Protein 8VXG (pdb70)

Foldseek 3Di:
DPQDDLLALVVCQVHDPQVVLVCCLVPPQFDWRVVVIATEHQAQVLLQVLQQCCVFWPCQPQHKRQDDPVVSVVPSLALSRDDPPVNVVLCLLQLVCQPLVNLVVCLVVLLVVLLVLVVVQQVVFKDWCLVRHLQVSLLQVLCVQAVHPPVCSVLLQLLLLLQALQPFVVNDPHNCSNVVSLVVQLVVLVVVLVVCVVPNDNHSSVSQQPGDDPRDHADSSNSSSVSNVSSNVSRQALSQLQVQLVVLCVVVVVQLVVCLVPVVLLLLLSLLSLLQQLFFFKIKTFGCAWDAGPNDTHHHGHIYMYGLNSNSQRCVVAPPSPDRDSNDPPRLGQSQGRPNRPPRHSNPSVSSSSNSSNSSSVSHVPDDKDFPDDWRFRSHSTGGGTDTTIIGD

Solvent-accessible surface area: 16781 Å² total; per-residue (Å²): 96,125,68,39,51,2,19,50,17,63,28,4,75,219,17,29,23,42,129,19,1,5,76,2,13,166,71,71,41,5,47,77,12,74,113,145,1,2,15,2,0,0,48,21,52,14,0,31,41,0,5,134,47,27,115,24,9,2,2,61,72,17,0,4,44,4,74,142,149,103,116,45,113,93,48,87,53,24,15,48,7,5,29,59,117,76,5,58,71,2,57,102,1,2,27,102,5,8,57,91,200,84,5,64,158,38,49,118,71,3,52,107,38,0,81,109,9,0,62,108,3,53,143,120,21,120,12,28,0,4,58,42,0,0,4,30,0,0,4,22,6,3,0,68,16,1,12,4,60,42,150,35,69,97,114,0,28,66,14,0,8,53,36,18,0,78,34,3,105,92,32,51,110,74,172,57,30,18,102,90,0,20,56,66,0,40,69,14,0,53,109,12,0,58,62,30,123,148,58,74,142,149,19,8,0,7,35,6,14,107,8,98,22,111,70,76,108,21,56,88,77,28,1,13,10,6,2,13,33,18,0,18,43,13,0,2,35,8,9,3,0,0,0,21,0,0,27,3,0,34,109,51,74,71,12,18,113,132,0,39,86,58,64,88,37,0,73,53,2,4,32,0,1,5,0,56,3,3,7,21,1,0,27,30,20,5,0,52,107,105,26,127,12,55,58,71,115,0,108,58,44,22,14,0,0,0,0,9,1,0,0,0,11,4,81,134,55,4,123,96,12,108,56,2,44,0,64,26,85,118,23,67,18,6,9,23,12,3,38,50,11,42,28,74,45,35,21,6,59,13,12,78,14,4,1,55,0,0,2,28,4,0,0,94,60,97,15,108,14,85,64,63,25,112,40,88,61,12,74,7,3,23,4,8,1,4,26,59,1,44,1,121,42

Nearest PDB structures (foldseek):
  5l92-assembly2_B  TM=9.280E-01  e=6.850E-28  Priestia megaterium DSM 319
  3ejb-assembly4_H  TM=9.012E-01  e=4.057E-28  Bacillus subtilis
  3ejb-assembly2_D  TM=9.034E-01  e=6.850E-28  Bacillus subtilis
  5vws-assembly1_A  TM=9.141E-01  e=1.194E-26  Thermobispora bispora DSM 43833
  3buj-assembly1_A  TM=8.879E-01  e=1.292E-25  Micromonospora echinospora

Secondary structure (DSSP, 8-state):
-----TT-GGGGTTS--HHHHHHHHHH-SEEEE----EEEE-SHHHHHHHHT-TTTEESTTT-S-S---HHHHTTTTSGGG--TTHHHHHHHHH-GGGSHHHHHTTHHHHHHHHHHHHHHHHHH-EEEHIIIIITHHHHHHHHHHHT--GGGHHHHHHHHHHHH-TTSTTT-SSTTHHHHHHHHHHHHHHHHHHHHHHS--SSHHHHHHH--BTTB---HHHHHHHHHHHHHHHHHTHHHHHHHHHHHHHHSHHHHHHHHH-GGGHHHHHHHHHHHH-SB-EEEEEESS-EEETTEEEPTT-EEEEEHHHHTT-TTTSSSTTS--TT--S----TT--TT-TT--TTHHHHHHHHHHHHHHHHHH----EESS--EE---SSB--EEE-EEE-

Structure (mmCIF, N/CA/C/O backbone):
data_8VXG
#
_entry.id   8VXG
#
_cell.length_a   72.591
_cell.length_b   118.486
_cell.length_c   94.818
_cell.angle_alpha   90.00
_cell.angle_beta   90.00
_cell.angle_gamma   90.00
#
_symmetry.space_group_name_H-M   'C 2 2 21'
#
loop_
_entity.id
_entity.type
_entity.pdbx_description
1 polymer CYP125MRCA
2 non-polymer 'PROTOPORPHYRIN IX CONTAINING FE'
3 non-polymer '(1S,3Z)-3-[(2E)-2-[(1R,3AR,7AS)-7A-METHYL-1-[(2R)-6-METHYLHEPTAN-2-YL]-2,3,3A,5,6,7-HEXAHYDRO-1H-INDEN-4-YLIDENE]ETHYLI DENE]-4-METHYLIDENE-CYCLOHEXAN-1-OL'
4 non-polymer 1,2-ETHANEDIOL
5 non-polymer 'ISOPROPYL ALCOHOL'
6 non-polymer 'SODIUM ION'
7 water water
#
loop_
_atom_site.group_PDB
_atom_site.id
_atom_site.type_symbol
_atom_site.label_atom_id
_atom_site.label_alt_id
_atom_site.label_comp_id
_atom_site.label_asym_id
_atom_site.label_entity_id
_atom_site.label_seq_id
_atom_site.pdbx_PDB_ins_code
_atom_site.Cartn_x
_atom_site.Cartn_y
_atom_site.Cartn_z
_atom_site.occupancy
_atom_site.B_iso_or_equiv
_atom_site.auth_seq_id
_atom_site.auth_comp_id
_atom_site.auth_asym_id
_atom_site.auth_atom_id
_atom_site.pdbx_PDB_model_num
ATOM 1 N N . PRO A 1 8 ? -24.693 -50.223 23.601 1.00 69.85 8 PRO A N 1
ATOM 2 C CA . PRO A 1 8 ? -25.616 -49.119 23.318 1.00 78.84 8 PRO A CA 1
ATOM 3 C C . PRO A 1 8 ? -26.724 -49.524 22.351 1.00 70.75 8 PRO A C 1
ATOM 4 O O . PRO A 1 8 ? -26.480 -50.294 21.420 1.00 59.87 8 PRO A O 1
ATOM 8 N N . THR A 1 9 ? -27.931 -49.012 22.580 1.00 68.43 9 THR A N 1
ATOM 9 C CA . THR A 1 9 ? -29.029 -49.267 21.660 1.00 71.92 9 THR A CA 1
ATOM 10 C C . THR A 1 9 ? -28.678 -48.757 20.267 1.00 67.17 9 THR A C 1
ATOM 11 O O . THR A 1 9 ? -27.886 -47.820 20.100 1.00 51.52 9 THR A O 1
ATOM 15 N N . GLU A 1 10 ? -29.259 -49.399 19.252 1.00 60.30 10 GLU A N 1
ATOM 16 C CA . GLU A 1 10 ? -28.877 -49.113 17.873 1.00 62.37 10 GLU A CA 1
ATOM 17 C C . GLU A 1 10 ? -29.673 -47.911 17.362 1.00 47.95 10 GLU A C 1
ATOM 18 O O . GLU A 1 10 ? -30.721 -48.019 16.718 1.00 55.42 10 GLU A O 1
ATOM 24 N N . ILE A 1 11 ? -29.133 -46.732 17.676 1.00 40.76 11 ILE A N 1
ATOM 25 C CA . ILE A 1 11 ? -29.709 -45.459 17.268 1.00 41.98 11 ILE A CA 1
ATOM 26 C C . ILE A 1 11 ? -29.739 -45.342 15.747 1.00 35.16 11 ILE A C 1
ATOM 27 O O . ILE A 1 11 ? -28.851 -45.846 15.051 1.00 38.71 11 ILE A O 1
ATOM 32 N N . ASP A 1 12 ? -30.782 -44.683 15.220 1.00 28.03 12 ASP A N 1
ATOM 33 C CA . ASP A 1 12 ? -30.863 -44.380 13.787 1.00 32.76 12 ASP A CA 1
ATOM 34 C C . ASP A 1 12 ? -30.187 -43.032 13.567 1.00 29.43 12 ASP A C 1
ATOM 35 O O . ASP A 1 12 ? -30.781 -41.975 13.815 1.00 24.66 12 ASP A O 1
ATOM 40 N N . LEU A 1 13 ? -28.939 -43.070 13.099 1.00 26.99 13 LEU A N 1
ATOM 41 C CA . LEU A 1 13 ? -28.168 -41.850 12.872 1.00 23.96 13 LEU A CA 1
ATOM 42 C C . LEU A 1 13 ? -28.681 -41.024 11.692 1.00 29.54 13 LEU A C 1
ATOM 43 O O . LEU A 1 13 ? -28.152 -39.928 11.457 1.00 29.01 13 LEU A O 1
ATOM 48 N N . THR A 1 14 ? -29.682 -41.497 10.945 1.00 28.92 14 THR A N 1
ATOM 49 C CA . THR A 1 14 ? -30.296 -40.680 9.907 1.00 32.25 14 THR A CA 1
ATOM 50 C C . THR A 1 14 ? -31.510 -39.910 10.410 1.00 27.66 14 THR A C 1
ATOM 51 O O . THR A 1 14 ? -32.112 -39.148 9.645 1.00 32.14 14 THR A O 1
ATOM 55 N N . ASP A 1 15 ? -31.863 -40.068 11.681 1.00 27.34 15 ASP A N 1
ATOM 56 C CA . ASP A 1 15 ? -33.027 -39.412 12.269 1.00 28.93 15 ASP A CA 1
ATOM 57 C C . ASP A 1 15 ? -32.607 -38.089 12.899 1.00 29.35 15 ASP A C 1
ATOM 58 O O . ASP A 1 15 ? -31.843 -38.103 13.876 1.00 33.62 15 ASP A O 1
ATOM 63 N N . PRO A 1 16 ? -33.073 -36.937 12.392 1.00 26.42 16 PRO A N 1
ATOM 64 C CA . PRO A 1 16 ? -32.696 -35.646 13.007 1.00 20.16 16 PRO A CA 1
ATOM 65 C C . PRO A 1 16 ? -32.877 -35.587 14.508 1.00 28.63 16 PRO A C 1
ATOM 66 O O . PRO A 1 16 ? -32.105 -34.895 15.190 1.00 25.44 16 PRO A O 1
ATOM 70 N N . ASP A 1 17 ? -33.868 -36.296 15.053 1.00 26.47 17 ASP A N 1
ATOM 71 C CA . ASP A 1 17 ? -34.149 -36.162 16.475 1.00 29.77 17 ASP A CA 1
ATOM 72 C C . ASP A 1 17 ? -33.009 -36.693 17.334 1.00 22.91 17 ASP A C 1
ATOM 73 O O . ASP A 1 17 ? -32.823 -36.229 18.464 1.00 23.60 17 ASP A O 1
ATOM 78 N N . VAL A 1 18 ? -32.213 -37.634 16.825 1.00 28.71 18 VAL A N 1
ATOM 79 C CA . VAL A 1 18 ? -31.113 -38.137 17.644 1.00 24.24 18 VAL A CA 1
ATOM 80 C C . VAL A 1 18 ? -30.026 -37.097 17.855 1.00 23.67 18 VAL A C 1
ATOM 81 O O . VAL A 1 18 ? -29.219 -37.253 18.772 1.00 27.44 18 VAL A O 1
ATOM 85 N N . TYR A 1 19 ? -30.019 -36.012 17.073 1.00 20.04 19 TYR A N 1
ATOM 86 C CA . TYR A 1 19 ? -29.091 -34.899 17.254 1.00 20.95 19 TYR A CA 1
ATOM 87 C C . TYR A 1 19 ? -29.670 -33.753 18.085 1.00 24.46 19 TYR A C 1
ATOM 88 O O . TYR A 1 19 ? -28.991 -32.733 18.247 1.00 24.51 19 TYR A O 1
ATOM 97 N N . ASN A 1 20 ? -30.894 -33.892 18.613 1.00 27.03 20 ASN A N 1
ATOM 98 C CA . ASN A 1 20 ? -31.555 -32.770 19.284 1.00 23.44 20 ASN A CA 1
ATOM 99 C C . ASN A 1 20 ? -30.764 -32.285 20.493 1.00 24.57 20 ASN A C 1
ATOM 100 O O . ASN A 1 20 ? -30.698 -31.078 20.759 1.00 28.53 20 ASN A O 1
ATOM 105 N N . ARG A 1 21 ? -30.182 -33.209 21.255 1.00 23.79 21 ARG A N 1
ATOM 106 C CA . ARG A 1 21 ? -29.383 -32.881 22.426 1.00 29.13 21 ARG A CA 1
ATOM 107 C C . ARG A 1 21 ? -27.886 -32.818 22.117 1.00 30.67 21 ARG A C 1
ATOM 108 O O . ARG A 1 21 ? -27.059 -33.058 23.004 1.00 31.63 21 ARG A O 1
ATOM 116 N N . GLY A 1 22 ? -27.523 -32.530 20.873 1.00 26.57 22 GLY A N 1
ATOM 117 C CA . GLY A 1 22 ? -26.139 -32.404 20.461 1.00 17.29 22 GLY A CA 1
ATOM 118 C C . GLY A 1 22 ? -25.650 -33.628 19.698 1.00 23.24 22 GLY A C 1
ATOM 119 O O . GLY A 1 22 ? -26.316 -34.661 19.607 1.00 21.23 22 GLY A O 1
ATOM 120 N N . VAL A 1 23 ? -24.436 -33.514 19.178 1.00 20.14 23 VAL A N 1
ATOM 121 C CA . VAL A 1 23 ? -23.864 -34.601 18.372 1.00 21.04 23 VAL A CA 1
ATOM 122 C C . VAL A 1 23 ? -23.648 -35.826 19.261 1.00 21.96 23 VAL A C 1
ATOM 123 O O . VAL A 1 23 ? -23.086 -35.700 20.367 1.00 19.56 23 VAL A O 1
ATOM 127 N N . PRO A 1 24 ? -24.087 -37.025 18.837 1.00 22.09 24 PRO A N 1
ATOM 128 C CA . PRO A 1 24 ? -24.064 -38.219 19.716 1.00 18.82 24 PRO A CA 1
ATOM 129 C C . PRO A 1 24 ? -22.680 -38.855 19.771 1.00 22.90 24 PRO A C 1
ATOM 130 O O . PRO A 1 24 ? -22.416 -39.939 19.260 1.00 18.30 24 PRO A O 1
ATOM 134 N N . HIS A 1 25 ? -21.743 -38.151 20.401 1.00 21.36 25 HIS A N 1
ATOM 135 C CA . HIS A 1 25 ? -20.348 -38.562 20.283 1.00 18.75 25 HIS A CA 1
ATOM 136 C C . HIS A 1 25 ? -20.042 -39.855 21.032 1.00 16.53 25 HIS A C 1
ATOM 137 O O . HIS A 1 25 ? -19.043 -40.517 20.715 1.00 17.27 25 HIS A O 1
ATOM 144 N N . GLU A 1 26 ? -20.863 -40.238 22.027 1.00 16.73 26 GLU A N 1
ATOM 145 C CA . GLU A 1 26 ? -20.618 -41.518 22.681 1.00 21.86 26 GLU A CA 1
ATOM 146 C C . GLU A 1 26 ? -21.010 -42.667 21.766 1.00 17.74 26 GLU A C 1
ATOM 147 O O . GLU A 1 26 ? -20.337 -43.704 21.738 1.00 20.00 26 GLU A O 1
ATOM 153 N N . GLN A 1 27 ? -22.096 -42.506 21.019 1.00 16.37 27 GLN A N 1
ATOM 154 C CA . GLN A 1 27 ? -22.440 -43.523 20.037 1.00 20.50 27 GLN A CA 1
ATOM 155 C C . GLN A 1 27 ? -21.332 -43.681 19.003 1.00 16.14 27 GLN A C 1
ATOM 156 O O . GLN A 1 27 ? -20.941 -44.807 18.677 1.00 18.60 27 GLN A O 1
ATOM 162 N N . PHE A 1 28 ? -20.799 -42.562 18.493 1.00 14.71 28 PHE A N 1
ATOM 163 C CA . PHE A 1 28 ? -19.694 -42.647 17.533 1.00 20.65 28 PHE A CA 1
ATOM 164 C C . PHE A 1 28 ? -18.469 -43.293 18.166 1.00 20.08 28 PHE A C 1
ATOM 165 O O . PHE A 1 28 ? -17.719 -44.026 17.496 1.00 17.53 28 PHE A O 1
ATOM 173 N N . ALA A 1 29 ? -18.227 -42.992 19.452 1.00 17.05 29 ALA A N 1
ATOM 174 C CA . ALA A 1 29 ? -17.041 -43.519 20.124 1.00 16.85 29 ALA A CA 1
ATOM 175 C C . ALA A 1 29 ? -17.130 -45.035 20.269 1.00 16.06 29 ALA A C 1
ATOM 176 O O . ALA A 1 29 ? -16.144 -45.747 20.035 1.00 18.85 29 ALA A O 1
ATOM 178 N N . TRP A 1 30 ? -18.305 -45.543 20.654 1.00 18.33 30 TRP A N 1
ATOM 179 C CA . TRP A 1 30 ? -18.513 -46.985 20.720 1.00 20.49 30 TRP A CA 1
ATOM 180 C C . TRP A 1 30 ? -18.340 -47.640 19.350 1.00 17.30 30 TRP A C 1
ATOM 181 O O . TRP A 1 30 ? -17.742 -48.719 19.246 1.00 19.96 30 TRP A O 1
ATOM 192 N N . LEU A 1 31 ? -18.869 -47.016 18.290 1.00 18.90 31 LEU A N 1
ATOM 193 C CA . LEU A 1 31 ? -18.763 -47.608 16.956 1.00 18.56 31 LEU A CA 1
ATOM 194 C C . LEU A 1 31 ? -17.307 -47.671 16.502 1.00 17.48 31 LEU A C 1
ATOM 195 O O . LEU A 1 31 ? -16.834 -48.728 16.074 1.00 21.01 31 LEU A O 1
ATOM 200 N N . ARG A 1 32 ? -16.567 -46.558 16.639 1.00 20.01 32 ARG A N 1
ATOM 201 C CA . ARG A 1 32 ? -15.149 -46.534 16.259 1.00 22.63 32 ARG A CA 1
ATOM 202 C C . ARG A 1 32 ? -14.367 -47.672 16.911 1.00 21.70 32 ARG A C 1
ATOM 203 O O . ARG A 1 32 ? -13.525 -48.311 16.267 1.00 19.28 32 ARG A O 1
ATOM 211 N N . ARG A 1 33 ? -14.633 -47.938 18.194 1.00 21.21 33 ARG A N 1
ATOM 212 C CA . ARG A 1 33 ? -13.883 -48.953 18.927 1.00 22.68 33 ARG A CA 1
ATOM 213 C C . ARG A 1 33 ? -14.351 -50.370 18.597 1.00 23.46 33 ARG A C 1
ATOM 214 O O . ARG A 1 33 ? -13.521 -51.283 18.479 1.00 24.68 33 ARG A O 1
ATOM 222 N N . ASN A 1 34 ? -15.659 -50.576 18.432 1.00 19.02 34 ASN A N 1
ATOM 223 C CA . ASN A 1 34 ? -16.214 -51.926 18.368 1.00 21.50 34 ASN A CA 1
ATOM 224 C C . ASN A 1 34 ? -16.767 -52.339 17.013 1.00 21.61 34 ASN A C 1
ATOM 225 O O . ASN A 1 34 ? -16.770 -53.539 16.721 1.00 26.96 34 ASN A O 1
ATOM 230 N N . GLU A 1 35 ? -17.280 -51.405 16.204 1.00 22.79 35 GLU A N 1
ATOM 231 C CA . GLU A 1 35 ? -17.883 -51.737 14.902 1.00 19.22 35 GLU A CA 1
ATOM 232 C C . GLU A 1 35 ? -17.708 -50.559 13.960 1.00 21.25 35 GLU A C 1
ATOM 233 O O . GLU A 1 35 ? -18.677 -49.871 13.607 1.00 23.08 35 GLU A O 1
ATOM 239 N N . PRO A 1 36 ? -16.478 -50.292 13.524 1.00 19.90 36 PRO A N 1
ATOM 240 C CA . PRO A 1 36 ? -16.230 -49.032 12.812 1.00 19.60 36 PRO A CA 1
ATOM 241 C C . PRO A 1 36 ? -16.861 -48.976 11.429 1.00 18.98 36 PRO A C 1
ATOM 242 O O . PRO A 1 36 ? -17.007 -47.876 10.889 1.00 21.69 36 PRO A O 1
ATOM 246 N N . VAL A 1 37 ? -17.209 -50.118 10.842 1.00 22.89 37 VAL A N 1
ATOM 247 C CA . VAL A 1 37 ? -17.962 -50.192 9.589 1.00 21.45 37 VAL A CA 1
ATOM 248 C C . VAL A 1 37 ? -19.158 -51.078 9.906 1.00 25.15 37 VAL A C 1
ATOM 249 O O . VAL A 1 37 ? -19.038 -52.308 9.944 1.00 30.80 37 VAL A O 1
ATOM 253 N N . TYR A 1 38 ? -20.306 -50.465 10.146 1.00 21.47 38 TYR A N 1
ATOM 254 C CA . TYR A 1 38 ? -21.381 -51.144 10.843 1.00 29.58 38 TYR A CA 1
ATOM 255 C C . TYR A 1 38 ? -22.677 -51.044 10.059 1.00 28.85 38 TYR A C 1
ATOM 256 O O . TYR A 1 38 ? -23.101 -49.949 9.676 1.00 22.31 38 TYR A O 1
ATOM 265 N N . TRP A 1 39 ? -23.329 -52.180 9.867 1.00 26.54 39 TRP A N 1
ATOM 266 C CA . TRP A 1 39 ? -24.571 -52.224 9.117 1.00 30.50 39 TRP A CA 1
ATOM 267 C C . TRP A 1 39 ? -25.715 -51.986 10.083 1.00 30.87 39 TRP A C 1
ATOM 268 O O . TRP A 1 39 ? -25.982 -52.819 10.954 1.00 33.41 39 TRP A O 1
ATOM 279 N N . HIS A 1 40 ? -26.386 -50.851 9.938 1.00 27.79 40 HIS A N 1
ATOM 280 C CA . HIS A 1 40 ? -27.576 -50.582 10.723 1.00 32.94 40 HIS A CA 1
ATOM 281 C C . HIS A 1 40 ? -28.780 -51.062 9.929 1.00 41.63 40 HIS A C 1
ATOM 282 O O . HIS A 1 40 ? -29.047 -50.518 8.844 1.00 37.21 40 HIS A O 1
ATOM 289 N N . PRO A 1 41 ? -29.507 -52.077 10.394 1.00 44.36 41 PRO A N 1
ATOM 290 C CA . PRO A 1 41 ? -30.680 -52.549 9.659 1.00 49.01 41 PRO A CA 1
ATOM 291 C C . PRO A 1 41 ? -31.883 -51.676 9.954 1.00 45.83 41 PRO A C 1
ATOM 292 O O . PRO A 1 41 ? -31.968 -51.032 11.003 1.00 51.79 41 PRO A O 1
ATOM 296 N N . GLU A 1 42 ? -32.816 -51.660 9.001 1.00 59.17 42 GLU A N 1
ATOM 297 C CA . GLU A 1 42 ? -34.105 -50.971 9.144 1.00 71.07 42 GLU A CA 1
ATOM 298 C C . GLU A 1 42 ? -35.226 -51.984 9.320 1.00 55.87 42 GLU A C 1
ATOM 299 O O . GLU A 1 42 ? -34.980 -53.136 9.672 1.00 51.24 42 GLU A O 1
ATOM 305 N N . GLU A 1 50 ? -32.652 -49.390 2.383 1.00 70.37 50 GLU A N 1
ATOM 306 C CA . GLU A 1 50 ? -33.339 -49.398 3.672 1.00 87.49 50 GLU A CA 1
ATOM 307 C C . GLU A 1 50 ? -32.337 -49.142 4.804 1.00 76.70 50 GLU A C 1
ATOM 308 O O . GLU A 1 50 ? -32.325 -48.064 5.400 1.00 67.37 50 GLU A O 1
ATOM 314 N N . GLY A 1 51 ? -31.492 -50.140 5.079 1.00 50.42 51 GLY A N 1
ATOM 315 C CA . GLY A 1 51 ? -30.404 -49.988 6.022 1.00 41.30 51 GLY A CA 1
ATOM 316 C C . GLY A 1 51 ? -29.281 -49.126 5.465 1.00 30.78 51 GLY A C 1
ATOM 317 O O . GLY A 1 51 ? -29.335 -48.612 4.347 1.00 29.71 51 GLY A O 1
ATOM 318 N N . TYR A 1 52 ? -28.227 -48.976 6.271 1.00 37.84 52 TYR A N 1
ATOM 319 C CA . TYR A 1 52 ? -27.066 -48.205 5.839 1.00 24.67 52 TYR A CA 1
ATOM 320 C C . TYR A 1 52 ? -25.840 -48.668 6.613 1.00 22.08 52 TYR A C 1
ATOM 321 O O . TYR A 1 52 ? -25.949 -49.160 7.740 1.00 29.10 52 TYR A O 1
ATOM 330 N N . TRP A 1 53 ? -24.679 -48.485 5.996 1.00 23.65 53 TRP A N 1
ATOM 331 C CA . TRP A 1 53 ? -23.393 -48.667 6.656 1.00 21.69 53 TRP A CA 1
ATOM 332 C C . TRP A 1 53 ? -22.954 -47.359 7.307 1.00 21.12 53 TRP A C 1
ATOM 333 O O . TRP A 1 53 ? -22.900 -46.315 6.647 1.00 24.49 53 TRP A O 1
ATOM 344 N N . ALA A 1 54 ? -22.638 -47.413 8.600 1.00 17.53 54 ALA A N 1
ATOM 345 C CA . ALA A 1 54 ? -22.047 -46.274 9.288 1.00 20.09 54 ALA A CA 1
ATOM 346 C C . ALA A 1 54 ? -20.528 -46.416 9.255 1.00 16.40 54 ALA A C 1
ATOM 347 O O . ALA A 1 54 ? -19.981 -47.415 9.726 1.00 20.62 54 ALA A O 1
ATOM 349 N N . VAL A 1 55 ? -19.850 -45.405 8.726 1.00 17.86 55 VAL A N 1
ATOM 350 C CA . VAL A 1 55 ? -18.404 -45.396 8.607 1.00 15.85 55 VAL A CA 1
ATOM 351 C C . VAL A 1 55 ? -17.905 -44.310 9.554 1.00 17.34 55 VAL A C 1
ATOM 352 O O . VAL A 1 55 ? -18.165 -43.122 9.339 1.00 16.37 55 VAL A O 1
ATOM 356 N N . THR A 1 56 ? -17.230 -44.709 10.641 1.00 15.45 56 THR A N 1
ATOM 357 C CA . THR A 1 56 ? -16.954 -43.767 11.716 1.00 14.67 56 THR A CA 1
ATOM 358 C C . THR A 1 56 ? -15.480 -43.488 11.958 1.00 19.55 56 THR A C 1
ATOM 359 O O . THR A 1 56 ? -15.165 -42.552 12.699 1.00 18.88 56 THR A O 1
ATOM 363 N N . ARG A 1 57 ? -14.574 -44.261 11.375 1.00 15.99 57 ARG A N 1
ATOM 364 C CA . ARG A 1 57 ? -13.160 -43.994 11.571 1.00 19.94 57 ARG A CA 1
ATOM 365 C C . ARG A 1 57 ? -12.627 -43.081 10.472 1.00 19.67 57 ARG A C 1
ATOM 366 O O . ARG A 1 57 ? -13.060 -43.135 9.321 1.00 15.75 57 ARG A O 1
ATOM 374 N N . HIS A 1 58 ? -11.645 -42.268 10.852 1.00 15.18 58 HIS A N 1
ATOM 375 C CA . HIS A 1 58 ? -10.999 -41.327 9.947 1.00 15.89 58 HIS A CA 1
ATOM 376 C C . HIS A 1 58 ? -10.459 -42.016 8.691 1.00 15.83 58 HIS A C 1
ATOM 377 O O . HIS A 1 58 ? -10.732 -41.588 7.557 1.00 16.22 58 HIS A O 1
ATOM 384 N N . ALA A 1 59 ? -9.698 -43.098 8.864 1.00 16.68 59 ALA A N 1
ATOM 385 C CA . ALA A 1 59 ? -9.086 -43.752 7.702 1.00 18.35 59 ALA A CA 1
ATOM 386 C C . ALA A 1 59 ? -10.141 -44.292 6.745 1.00 15.61 59 ALA A C 1
ATOM 387 O O . ALA A 1 59 ? -9.973 -44.227 5.516 1.00 17.42 59 ALA A O 1
ATOM 389 N N . ASP A 1 60 ? -11.251 -44.797 7.281 1.00 15.53 60 ASP A N 1
ATOM 390 C CA . ASP A 1 60 ? -12.273 -45.371 6.406 1.00 19.32 60 ASP A CA 1
ATOM 391 C C . ASP A 1 60 ? -13.082 -44.287 5.704 1.00 14.96 60 ASP A C 1
ATOM 392 O O . ASP A 1 60 ? -13.479 -44.462 4.540 1.00 15.94 60 ASP A O 1
ATOM 397 N N . VAL A 1 61 ? -13.345 -43.167 6.382 1.00 14.08 61 VAL A N 1
ATOM 398 C CA . VAL A 1 61 ? -13.957 -42.028 5.695 1.00 13.97 61 VAL A CA 1
ATOM 399 C C . VAL A 1 61 ? -13.070 -41.575 4.539 1.00 20.57 61 VAL A C 1
ATOM 400 O O . VAL A 1 61 ? -13.550 -41.280 3.435 1.00 16.86 61 VAL A O 1
ATOM 404 N N . VAL A 1 62 ? -11.760 -41.493 4.778 1.00 17.49 62 VAL A N 1
ATOM 405 C CA . VAL A 1 62 ? -10.842 -41.104 3.702 1.00 16.58 62 VAL A CA 1
ATOM 406 C C . VAL A 1 62 ? -10.881 -42.113 2.555 1.00 16.87 62 VAL A C 1
ATOM 407 O O . VAL A 1 62 ? -10.908 -41.732 1.373 1.00 16.41 62 VAL A O 1
ATOM 411 N N . ALA A 1 63 ? -10.892 -43.413 2.871 1.00 16.36 63 ALA A N 1
ATOM 412 C CA . ALA A 1 63 ? -10.894 -44.421 1.806 1.00 19.12 63 ALA A CA 1
ATOM 413 C C . ALA A 1 63 ? -12.165 -44.346 0.965 1.00 21.38 63 ALA A C 1
ATOM 414 O O . ALA A 1 63 ? -12.112 -44.392 -0.272 1.00 16.62 63 ALA A O 1
ATOM 416 N N . VAL A 1 64 ? -13.322 -44.222 1.617 1.00 18.47 64 VAL A N 1
ATOM 417 C CA . VAL A 1 64 ? -14.572 -44.078 0.873 1.00 18.78 64 VAL A CA 1
ATOM 418 C C . VAL A 1 64 ? -14.520 -42.839 -0.014 1.00 19.93 64 VAL A C 1
ATOM 419 O O . VAL A 1 64 ? -14.873 -42.891 -1.203 1.00 18.63 64 VAL A O 1
ATOM 423 N N . SER A 1 65 ? -14.077 -41.705 0.563 1.00 16.51 65 SER A N 1
ATOM 424 C CA . SER A 1 65 ? -14.074 -40.425 -0.135 1.00 17.98 65 SER A CA 1
ATOM 425 C C . SER A 1 65 ? -13.248 -40.474 -1.420 1.00 21.16 65 SER A C 1
ATOM 426 O O . SER A 1 65 ? -13.622 -39.882 -2.440 1.00 18.51 65 SER A O 1
ATOM 429 N N . ARG A 1 66 ? -12.106 -41.137 -1.384 1.00 15.48 66 ARG A N 1
ATOM 430 C CA . ARG A 1 66 ? -11.180 -41.029 -2.501 1.00 16.71 66 ARG A CA 1
ATOM 431 C C . ARG A 1 66 ? -11.463 -42.021 -3.627 1.00 24.83 66 ARG A C 1
ATOM 432 O O . ARG A 1 66 ? -10.728 -42.031 -4.625 1.00 22.98 66 ARG A O 1
ATOM 440 N N . ASP A 1 67 ? -12.517 -42.837 -3.520 1.00 20.66 67 ASP A N 1
ATOM 441 C CA . ASP A 1 67 ? -12.867 -43.814 -4.557 1.00 21.56 67 ASP A CA 1
ATOM 442 C C . ASP A 1 67 ?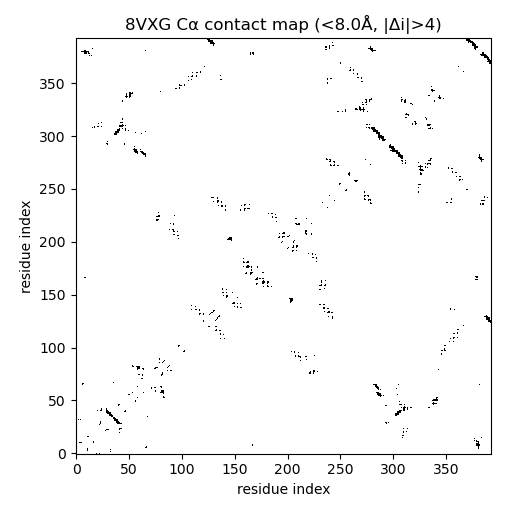 -14.298 -43.599 -5.038 1.00 20.86 67 ASP A C 1
ATOM 443 O O . ASP A 1 67 ? -15.210 -44.342 -4.644 1.00 22.88 67 ASP A O 1
ATOM 448 N N . PRO A 1 68 ? -14.531 -42.612 -5.906 1.00 19.68 68 PRO A N 1
ATOM 449 C CA . PRO A 1 68 ? -15.898 -42.391 -6.413 1.00 21.59 68 PRO A CA 1
ATOM 450 C C . PRO A 1 68 ? -16.364 -43.460 -7.389 1.00 19.86 68 PRO A C 1
ATOM 451 O O . PRO A 1 68 ? -17.573 -43.594 -7.605 1.00 22.33 68 PRO A O 1
ATOM 455 N N . GLU A 1 69 ? -15.446 -44.229 -7.973 1.00 20.94 69 GLU A N 1
ATOM 456 C CA . GLU A 1 69 ? -15.856 -45.327 -8.844 1.00 26.04 69 GLU A CA 1
ATOM 457 C C . GLU A 1 69 ? -16.624 -46.390 -8.060 1.00 25.96 69 GLU A C 1
ATOM 458 O O . GLU A 1 69 ? -17.642 -46.911 -8.530 1.00 26.19 69 GLU A O 1
ATOM 464 N N . ILE A 1 70 ? -16.182 -46.693 -6.841 1.00 21.53 70 ILE A N 1
ATOM 465 C CA . ILE A 1 70 ? -16.883 -47.670 -6.027 1.00 21.16 70 ILE A CA 1
ATOM 466 C C . ILE A 1 70 ? -17.962 -47.010 -5.171 1.00 23.53 70 ILE A C 1
ATOM 467 O O . ILE A 1 70 ? -19.073 -47.528 -5.049 1.00 22.63 70 ILE A O 1
ATOM 472 N N . PHE A 1 71 ? -17.664 -45.862 -4.571 1.00 17.92 71 PHE A N 1
ATOM 473 C CA . PHE A 1 71 ? -18.590 -45.172 -3.680 1.00 19.04 71 PHE A CA 1
ATOM 474 C C . PHE A 1 71 ? -19.102 -43.929 -4.400 1.00 21.85 71 PHE A C 1
ATOM 475 O O . PHE A 1 71 ? -18.512 -42.848 -4.326 1.00 18.99 71 PHE A O 1
ATOM 483 N N . SER A 1 72 ? -20.225 -44.098 -5.093 1.00 18.43 72 SER A N 1
ATOM 484 C CA . SER A 1 72 ? -20.740 -43.090 -6.007 1.00 17.90 72 SER A CA 1
ATOM 485 C C . SER A 1 72 ? -21.537 -42.023 -5.266 1.00 16.15 72 SER A C 1
ATOM 486 O O . SER A 1 72 ? -22.220 -42.305 -4.278 1.00 19.92 72 SER A O 1
ATOM 489 N N . SER A 1 73 ? -21.443 -40.781 -5.756 1.00 14.02 73 SER A N 1
ATOM 490 C CA . SER A 1 73 ? -22.334 -39.715 -5.297 1.00 14.70 73 SER A CA 1
ATOM 491 C C . SER A 1 73 ? -23.576 -39.577 -6.168 1.00 19.35 73 SER A C 1
ATOM 492 O O . SER A 1 73 ? -24.621 -39.118 -5.686 1.00 19.75 73 SER A O 1
ATOM 495 N N . GLN A 1 74 ? -23.485 -39.977 -7.433 1.00 18.88 74 GLN A N 1
ATOM 496 C CA . GLN A 1 74 ? -24.601 -39.830 -8.363 1.00 19.42 74 GLN A CA 1
ATOM 497 C C . GLN A 1 74 ? -25.656 -40.921 -8.207 1.00 25.76 74 GLN A C 1
ATOM 498 O O . GLN A 1 74 ? -26.847 -40.648 -8.387 1.00 22.59 74 GLN A O 1
ATOM 504 N N . GLN A 1 75 ? -25.257 -42.151 -7.875 1.00 23.93 75 GLN A N 1
ATOM 505 C CA . GLN A 1 75 ? -26.189 -43.277 -7.965 1.00 28.75 75 GLN A CA 1
ATOM 506 C C . GLN A 1 75 ? -27.359 -43.120 -7.005 1.00 31.35 75 GLN A C 1
ATOM 507 O O . GLN A 1 75 ? -28.504 -43.444 -7.349 1.00 31.42 75 GLN A O 1
ATOM 513 N N . GLY A 1 76 ? -27.096 -42.635 -5.793 1.00 22.81 76 GLY A N 1
ATOM 514 C CA . GLY A 1 76 ? -28.156 -42.425 -4.827 1.00 20.90 76 GLY A CA 1
ATOM 515 C C . GLY A 1 76 ? -28.156 -41.049 -4.197 1.00 24.33 76 GLY A C 1
ATOM 516 O O . GLY A 1 76 ? -28.845 -40.843 -3.202 1.00 25.89 76 GLY A O 1
ATOM 517 N N . GLY A 1 77 ? -27.402 -40.096 -4.762 1.00 20.76 77 GLY A N 1
ATOM 518 C CA . GLY A 1 77 ? -27.281 -38.797 -4.133 1.00 21.68 77 GLY A CA 1
ATOM 519 C C . GLY A 1 77 ? -26.403 -38.860 -2.888 1.00 21.80 77 GLY A C 1
ATOM 520 O O . GLY A 1 77 ? -25.790 -39.877 -2.576 1.00 23.88 77 GLY A O 1
ATOM 521 N N . THR A 1 78 ? -26.357 -37.740 -2.168 1.00 17.60 78 THR A N 1
ATOM 522 C CA . THR A 1 78 ? -25.462 -37.623 -1.022 1.00 17.68 78 THR A CA 1
ATOM 523 C C . THR A 1 78 ? -26.180 -37.355 0.293 1.00 22.57 78 THR A C 1
ATOM 524 O O . THR A 1 78 ? -25.518 -37.237 1.320 1.00 22.16 78 THR A O 1
ATOM 528 N N A MET A 1 79 ? -27.504 -37.251 0.299 0.52 22.46 79 MET A N 1
ATOM 529 N N B MET A 1 79 ? -27.508 -37.243 0.287 0.48 22.46 79 MET A N 1
ATOM 530 C CA A MET A 1 79 ? -28.213 -37.082 1.560 0.52 24.20 79 MET A CA 1
ATOM 531 C CA B MET A 1 79 ? -28.263 -37.105 1.529 0.48 24.25 79 MET A CA 1
ATOM 532 C C A MET A 1 79 ? -28.460 -38.445 2.196 0.52 27.91 79 MET A C 1
ATOM 533 C C B MET A 1 79 ? -28.408 -38.467 2.196 0.48 27.90 79 MET A C 1
ATOM 534 O O A MET A 1 79 ? -28.613 -39.456 1.505 0.52 28.47 79 MET A O 1
ATOM 535 O O B MET A 1 79 ? -28.452 -39.505 1.529 0.48 28.34 79 MET A O 1
ATOM 544 N N . ILE A 1 80 ? -28.489 -38.465 3.530 1.00 26.69 80 ILE A N 1
ATOM 545 C CA . ILE A 1 80 ? -28.382 -39.732 4.252 1.00 26.23 80 ILE A CA 1
ATOM 546 C C . ILE A 1 80 ? -29.708 -40.444 4.481 1.00 32.08 80 ILE A C 1
ATOM 547 O O . ILE A 1 80 ? -29.701 -41.648 4.773 1.00 35.79 80 ILE A O 1
ATOM 552 N N . GLN A 1 81 ? -30.838 -39.753 4.344 1.00 38.55 81 GLN A N 1
ATOM 553 C CA . GLN A 1 81 ? -32.131 -40.383 4.572 1.00 46.65 81 GLN A CA 1
ATOM 554 C C . GLN A 1 81 ? -32.609 -41.100 3.315 1.00 47.68 81 GLN A C 1
ATOM 555 O O . GLN A 1 81 ? -32.244 -40.743 2.191 1.00 42.53 81 GLN A O 1
ATOM 561 N N . ASP A 1 82 ? -33.427 -42.128 3.518 1.00 62.37 82 ASP A N 1
ATOM 562 C CA . ASP A 1 82 ? -33.913 -42.956 2.417 1.00 68.30 82 ASP A CA 1
ATOM 563 C C . ASP A 1 82 ? -34.915 -42.196 1.547 1.00 54.12 82 ASP A C 1
ATOM 564 O O . ASP A 1 82 ? -35.983 -41.804 2.015 1.00 68.80 82 ASP A O 1
ATOM 569 N N . PRO A 1 87 ? -38.088 -41.109 -6.080 1.00 44.48 87 PRO A N 1
ATOM 570 C CA . PRO A 1 87 ? -37.262 -41.022 -7.289 1.00 35.70 87 PRO A CA 1
ATOM 571 C C . PRO A 1 87 ? -37.227 -39.602 -7.835 1.00 33.39 87 PRO A C 1
ATOM 572 O O . PRO A 1 87 ? -36.288 -39.225 -8.537 1.00 34.16 87 PRO A O 1
ATOM 576 N N . GLU A 1 88 ? -38.260 -38.817 -7.518 1.00 38.19 88 GLU A N 1
ATOM 577 C CA . GLU A 1 88 ? -38.290 -37.443 -8.009 1.00 50.35 88 GLU A CA 1
ATOM 578 C C . GLU A 1 88 ? -37.273 -36.576 -7.279 1.00 45.69 88 GLU A C 1
ATOM 579 O O . GLU A 1 88 ? -36.778 -35.597 -7.848 1.00 54.68 88 GLU A O 1
ATOM 585 N N . GLU A 1 89 ? -36.937 -36.927 -6.033 1.00 33.95 89 GLU A N 1
ATOM 586 C CA . GLU A 1 89 ? -35.934 -36.164 -5.295 1.00 41.96 89 GLU A CA 1
ATOM 587 C C . GLU A 1 89 ? -34.559 -36.339 -5.920 1.00 44.67 89 GLU A C 1
ATOM 588 O O . GLU A 1 89 ? -33.861 -35.358 -6.198 1.00 49.08 89 GLU A O 1
ATOM 594 N N . LEU A 1 90 ? -34.172 -37.589 -6.180 1.00 38.75 90 LEU A N 1
ATOM 595 C CA . LEU A 1 90 ? -32.884 -37.857 -6.809 1.00 39.80 90 LEU A CA 1
ATOM 596 C C . LEU A 1 90 ? -32.762 -37.147 -8.154 1.00 43.95 90 LEU A C 1
ATOM 597 O O . LEU A 1 90 ? -31.727 -36.540 -8.449 1.00 34.84 90 LEU A O 1
ATOM 602 N N . GLU A 1 91 ? -33.820 -37.187 -8.972 1.00 38.35 91 GLU A N 1
ATOM 603 C CA . GLU A 1 91 ? -33.761 -36.574 -10.296 1.00 39.48 91 GLU A CA 1
ATOM 604 C C . GLU A 1 91 ? -33.713 -35.052 -10.205 1.00 48.37 91 GLU A C 1
ATOM 605 O O . GLU A 1 91 ? -33.022 -34.396 -10.996 1.00 44.62 91 GLU A O 1
ATOM 611 N N . LYS A 1 92 ? -34.442 -34.473 -9.250 1.00 42.76 92 LYS A N 1
ATOM 612 C CA . LYS A 1 92 ? -34.431 -33.030 -9.055 1.00 53.88 92 LYS A CA 1
ATOM 613 C C . LYS A 1 92 ? -33.163 -32.530 -8.377 1.00 43.96 92 LYS A C 1
ATOM 614 O O . LYS A 1 92 ? -33.065 -31.328 -8.104 1.00 71.13 92 LYS A O 1
ATOM 620 N N . GLN A 1 93 ? -32.205 -33.407 -8.076 1.00 41.62 93 GLN A N 1
ATOM 621 C CA . GLN A 1 93 ? -30.977 -32.951 -7.449 1.00 42.56 93 GLN A CA 1
ATOM 622 C C 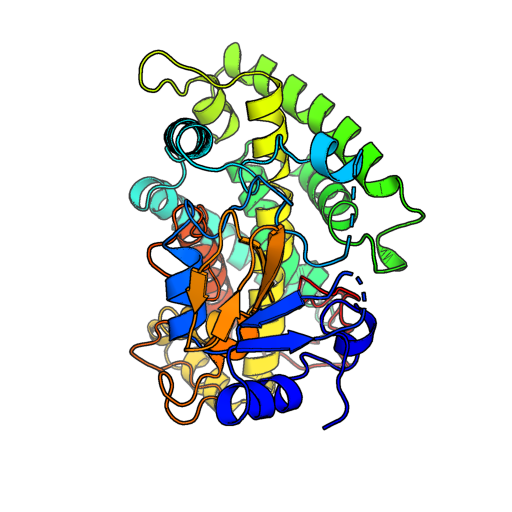. GLN A 1 93 ? -29.721 -33.524 -8.088 1.00 53.86 93 GLN A C 1
ATOM 623 O O . GLN A 1 93 ? -28.612 -33.148 -7.686 1.00 41.12 93 GLN A O 1
ATOM 629 N N . ARG A 1 94 ? -29.859 -34.422 -9.063 1.00 56.29 94 ARG A N 1
ATOM 630 C CA . ARG A 1 94 ? -28.710 -34.911 -9.810 1.00 48.86 94 ARG A CA 1
ATOM 631 C C . ARG A 1 94 ? -28.050 -33.811 -10.628 1.00 34.01 94 ARG A C 1
ATOM 632 O O . ARG A 1 94 ? -26.993 -34.036 -11.226 1.00 33.67 94 ARG A O 1
ATOM 640 N N . MET A 1 95 ? -28.652 -32.631 -10.659 1.00 38.88 95 MET A N 1
ATOM 641 C CA . MET A 1 95 ? -28.085 -31.462 -11.307 1.00 44.23 95 MET A CA 1
ATOM 642 C C . MET A 1 95 ? -27.160 -30.683 -10.373 1.00 22.82 95 MET A C 1
ATOM 643 O O . MET A 1 95 ? -26.443 -29.787 -10.832 1.00 27.34 95 MET A O 1
ATOM 648 N N . MET A 1 96 ? -27.136 -31.037 -9.092 1.00 21.75 96 MET A N 1
ATOM 649 C CA . MET A 1 96 ? -26.173 -30.479 -8.146 1.00 25.09 96 MET A CA 1
ATOM 650 C C . MET A 1 96 ? -24.799 -31.105 -8.367 1.00 15.79 96 MET A C 1
ATOM 651 O O . MET A 1 96 ? -24.680 -32.324 -8.500 1.00 19.11 96 MET A O 1
ATOM 656 N N A MET A 1 97 ? -23.756 -30.266 -8.374 0.50 19.09 97 MET A N 1
ATOM 657 N N B MET A 1 97 ? -23.750 -30.280 -8.364 0.50 19.13 97 MET A N 1
ATOM 658 C CA A MET A 1 97 ? -22.404 -30.780 -8.591 0.50 20.41 97 MET A CA 1
ATOM 659 C CA B MET A 1 97 ? -22.426 -30.837 -8.622 0.50 20.37 97 MET A CA 1
ATOM 660 C C A MET A 1 97 ? -22.013 -31.808 -7.530 0.50 20.06 97 MET A C 1
ATOM 661 C C B MET A 1 97 ? -21.992 -31.808 -7.523 0.50 20.06 97 MET A C 1
ATOM 662 O O A MET A 1 97 ? -21.285 -32.765 -7.830 0.50 18.43 97 MET A O 1
ATOM 663 O O B MET A 1 97 ? -21.203 -32.727 -7.790 0.50 18.49 97 MET A O 1
ATOM 672 N N . LEU A 1 98 ? -22.515 -31.648 -6.298 1.00 17.19 98 LEU A N 1
ATOM 673 C CA . LEU A 1 98 ? -22.275 -32.636 -5.245 1.00 17.15 98 LEU A CA 1
ATOM 674 C C . LEU A 1 98 ? -22.695 -34.037 -5.662 1.00 19.98 98 LEU A C 1
ATOM 675 O O . LEU A 1 98 ? -22.105 -35.020 -5.208 1.00 21.68 98 LEU A O 1
ATOM 680 N N . ASN A 1 99 ? -23.727 -34.155 -6.498 1.00 15.88 99 ASN A N 1
ATOM 681 C CA . ASN A 1 99 ? -24.293 -35.448 -6.845 1.00 14.58 99 ASN A CA 1
ATOM 682 C C . ASN A 1 99 ? -23.821 -35.950 -8.201 1.00 18.05 99 ASN A C 1
ATOM 683 O O . ASN A 1 99 ? -24.513 -36.747 -8.841 1.00 23.81 99 ASN A O 1
ATOM 688 N N . MET A 1 100 ? -22.670 -35.490 -8.660 1.00 18.25 100 MET A N 1
ATOM 689 C CA . MET A 1 100 ? -22.098 -35.937 -9.918 1.00 18.44 100 MET A CA 1
ATOM 690 C C . MET A 1 100 ? -20.870 -36.786 -9.643 1.00 20.31 100 MET A C 1
ATOM 691 O O . MET A 1 100 ? -20.152 -36.552 -8.669 1.00 19.52 100 MET A O 1
ATOM 696 N N . ASP A 1 101 ? -20.644 -37.780 -10.497 1.00 19.16 101 ASP A N 1
ATOM 697 C CA . ASP A 1 101 ? -19.388 -38.527 -10.514 1.00 19.00 101 ASP A CA 1
ATOM 698 C C . ASP A 1 101 ? -18.544 -38.113 -11.715 1.00 21.43 101 ASP A C 1
ATOM 699 O O . ASP A 1 101 ? -19.063 -37.581 -12.709 1.00 18.73 101 ASP A O 1
ATOM 704 N N . PRO A 1 102 ? -17.233 -38.331 -11.652 1.00 17.63 102 PRO A N 1
ATOM 705 C CA . PRO A 1 102 ? -16.422 -38.220 -12.864 1.00 17.89 102 P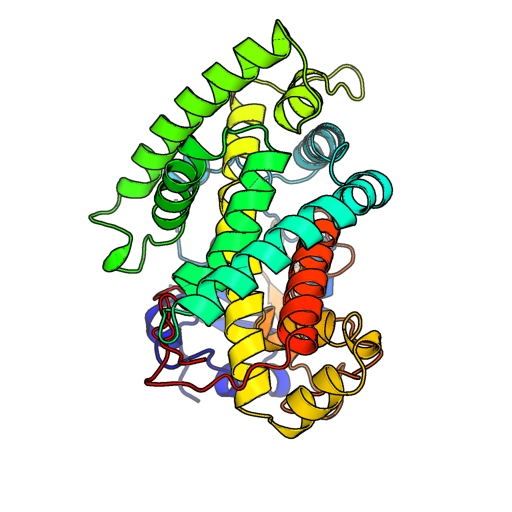RO A CA 1
ATOM 706 C C . PRO A 1 102 ? -16.916 -39.191 -13.914 1.00 21.54 102 PRO A C 1
ATOM 707 O O . PRO A 1 102 ? -17.408 -40.288 -13.589 1.00 25.23 102 PRO A O 1
ATOM 711 N N . PRO A 1 103 ? -16.800 -38.836 -15.195 1.00 20.33 103 PRO A N 1
ATOM 712 C CA . PRO A 1 103 ? -16.157 -37.612 -15.683 1.00 17.84 103 PRO A CA 1
ATOM 713 C C . PRO A 1 103 ? -17.035 -36.361 -15.685 1.00 15.50 103 PRO A C 1
ATOM 714 O O . PRO A 1 103 ? -16.503 -35.255 -15.860 1.00 22.36 103 PRO A O 1
ATOM 718 N N . GLN A 1 104 ? -18.353 -36.526 -15.551 1.00 18.16 104 GLN A N 1
ATOM 719 C CA . GLN A 1 104 ? -19.224 -35.358 -15.543 1.00 15.44 104 GLN A CA 1
ATOM 720 C C . GLN A 1 104 ? -18.755 -34.356 -14.495 1.00 20.56 104 GLN A C 1
ATOM 721 O O . GLN A 1 104 ? -18.614 -33.154 -14.766 1.00 17.82 104 GLN A O 1
ATOM 727 N N . HIS A 1 105 ? -18.477 -34.852 -13.288 1.00 19.01 105 HIS A N 1
ATOM 728 C CA . HIS A 1 105 ? -18.069 -33.973 -12.203 1.00 19.10 105 HIS A CA 1
ATOM 729 C C . HIS A 1 105 ? -16.778 -33.236 -12.526 1.00 18.17 105 HIS A C 1
ATOM 730 O O . HIS A 1 105 ? -16.617 -32.060 -12.175 1.00 17.69 105 HIS A O 1
ATOM 737 N N . THR A 1 106 ? -15.826 -33.934 -13.142 1.00 20.44 106 THR A N 1
ATOM 738 C CA . THR A 1 106 ? -14.511 -33.342 -13.378 1.00 19.92 106 THR A CA 1
ATOM 739 C C . THR A 1 106 ? -14.633 -32.108 -14.249 1.00 21.78 106 THR A C 1
ATOM 740 O O . THR A 1 106 ? -14.048 -31.060 -13.956 1.00 21.56 106 THR A O 1
ATOM 744 N N . ARG A 1 107 ? -15.428 -32.217 -15.315 1.00 22.88 107 ARG A N 1
ATOM 745 C CA . ARG A 1 107 ? -15.646 -31.099 -16.212 1.00 20.22 107 ARG A CA 1
ATOM 746 C C . ARG A 1 107 ? -16.278 -29.922 -15.487 1.00 23.57 107 ARG A C 1
ATOM 747 O O . ARG A 1 107 ? -15.806 -28.785 -15.597 1.00 24.58 107 ARG A O 1
ATOM 755 N N . LEU A 1 108 ? -17.348 -30.170 -14.728 1.00 22.62 108 LEU A N 1
ATOM 756 C CA . LEU A 1 108 ? -18.020 -29.064 -14.056 1.00 21.95 108 LEU A CA 1
ATOM 757 C C . LEU A 1 108 ? -17.107 -28.398 -13.031 1.00 20.37 108 LEU A C 1
ATOM 758 O O . LEU A 1 108 ? -17.028 -27.165 -12.964 1.00 20.51 108 LEU A O 1
ATOM 763 N N . ARG A 1 109 ? -16.383 -29.192 -12.242 1.00 20.63 109 ARG A N 1
ATOM 764 C CA . ARG A 1 109 ? -15.488 -28.593 -11.256 1.00 22.19 109 ARG A CA 1
ATOM 765 C C . ARG A 1 109 ? -14.382 -27.766 -11.912 1.00 17.42 109 ARG A C 1
ATOM 766 O O . ARG A 1 109 ? -13.958 -26.753 -11.344 1.00 20.65 109 ARG A O 1
ATOM 774 N N . LYS A 1 110 ? -13.909 -28.156 -13.105 1.00 22.53 110 LYS A N 1
ATOM 775 C CA . LYS A 1 110 ? -12.915 -27.323 -13.783 1.00 21.00 110 LYS A CA 1
ATOM 776 C C . LYS A 1 110 ? -13.500 -25.968 -14.162 1.00 22.45 110 LYS A C 1
ATOM 777 O O . LYS A 1 110 ? -12.809 -24.945 -14.103 1.00 23.16 110 LYS A O 1
ATOM 783 N N . LEU A 1 111 ? -14.781 -25.937 -14.539 1.00 23.14 111 LEU A N 1
ATOM 784 C CA . LEU A 1 111 ? -15.416 -24.685 -14.946 1.00 25.55 111 LEU A CA 1
ATOM 785 C C . LEU A 1 111 ? -15.631 -23.731 -13.776 1.00 30.49 111 LEU A C 1
ATOM 786 O O . LEU A 1 111 ? -15.446 -22.515 -13.914 1.00 27.22 111 LEU A O 1
ATOM 791 N N . VAL A 1 112 ? -16.060 -24.245 -12.621 1.00 21.30 112 VAL A N 1
ATOM 792 C CA . VAL A 1 112 ? -16.516 -23.343 -11.572 1.00 25.21 112 VAL A CA 1
ATOM 793 C C . VAL A 1 112 ? -15.429 -23.000 -10.557 1.00 25.51 112 VAL A C 1
ATOM 794 O O . VAL A 1 112 ? -15.663 -22.152 -9.686 1.00 28.79 112 VAL A O 1
ATOM 798 N N A SER A 1 113 ? -14.251 -23.624 -10.638 0.38 30.49 113 SER A N 1
ATOM 799 N N B SER A 1 113 ? -14.252 -23.623 -10.636 0.62 30.51 113 SER A N 1
ATOM 800 C CA A SER A 1 113 ? -13.222 -23.478 -9.612 0.38 31.20 113 SER A CA 1
ATOM 801 C CA B SER A 1 113 ? -13.239 -23.461 -9.599 0.62 31.22 113 SER A CA 1
ATOM 802 C C A SER A 1 113 ? -12.300 -22.285 -9.833 0.38 36.60 113 SER A C 1
ATOM 803 C C B SER A 1 113 ? -12.342 -22.248 -9.804 0.62 36.69 113 SER A C 1
ATOM 804 O O A SER A 1 113 ? -11.458 -22.016 -8.973 0.38 34.57 113 SER A O 1
ATOM 805 O O B SER A 1 113 ? -11.564 -21.926 -8.903 0.62 34.30 113 SER A O 1
ATOM 810 N N . LYS A 1 114 ? -12.438 -21.569 -10.952 1.00 33.98 114 LYS A N 1
ATOM 811 C CA . LYS A 1 114 ? -11.492 -20.501 -11.280 1.00 45.03 114 LYS A CA 1
ATOM 812 C C . LYS A 1 114 ? -11.462 -19.405 -10.219 1.00 46.28 114 LYS A C 1
ATOM 813 O O . LYS A 1 114 ? -10.388 -18.911 -9.855 1.00 41.26 114 LYS A O 1
ATOM 819 N N . GLY A 1 115 ? -12.621 -19.008 -9.714 1.00 37.93 115 GLY A N 1
ATOM 820 C CA . GLY A 1 115 ? -12.627 -17.941 -8.734 1.00 38.55 115 GLY A CA 1
ATOM 821 C C . GLY A 1 115 ? -12.318 -18.327 -7.305 1.00 35.25 115 GLY A C 1
ATOM 822 O O . GLY A 1 115 ? -12.421 -17.476 -6.415 1.00 37.76 115 GLY A O 1
ATOM 823 N N . PHE A 1 116 ? -11.925 -19.571 -7.038 1.00 28.79 116 PHE A N 1
ATOM 824 C CA . PHE A 1 116 ? -11.769 -20.034 -5.662 1.00 33.20 116 PHE A CA 1
ATOM 825 C C . PHE A 1 116 ? -10.361 -20.522 -5.334 1.00 32.07 116 PHE A C 1
ATOM 826 O O . PHE A 1 116 ? -10.138 -21.033 -4.222 1.00 33.79 116 PHE A O 1
ATOM 834 N N . THR A 1 117 ? -9.409 -20.345 -6.256 1.00 31.05 117 THR A N 1
ATOM 835 C CA . THR A 1 117 ? -8.013 -20.681 -6.017 1.00 37.80 117 THR A CA 1
ATOM 836 C C . THR A 1 117 ? -7.451 -19.838 -4.874 1.00 34.99 117 THR A C 1
ATOM 837 O O . THR A 1 117 ? -7.974 -18.768 -4.563 1.00 34.85 117 THR A O 1
ATOM 841 N N . PRO A 1 118 ? -6.376 -20.303 -4.236 1.00 41.18 118 PRO A N 1
ATOM 842 C CA . PRO A 1 118 ? -5.833 -19.548 -3.093 1.00 38.47 118 PRO A CA 1
ATOM 843 C C . PRO A 1 118 ? -5.440 -18.117 -3.421 1.00 38.23 118 PRO A C 1
ATOM 844 O O . PRO A 1 118 ? -5.605 -17.235 -2.571 1.00 38.30 118 PRO A O 1
ATOM 848 N N . ARG A 1 119 ? -4.939 -17.849 -4.633 1.00 39.30 119 ARG A N 1
ATOM 849 C CA . ARG A 1 119 ? -4.565 -16.479 -4.975 1.00 39.82 119 ARG A CA 1
ATOM 850 C C . ARG A 1 119 ? -5.793 -15.595 -5.129 1.00 40.70 119 ARG A C 1
ATOM 851 O O . ARG A 1 119 ? -5.785 -14.433 -4.708 1.00 44.62 119 ARG A O 1
ATOM 859 N N . MET A 1 120 ? -6.863 -16.128 -5.714 1.00 34.35 120 MET A N 1
ATOM 860 C CA . MET A 1 120 ? -8.087 -15.347 -5.856 1.00 38.83 120 MET A CA 1
ATOM 861 C C . MET A 1 120 ? -8.717 -15.045 -4.500 1.00 35.70 120 MET A C 1
ATOM 862 O O . MET A 1 120 ? -9.245 -13.948 -4.282 1.00 33.70 120 MET A O 1
ATOM 867 N N . ILE A 1 121 ? -8.676 -16.006 -3.579 1.00 31.41 121 ILE A N 1
ATOM 868 C CA . ILE A 1 121 ? -9.308 -15.797 -2.279 1.00 24.99 121 ILE A CA 1
ATOM 869 C C . ILE A 1 121 ? -8.486 -14.833 -1.435 1.00 30.16 121 ILE A C 1
ATOM 870 O O . ILE A 1 121 ? -9.038 -14.000 -0.707 1.00 30.31 121 ILE A O 1
ATOM 875 N N . ALA A 1 122 ? -7.156 -14.926 -1.510 1.00 31.10 122 ALA A N 1
ATOM 876 C CA . ALA A 1 122 ? -6.332 -14.051 -0.680 1.00 34.15 122 ALA A CA 1
ATOM 877 C C . ALA A 1 122 ? -6.543 -12.580 -1.017 1.00 31.80 122 ALA A C 1
ATOM 878 O O . ALA A 1 122 ? -6.304 -11.719 -0.164 1.00 40.43 122 ALA A O 1
ATOM 880 N N . LYS A 1 123 ? -7.009 -12.276 -2.232 1.00 33.74 123 LYS A N 1
ATOM 881 C CA . LYS A 1 123 ? -7.316 -10.903 -2.619 1.00 45.65 123 LYS A CA 1
ATOM 882 C C . LYS A 1 123 ? -8.466 -10.294 -1.824 1.00 46.74 123 LYS A C 1
ATOM 883 O O . LYS A 1 123 ? -8.704 -9.088 -1.945 1.00 49.88 123 LYS A O 1
ATOM 889 N N . LEU A 1 124 ? -9.187 -11.082 -1.029 1.00 34.69 124 LEU A N 1
ATOM 890 C CA . LEU A 1 124 ? -10.372 -10.591 -0.339 1.00 34.66 124 LEU A CA 1
ATOM 891 C C . LEU A 1 124 ? -10.128 -10.259 1.125 1.00 25.67 124 LEU A C 1
ATOM 892 O O . LEU A 1 124 ? -11.009 -9.673 1.759 1.00 30.33 124 LEU A O 1
ATOM 897 N N . GLU A 1 125 ? -8.957 -10.602 1.663 1.00 32.84 125 GLU A N 1
ATOM 898 C CA . GLU A 1 125 ? -8.736 -10.514 3.105 1.00 31.00 125 GLU A CA 1
ATOM 899 C C . GLU A 1 125 ? -8.998 -9.108 3.644 1.00 34.47 125 GLU A C 1
ATOM 900 O O . GLU A 1 125 ? -9.645 -8.945 4.687 1.00 28.35 125 GLU A O 1
ATOM 906 N N . ASP A 1 126 ? -8.482 -8.076 2.966 1.00 34.94 126 ASP A N 1
ATOM 907 C CA . ASP A 1 126 ? -8.643 -6.720 3.494 1.00 35.18 126 ASP A CA 1
ATOM 908 C C . ASP A 1 126 ? -10.111 -6.304 3.512 1.00 32.73 126 ASP A C 1
ATOM 909 O O . ASP A 1 126 ? -10.581 -5.687 4.479 1.00 32.51 126 ASP A O 1
ATOM 914 N N . LYS A 1 127 ? -10.855 -6.653 2.468 1.00 27.24 127 LYS A N 1
ATOM 915 C CA . LYS A 1 127 ? -12.273 -6.324 2.427 1.00 29.66 127 LYS A CA 1
ATOM 916 C C . LYS A 1 127 ? -13.050 -7.117 3.467 1.00 26.04 127 LYS A C 1
ATOM 917 O O . LYS A 1 127 ? -13.956 -6.581 4.121 1.00 25.98 127 LYS A O 1
ATOM 923 N N . ILE A 1 128 ? -12.716 -8.397 3.628 1.00 25.82 128 ILE A N 1
ATOM 924 C CA . ILE A 1 128 ? -13.360 -9.208 4.657 1.00 26.23 128 ILE A CA 1
ATOM 925 C C . ILE A 1 128 ? -13.046 -8.653 6.048 1.00 23.30 128 ILE A C 1
ATOM 926 O O . ILE A 1 128 ? -13.917 -8.600 6.918 1.00 23.93 128 ILE A O 1
ATOM 931 N N . ARG A 1 129 ? -11.801 -8.212 6.272 1.00 25.80 129 ARG A N 1
ATOM 932 C CA . ARG A 1 129 ? -11.457 -7.630 7.572 1.00 27.29 129 ARG A CA 1
ATOM 933 C C . ARG A 1 129 ? -12.194 -6.319 7.814 1.00 30.79 129 ARG A C 1
ATOM 934 O O . ARG A 1 129 ? -12.623 -6.044 8.943 1.00 25.78 129 ARG A O 1
ATOM 942 N N . GLU A 1 130 ? -12.341 -5.493 6.775 1.00 29.93 130 GLU A N 1
ATOM 943 C CA . GLU A 1 130 ? -13.108 -4.260 6.918 1.00 26.01 130 GLU A CA 1
ATOM 944 C C . GLU A 1 130 ? -14.534 -4.549 7.364 1.00 23.29 130 GLU A C 1
ATOM 945 O O . GLU A 1 130 ? -15.069 -3.863 8.246 1.00 29.56 130 GLU A O 1
ATOM 951 N N . ARG A 1 131 ? -15.160 -5.584 6.793 1.00 28.53 131 ARG A N 1
ATOM 952 C CA . ARG A 1 131 ? -16.530 -5.917 7.177 1.00 24.00 131 ARG A CA 1
ATOM 953 C C . ARG A 1 131 ? -16.600 -6.473 8.593 1.00 22.41 131 ARG A C 1
ATOM 954 O O . ARG A 1 131 ? -17.525 -6.149 9.345 1.00 22.93 131 ARG A O 1
ATOM 962 N N . ALA A 1 132 ? -15.650 -7.342 8.954 1.00 23.71 132 ALA A N 1
ATOM 963 C CA . ALA A 1 132 ? -15.657 -7.948 10.281 1.00 29.49 132 ALA A CA 1
ATOM 964 C C . ALA A 1 132 ? -15.507 -6.890 11.367 1.00 28.30 132 ALA A C 1
ATOM 965 O O . ALA A 1 132 ? -16.198 -6.942 12.394 1.00 24.41 132 ALA A O 1
ATOM 967 N N . LYS A 1 133 ? -14.600 -5.925 11.159 1.00 31.67 133 LYS A N 1
ATOM 968 C CA . LYS A 1 133 ? -14.421 -4.850 12.132 1.00 23.98 133 LYS A CA 1
ATOM 969 C C . LYS A 1 133 ? -15.709 -4.071 12.325 1.00 26.37 133 LYS A C 1
ATOM 970 O O . LYS A 1 133 ? -16.107 -3.786 13.462 1.00 31.13 133 LYS A O 1
ATOM 976 N N . GLN A 1 134 ? -16.396 -3.752 11.226 1.00 28.93 134 GLN A N 1
ATOM 977 C CA . GLN A 1 134 ? -17.654 -3.017 11.319 1.00 30.26 134 GLN A CA 1
ATOM 978 C C . GLN A 1 134 ? -18.743 -3.851 11.984 1.00 32.20 134 GLN A C 1
ATOM 979 O O . GLN A 1 134 ? -19.540 -3.327 12.771 1.00 30.06 134 GLN A O 1
ATOM 985 N N . ILE A 1 135 ? -18.803 -5.149 11.674 1.00 27.16 135 ILE A N 1
ATOM 986 C CA . ILE A 1 135 ? -19.819 -6.015 12.274 1.00 25.40 135 ILE A CA 1
ATOM 987 C C . ILE A 1 135 ? -19.591 -6.147 13.775 1.00 30.32 135 ILE A C 1
ATOM 988 O O . ILE A 1 135 ? -20.528 -6.028 14.580 1.00 26.72 135 ILE A O 1
ATOM 993 N N . VAL A 1 136 ? -18.342 -6.395 14.178 1.00 25.63 136 VAL A N 1
ATOM 994 C CA . VAL A 1 136 ? -18.057 -6.513 15.608 1.00 29.96 136 VAL A CA 1
ATOM 995 C C . VAL A 1 136 ? -18.331 -5.192 16.319 1.00 32.63 136 VAL A C 1
ATOM 996 O O . VAL A 1 136 ? -18.927 -5.172 17.399 1.00 24.81 136 VAL A O 1
ATOM 1000 N N . ASP A 1 137 ? -17.934 -4.069 15.714 1.00 33.95 137 ASP A N 1
ATOM 1001 C CA . ASP A 1 137 ? -18.165 -2.766 16.340 1.00 33.02 137 ASP A CA 1
ATOM 1002 C C . ASP A 1 137 ? -19.648 -2.530 16.595 1.00 30.39 137 ASP A C 1
ATOM 1003 O O . ASP A 1 137 ? -20.043 -2.103 17.688 1.00 36.69 137 ASP A O 1
ATOM 1008 N N . GLU A 1 138 ? -20.489 -2.815 15.599 1.00 31.99 138 GLU A N 1
ATOM 1009 C CA . GLU A 1 138 ? -21.923 -2.580 15.756 1.00 29.09 138 GLU A CA 1
ATOM 1010 C C . GLU A 1 138 ? -22.535 -3.506 16.792 1.00 31.43 138 GLU A C 1
ATOM 1011 O O . GLU A 1 138 ? -23.483 -3.118 17.486 1.00 38.42 138 GLU A O 1
ATOM 1017 N N . ALA A 1 139 ? -22.025 -4.736 16.898 1.00 27.19 139 ALA A N 1
ATOM 1018 C CA . ALA A 1 139 ? -22.527 -5.658 17.911 1.00 30.49 139 ALA A CA 1
ATOM 1019 C C . ALA A 1 139 ? -22.160 -5.183 19.310 1.00 35.20 139 ALA A C 1
ATOM 1020 O O . ALA A 1 139 ? -22.974 -5.272 20.239 1.00 34.94 139 ALA A O 1
ATOM 1022 N N . ILE A 1 140 ? -20.931 -4.687 19.480 1.00 31.41 140 ILE A N 1
ATOM 1023 C CA . ILE A 1 140 ? -20.507 -4.199 20.785 1.00 32.91 140 ILE A CA 1
ATOM 1024 C C . ILE A 1 140 ? -21.328 -2.983 21.184 1.00 34.11 140 ILE A C 1
ATOM 1025 O O . ILE A 1 140 ? -21.742 -2.849 22.341 1.00 40.03 140 ILE A O 1
ATOM 1030 N N . GLU A 1 141 ? -21.598 -2.094 20.227 1.00 36.72 141 GLU A N 1
ATOM 1031 C CA . GLU A 1 141 ? -22.430 -0.931 20.512 1.00 35.35 141 GLU A CA 1
ATOM 1032 C C . GLU A 1 141 ? -23.818 -1.345 20.976 1.00 37.78 141 GLU A C 1
ATOM 1033 O O . GLU A 1 141 ? -24.382 -0.731 21.889 1.00 37.75 141 GLU A O 1
ATOM 1039 N N . LYS A 1 142 ? -24.379 -2.392 20.371 1.00 38.16 142 LYS A N 1
ATOM 1040 C CA . LYS A 1 142 ? -25.705 -2.854 20.774 1.00 30.15 142 LYS A CA 1
ATOM 1041 C C . LYS A 1 142 ? -25.705 -3.396 22.199 1.00 35.84 142 LYS A C 1
ATOM 1042 O O . LYS A 1 142 ? -26.708 -3.270 22.911 1.00 34.09 142 LYS A O 1
ATOM 1048 N N . GLY A 1 143 ? -24.597 -3.986 22.637 1.00 37.97 143 GLY A N 1
ATOM 1049 C CA . GLY A 1 143 ? -24.533 -4.527 23.980 1.00 43.00 143 GLY A CA 1
ATOM 1050 C C . GLY A 1 143 ? -25.018 -5.956 24.025 1.00 37.41 143 GLY A C 1
ATOM 1051 O O . GLY A 1 143 ? -24.223 -6.896 23.957 1.00 42.23 143 GLY A O 1
ATOM 1052 N N A GLU A 1 144 ? -26.324 -6.140 24.159 0.42 35.53 144 GLU A N 1
ATOM 1053 N N B GLU A 1 144 ? -26.329 -6.139 24.098 0.58 35.41 144 GLU A N 1
ATOM 1054 C CA A GLU A 1 144 ? -26.923 -7.464 24.136 0.42 39.16 144 GLU A CA 1
ATOM 1055 C CA B GLU A 1 144 ? -26.924 -7.467 24.139 0.58 39.16 144 GLU A CA 1
ATOM 1056 C C A GLU A 1 144 ? -27.415 -7.758 22.726 0.42 39.28 144 GLU A C 1
ATOM 1057 C C B GLU A 1 144 ? -27.510 -7.804 22.776 0.58 39.35 144 GLU A C 1
ATOM 1058 O O A GLU A 1 144 ? -28.037 -6.899 22.088 0.42 35.76 144 GLU A O 1
ATOM 1059 O O B GLU A 1 144 ? -28.292 -7.026 22.217 0.58 36.09 144 GLU A O 1
ATOM 1070 N N . CYS A 1 145 ? -27.121 -8.956 22.235 1.00 31.02 145 CYS A N 1
ATOM 1071 C CA . CYS A 1 145 ? -27.557 -9.326 20.895 1.00 37.26 145 CYS A CA 1
ATOM 1072 C C . CYS A 1 145 ? -27.564 -10.841 20.741 1.00 31.22 145 CYS A C 1
ATOM 1073 O O . CYS A 1 145 ? -27.269 -11.588 21.677 1.00 31.19 145 CYS A O 1
ATOM 1076 N N . ASP A 1 146 ? -27.972 -11.280 19.552 1.00 29.28 146 ASP A N 1
ATOM 1077 C CA . ASP A 1 146 ? -27.913 -12.677 19.154 1.00 25.23 146 ASP A CA 1
ATOM 1078 C C . ASP A 1 146 ? -26.590 -12.880 18.430 1.00 22.57 146 ASP A C 1
ATOM 1079 O O . ASP A 1 146 ? -26.347 -12.246 17.400 1.00 28.50 146 ASP A O 1
ATOM 1084 N N . PHE A 1 147 ? -25.711 -13.718 18.989 1.00 24.10 147 PHE A N 1
ATOM 1085 C CA . PHE A 1 147 ? -24.406 -13.888 18.355 1.00 20.34 147 PHE A CA 1
ATOM 1086 C C . PHE A 1 147 ? -24.545 -14.409 16.926 1.00 21.45 147 PHE A C 1
ATOM 1087 O O . PHE A 1 147 ? -23.726 -14.078 16.065 1.00 19.42 147 PHE A O 1
ATOM 1095 N N . VAL A 1 148 ? -25.588 -15.194 16.648 1.00 22.83 148 VAL A N 1
ATOM 1096 C CA . VAL A 1 148 ? -25.791 -15.706 15.299 1.00 26.24 148 VAL A CA 1
ATOM 1097 C C . VAL A 1 148 ? -26.188 -14.577 14.357 1.00 26.55 148 VAL A C 1
ATOM 1098 O O . VAL A 1 148 ? -25.483 -14.281 13.387 1.00 23.41 148 VAL A O 1
ATOM 1102 N N . ALA A 1 149 ? -27.314 -13.912 14.642 1.00 25.61 149 ALA A N 1
ATOM 1103 C CA . ALA A 1 149 ? -27.837 -12.929 13.693 1.00 26.23 149 ALA A CA 1
ATOM 1104 C C . ALA A 1 149 ? -26.890 -11.748 13.520 1.00 25.51 149 ALA A C 1
ATOM 1105 O O . ALA A 1 149 ? -26.751 -11.205 12.416 1.00 26.26 149 ALA A O 1
ATOM 1107 N N . ASP A 1 150 ? -26.221 -11.336 14.589 1.00 22.50 150 ASP A N 1
ATOM 1108 C CA . ASP A 1 150 ? -25.477 -10.091 14.509 1.00 26.36 150 ASP A CA 1
ATOM 1109 C C . ASP A 1 150 ? -24.013 -10.286 14.149 1.00 28.34 150 ASP A C 1
ATOM 1110 O O . ASP A 1 150 ? -23.353 -9.311 13.776 1.00 24.49 150 ASP A O 1
ATOM 1115 N N . ILE A 1 151 ? -23.482 -11.505 14.247 1.00 26.64 151 ILE A N 1
ATOM 1116 C CA . ILE A 1 151 ? -22.051 -11.711 14.027 1.00 19.59 151 ILE A CA 1
ATOM 1117 C C . ILE A 1 151 ? -21.812 -12.932 13.149 1.00 14.73 151 ILE A C 1
ATOM 1118 O O . ILE A 1 151 ? -21.354 -12.794 12.013 1.00 25.51 151 ILE A O 1
ATOM 1123 N N . ALA A 1 152 ? -22.163 -14.119 13.651 1.00 19.86 152 ALA A N 1
ATOM 1124 C CA . ALA A 1 152 ? -21.751 -15.355 12.994 1.00 17.08 152 ALA A CA 1
ATOM 1125 C C . ALA A 1 152 ? -22.371 -15.492 11.615 1.00 23.87 152 ALA A C 1
ATOM 1126 O O . ALA A 1 152 ? -21.706 -15.946 10.680 1.00 19.27 152 ALA A O 1
ATOM 1128 N N . ALA A 1 153 ? -23.651 -15.149 11.473 1.00 20.43 153 ALA A N 1
ATOM 1129 C CA . ALA A 1 153 ? -24.275 -15.237 10.152 1.00 23.76 153 ALA A CA 1
ATOM 1130 C C . ALA A 1 153 ? -23.962 -14.025 9.282 1.00 28.39 153 ALA A C 1
ATOM 1131 O O . ALA A 1 153 ? -23.896 -14.151 8.050 1.00 26.62 153 ALA A O 1
ATOM 1133 N N . GLU A 1 154 ? -23.752 -12.859 9.896 1.00 23.03 154 GLU A N 1
ATOM 1134 C CA . GLU A 1 154 ? -23.703 -11.612 9.136 1.00 26.32 154 GLU A CA 1
ATOM 1135 C C . GLU A 1 154 ? -22.415 -11.480 8.322 1.00 27.45 154 GLU A C 1
ATOM 1136 O O . GLU A 1 154 ? -22.447 -11.012 7.174 1.00 22.38 154 GLU A O 1
ATOM 1142 N N . LEU A 1 155 ? -21.270 -11.876 8.881 1.00 25.20 155 LEU A N 1
ATOM 1143 C CA . LEU A 1 155 ? -20.037 -11.763 8.105 1.00 23.02 155 LEU A CA 1
ATOM 1144 C C . LEU A 1 155 ? -20.061 -12.654 6.874 1.00 22.05 155 LEU A C 1
ATOM 1145 O O . LEU A 1 155 ? -19.856 -12.133 5.764 1.00 22.62 155 LEU A O 1
ATOM 1150 N N . PRO A 1 156 ? -20.320 -13.965 6.969 1.00 23.81 156 PRO A N 1
ATOM 1151 C CA . PRO A 1 156 ? -20.350 -14.770 5.739 1.00 26.04 156 PRO A CA 1
ATOM 1152 C C . PRO A 1 156 ? -21.429 -14.331 4.776 1.00 26.80 156 PRO A C 1
ATOM 1153 O O . PRO A 1 156 ? -21.255 -14.514 3.574 1.00 22.96 156 PRO A O 1
ATOM 1157 N N . LEU A 1 157 ? -22.530 -13.757 5.269 1.00 22.48 157 LEU A N 1
ATOM 1158 C CA . LEU A 1 157 ? -23.598 -13.295 4.380 1.00 18.73 157 LEU A CA 1
ATOM 1159 C C . LEU A 1 157 ? -23.146 -12.102 3.542 1.00 22.92 157 LEU A C 1
ATOM 1160 O O . LEU A 1 157 ? -23.286 -12.110 2.314 1.00 23.57 157 LEU A O 1
ATOM 1165 N N . GLN A 1 158 ? -22.619 -11.054 4.192 1.00 20.99 158 GLN A N 1
ATOM 1166 C CA . GLN A 1 158 ? -22.080 -9.918 3.444 1.00 25.48 158 GLN A CA 1
ATOM 1167 C C . GLN A 1 158 ? -20.985 -10.355 2.473 1.00 25.30 158 GLN A C 1
ATOM 1168 O O . GLN A 1 158 ? -20.930 -9.885 1.328 1.00 20.07 158 GLN A O 1
ATOM 1174 N N . VAL A 1 159 ? -20.098 -11.253 2.912 1.00 20.34 159 VAL A N 1
ATOM 1175 C CA . VAL A 1 159 ? -18.962 -11.639 2.074 1.00 16.66 159 VAL A CA 1
ATOM 1176 C C . VAL A 1 159 ? -19.440 -12.399 0.831 1.00 20.27 159 VAL A C 1
ATOM 1177 O O . VAL A 1 159 ? -19.005 -12.112 -0.289 1.00 19.77 159 VAL A O 1
ATOM 1181 N N . ILE A 1 160 ? -20.356 -13.359 1.005 1.00 22.84 160 ILE A N 1
ATOM 1182 C CA . ILE A 1 160 ? -20.795 -14.155 -0.143 1.00 23.56 160 ILE A CA 1
ATOM 1183 C C . ILE A 1 160 ? -21.620 -13.304 -1.097 1.00 26.99 160 ILE A C 1
ATOM 1184 O O . ILE A 1 160 ? -21.565 -13.504 -2.312 1.00 20.83 160 ILE A O 1
ATOM 1189 N N . ALA A 1 161 ? -22.390 -12.345 -0.583 1.00 20.27 161 ALA A N 1
ATOM 1190 C CA . ALA A 1 161 ? -23.108 -11.442 -1.472 1.00 21.35 161 ALA A CA 1
ATOM 1191 C C . ALA A 1 161 ? -22.134 -10.614 -2.303 1.00 20.95 161 ALA A C 1
ATOM 1192 O O . ALA A 1 161 ? -22.291 -10.480 -3.526 1.00 23.50 161 ALA A O 1
ATOM 1194 N N . GLU A 1 162 ? -21.100 -10.065 -1.657 1.00 19.88 162 GLU A N 1
ATOM 1195 C CA . GLU A 1 162 ? -20.137 -9.253 -2.392 1.00 20.78 162 GLU A CA 1
ATOM 1196 C C . GLU A 1 162 ? -19.346 -10.097 -3.381 1.00 26.68 162 GLU A C 1
ATOM 1197 O O . GLU A 1 162 ? -19.052 -9.646 -4.494 1.00 26.32 162 GLU A O 1
ATOM 1203 N N . LEU A 1 163 ? -18.981 -11.320 -2.982 1.00 21.65 163 LEU A N 1
ATOM 1204 C CA . LEU A 1 163 ? -18.180 -12.180 -3.840 1.00 25.72 163 LEU A CA 1
ATOM 1205 C C . LEU A 1 163 ? -18.966 -12.612 -5.071 1.00 23.27 163 LEU A C 1
ATOM 1206 O O . LEU A 1 163 ? -18.458 -12.543 -6.197 1.00 22.37 163 LEU A O 1
ATOM 1211 N N . ILE A 1 164 ? -20.206 -13.070 -4.861 1.00 20.03 164 ILE A N 1
ATOM 1212 C CA . ILE A 1 164 ? -21.068 -13.484 -5.966 1.00 22.47 164 ILE A CA 1
ATOM 1213 C C . ILE A 1 164 ? -21.335 -12.311 -6.887 1.00 18.86 164 ILE A C 1
ATOM 1214 O O . ILE A 1 164 ? -21.312 -12.448 -8.116 1.00 25.79 164 ILE A O 1
ATOM 1219 N N . GLY A 1 165 ? -21.559 -11.137 -6.313 1.00 21.06 165 GLY A N 1
ATOM 1220 C CA . GLY A 1 165 ? -22.007 -9.982 -7.054 1.00 20.95 165 GLY A CA 1
ATOM 1221 C C . GLY A 1 165 ? -23.435 -9.568 -6.769 1.00 23.17 165 GLY A C 1
ATOM 1222 O O . GLY A 1 165 ? -24.042 -8.889 -7.612 1.00 28.29 165 GLY A O 1
ATOM 1223 N N A VAL A 1 166 ? -24.001 -9.959 -5.633 0.00 24.99 166 VAL A N 1
ATOM 1224 N N B VAL A 1 166 ? -23.995 -9.964 -5.629 1.00 25.00 166 VAL A N 1
ATOM 1225 C CA A VAL A 1 166 ? -25.358 -9.536 -5.304 0.00 24.53 166 VAL A CA 1
ATOM 1226 C CA B VAL A 1 166 ? -25.344 -9.588 -5.204 1.00 24.24 166 VAL A CA 1
ATOM 1227 C C A VAL A 1 166 ? -25.259 -8.263 -4.472 0.00 29.51 166 VAL A C 1
ATOM 1228 C C B VAL A 1 166 ? -25.248 -8.262 -4.456 1.00 30.04 166 VAL A C 1
ATOM 1229 O O A VAL A 1 166 ? -24.409 -8.166 -3.574 0.00 26.93 166 VAL A O 1
ATOM 1230 O O B VAL A 1 166 ? -24.399 -8.140 -3.560 1.00 26.85 166 VAL A O 1
ATOM 1237 N N . PRO A 1 167 ? -26.071 -7.253 -4.770 1.00 25.66 167 PRO A N 1
ATOM 1238 C CA . PRO A 1 167 ? -26.028 -6.003 -3.993 1.00 30.89 167 PRO A CA 1
ATOM 1239 C C . PRO A 1 167 ? -26.325 -6.230 -2.513 1.00 28.45 167 PRO A C 1
ATOM 1240 O O . PRO A 1 167 ? -27.173 -7.044 -2.145 1.00 26.82 167 PRO A O 1
ATOM 1244 N N . GLN A 1 168 ? -25.598 -5.503 -1.657 1.00 34.28 168 GLN A N 1
ATOM 1245 C CA . GLN A 1 168 ? -25.750 -5.704 -0.217 1.00 33.85 168 GLN A CA 1
ATOM 1246 C C . GLN A 1 168 ? -27.200 -5.531 0.225 1.00 34.22 168 GLN A C 1
ATOM 1247 O O . GLN A 1 168 ? -27.646 -6.203 1.158 1.00 25.57 168 GLN A O 1
ATOM 1253 N N . GLU A 1 169 ? -27.965 -4.680 -0.466 1.00 34.29 169 GLU A N 1
ATOM 1254 C CA . GLU A 1 169 ? -29.374 -4.494 -0.125 1.00 33.77 169 GLU A CA 1
ATOM 1255 C C . GLU A 1 169 ? -30.171 -5.785 -0.254 1.00 36.97 169 GLU A C 1
ATOM 1256 O O . GLU A 1 169 ? -31.205 -5.937 0.409 1.00 36.19 169 GLU A O 1
ATOM 1262 N N . ASP A 1 170 ? -29.713 -6.721 -1.092 1.00 29.42 170 ASP A N 1
ATOM 1263 C CA . ASP A 1 170 ? -30.428 -7.963 -1.363 1.00 30.77 170 ASP A CA 1
ATOM 1264 C C . ASP A 1 170 ? -29.936 -9.149 -0.543 1.00 29.58 170 ASP A C 1
ATOM 1265 O O . ASP A 1 170 ? -30.444 -10.263 -0.735 1.00 26.75 170 ASP A O 1
ATOM 1270 N N . ARG A 1 171 ? -28.959 -8.956 0.352 1.00 30.95 171 ARG A N 1
ATOM 1271 C CA . ARG A 1 171 ? -28.337 -10.113 0.993 1.00 24.31 171 ARG A CA 1
ATOM 1272 C C . ARG A 1 171 ? -29.326 -10.882 1.865 1.00 26.48 171 ARG A C 1
ATOM 1273 O O . ARG A 1 171 ? -29.244 -12.115 1.951 1.00 29.88 171 ARG A O 1
ATOM 1281 N N . GLN A 1 172 ? -30.293 -10.193 2.476 1.00 23.37 172 GLN A N 1
ATOM 1282 C CA . GLN A 1 172 ? -31.254 -10.887 3.333 1.00 26.55 172 GLN A CA 1
ATOM 1283 C C . GLN A 1 172 ? -32.122 -11.859 2.540 1.00 26.77 172 GLN A C 1
ATOM 1284 O O . GLN A 1 172 ? -32.562 -12.877 3.082 1.00 22.86 172 GLN A O 1
ATOM 1290 N N . ARG A 1 173 ? -32.382 -11.570 1.262 1.00 29.09 173 ARG A N 1
ATOM 1291 C CA . ARG A 1 173 ? -33.050 -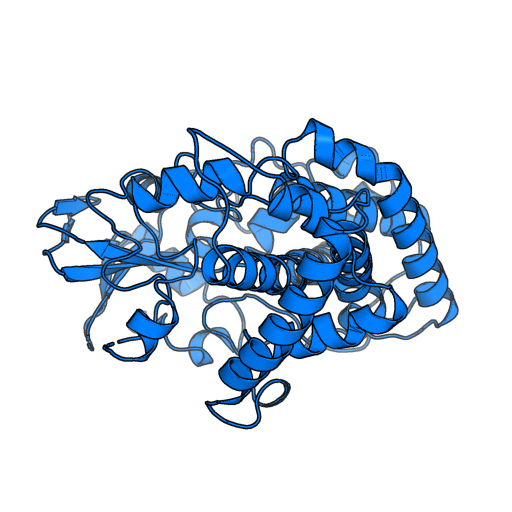12.562 0.424 1.00 24.02 173 ARG A CA 1
ATOM 1292 C C . ARG A 1 173 ? -32.207 -13.822 0.297 1.00 22.25 173 ARG A C 1
ATOM 1293 O O . ARG A 1 173 ? -32.740 -14.933 0.343 1.00 22.25 173 ARG A O 1
ATOM 1301 N N . LEU A 1 174 ? -30.884 -13.669 0.161 1.00 24.20 174 LEU A N 1
ATOM 1302 C CA . LEU A 1 174 ? -30.011 -14.837 0.073 1.00 26.61 174 LEU A CA 1
ATOM 1303 C C . LEU A 1 174 ? -30.072 -15.666 1.343 1.00 21.89 174 LEU A C 1
ATOM 1304 O O . LEU A 1 174 ? -30.097 -16.901 1.292 1.00 25.82 174 LEU A O 1
ATOM 1309 N N . PHE A 1 175 ? -30.042 -15.006 2.493 1.00 20.33 175 PHE A N 1
ATOM 1310 C CA . PHE A 1 175 ? -30.077 -15.728 3.760 1.00 25.50 175 PHE A CA 1
ATOM 1311 C C . PHE A 1 175 ? -31.388 -16.481 3.930 1.00 27.23 175 PHE A C 1
ATOM 1312 O O . PHE A 1 175 ? -31.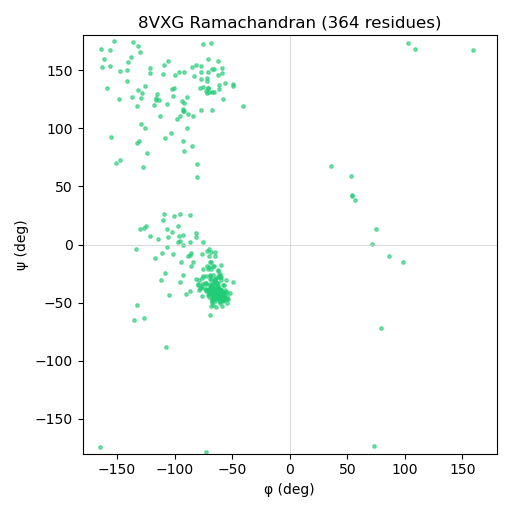402 -17.643 4.354 1.00 19.95 175 PHE A O 1
ATOM 1320 N N . ASP A 1 176 ? -32.507 -15.838 3.599 1.00 22.17 176 ASP A N 1
ATOM 1321 C CA . ASP A 1 176 ? -33.795 -16.490 3.810 1.00 25.10 176 ASP A CA 1
ATOM 1322 C C . ASP A 1 176 ? -33.960 -17.676 2.875 1.00 26.79 176 ASP A C 1
ATOM 1323 O O . ASP A 1 176 ? -34.447 -18.736 3.288 1.00 21.50 176 ASP A O 1
ATOM 1328 N N . TRP A 1 177 ? -33.515 -17.535 1.623 1.00 23.31 177 TRP A N 1
ATOM 1329 C CA . TRP A 1 177 ? -33.549 -18.665 0.707 1.00 16.51 177 TRP A CA 1
ATOM 1330 C C . TRP A 1 177 ? -32.718 -19.816 1.248 1.00 21.03 177 TRP A C 1
ATOM 1331 O O . TRP A 1 177 ? -33.154 -20.971 1.250 1.00 22.11 177 TRP A O 1
ATOM 1342 N N . SER A 1 178 ? -31.506 -19.516 1.709 1.00 21.09 178 SER A N 1
ATOM 1343 C CA . SER A 1 178 ? -30.618 -20.580 2.155 1.00 17.36 178 SER A CA 1
ATOM 1344 C C . SER A 1 178 ? -31.203 -21.325 3.342 1.00 20.39 178 SER A C 1
ATOM 1345 O O . SER A 1 178 ? -31.134 -22.554 3.404 1.00 21.17 178 SER A O 1
ATOM 1348 N N . ASN A 1 179 ? -31.778 -20.595 4.300 1.00 19.63 179 ASN A N 1
ATOM 1349 C CA . ASN A 1 179 ? -32.381 -21.253 5.453 1.00 21.09 179 ASN A CA 1
ATOM 1350 C C . ASN A 1 179 ? -33.485 -22.204 5.011 1.00 27.52 179 ASN A C 1
ATOM 1351 O O . ASN A 1 179 ? -33.633 -23.305 5.561 1.00 21.60 179 ASN A O 1
ATOM 1356 N N . ARG A 1 180 ? -34.268 -21.797 4.009 1.00 25.15 180 ARG A N 1
ATOM 1357 C CA . ARG A 1 180 ? -35.334 -22.661 3.518 1.00 22.40 180 ARG A CA 1
ATOM 1358 C C . ARG A 1 180 ? -34.770 -23.893 2.826 1.00 27.61 180 ARG A C 1
ATOM 1359 O O . ARG A 1 180 ? -35.391 -24.966 2.865 1.00 22.01 180 ARG A O 1
ATOM 1367 N N A MET A 1 181 ? -33.590 -23.773 2.210 0.57 17.87 181 MET A N 1
ATOM 1368 N N B MET A 1 181 ? -33.603 -23.763 2.188 0.43 17.94 181 MET A N 1
ATOM 1369 C CA A MET A 1 181 ? -33.036 -24.905 1.476 0.57 23.72 181 MET A CA 1
ATOM 1370 C CA B MET A 1 181 ? -33.006 -24.897 1.489 0.43 23.76 181 MET A CA 1
ATOM 1371 C C A MET A 1 181 ? -32.567 -26.021 2.405 0.57 24.68 181 MET A C 1
ATOM 1372 C C B MET A 1 181 ? -32.642 -26.017 2.449 0.43 24.69 181 MET A C 1
ATOM 1373 O O A MET A 1 181 ? -32.738 -27.203 2.086 0.57 26.37 181 MET A O 1
ATOM 1374 O O B MET A 1 181 ? -32.953 -27.188 2.202 0.43 26.83 181 MET A O 1
ATOM 1383 N N . ILE A 1 182 ? -31.955 -25.682 3.542 1.00 25.67 182 ILE A N 1
ATOM 1384 C CA . ILE A 1 182 ? -31.445 -26.701 4.461 1.00 27.43 182 ILE A CA 1
ATOM 1385 C C . ILE A 1 182 ? -32.298 -26.871 5.701 1.00 33.46 182 ILE A C 1
ATOM 1386 O O . ILE A 1 182 ? -32.102 -27.853 6.435 1.00 40.58 182 ILE A O 1
ATOM 1391 N N . GLY A 1 183 ? -33.219 -25.954 5.975 1.00 32.05 183 GLY A N 1
ATOM 1392 C CA . GLY A 1 183 ? -33.964 -26.019 7.218 1.00 29.66 183 GLY A CA 1
ATOM 1393 C C . GLY A 1 183 ? -35.192 -26.899 7.117 1.00 27.72 183 GLY A C 1
ATOM 1394 O O . GLY A 1 183 ? -36.143 -26.723 7.881 1.00 30.48 183 GLY A O 1
ATOM 1395 N N . TYR A 1 184 ? -35.175 -27.864 6.187 1.00 30.50 184 TYR A N 1
ATOM 1396 C CA . TYR A 1 184 ? -36.369 -28.654 5.892 1.00 31.71 184 TYR A CA 1
ATOM 1397 C C . TYR A 1 184 ? -36.785 -29.583 7.029 1.00 33.71 184 TYR A C 1
ATOM 1398 O O . TYR A 1 184 ? -37.850 -30.200 6.925 1.00 39.69 184 TYR A O 1
ATOM 1407 N N . ASP A 1 185 ? -35.991 -29.704 8.097 1.00 28.17 185 ASP A N 1
ATOM 1408 C CA . ASP A 1 185 ? -36.364 -30.490 9.272 1.00 23.88 185 ASP A CA 1
ATOM 1409 C C . ASP A 1 185 ? -36.546 -29.640 10.517 1.00 29.60 185 ASP A C 1
ATOM 1410 O O . ASP A 1 185 ? -36.758 -30.189 11.608 1.00 24.83 185 ASP A O 1
ATOM 1415 N N . ASP A 1 186 ? -36.460 -28.320 10.397 1.00 29.84 186 ASP A N 1
ATOM 1416 C CA . ASP A 1 186 ? -36.638 -27.442 11.538 1.00 29.51 186 ASP A CA 1
ATOM 1417 C C . ASP A 1 186 ? -37.868 -26.567 11.328 1.00 35.07 186 ASP A C 1
ATOM 1418 O O . ASP A 1 186 ? -37.968 -25.888 10.296 1.00 30.27 186 ASP A O 1
ATOM 1423 N N . PRO A 1 187 ? -38.817 -26.548 12.268 1.00 29.92 187 PRO A N 1
ATOM 1424 C CA . PRO A 1 187 ? -40.073 -25.814 12.026 1.00 40.07 187 PRO A CA 1
ATOM 1425 C C . PRO A 1 187 ? -39.889 -24.320 11.814 1.00 43.75 187 PRO A C 1
ATOM 1426 O O . PRO A 1 187 ? -40.730 -23.701 11.150 1.00 42.51 187 PRO A O 1
ATOM 1430 N N . GLU A 1 188 ? -38.822 -23.719 12.348 1.00 33.65 188 GLU A N 1
ATOM 1431 C CA . GLU A 1 188 ? -38.637 -22.281 12.184 1.00 29.99 188 GLU A CA 1
ATOM 1432 C C . GLU A 1 188 ? -38.315 -21.909 10.738 1.00 48.30 188 GLU A C 1
ATOM 1433 O O . GLU A 1 188 ? -38.656 -20.809 10.289 1.00 39.13 188 GLU A O 1
ATOM 1439 N N . TYR A 1 189 ? -37.675 -22.800 9.989 1.00 41.20 189 TYR A N 1
ATOM 1440 C CA . TYR A 1 189 ? -37.204 -22.454 8.656 1.00 45.45 189 TYR A CA 1
ATOM 1441 C C . TYR A 1 189 ? -38.017 -23.071 7.529 1.00 47.97 189 TYR A C 1
ATOM 1442 O O . TYR A 1 189 ? -37.725 -22.803 6.359 1.00 54.74 189 TYR A O 1
ATOM 1451 N N . HIS A 1 190 ? -39.024 -23.878 7.835 1.00 39.44 190 HIS A N 1
ATOM 1452 C CA . HIS A 1 190 ? -39.867 -24.433 6.790 1.00 51.16 190 HIS A CA 1
ATOM 1453 C C . HIS A 1 190 ? -41.308 -24.449 7.263 1.00 56.61 190 HIS A C 1
ATOM 1454 O O . HIS A 1 190 ? -41.591 -24.711 8.438 1.00 44.89 190 HIS A O 1
ATOM 1461 N N . SER A 1 191 ? -42.209 -24.137 6.336 1.00 49.55 191 SER A N 1
ATOM 1462 C CA . SER A 1 191 ? -43.640 -24.252 6.570 1.00 64.81 191 SER A CA 1
ATOM 1463 C C . SER A 1 191 ? -44.206 -25.578 6.075 1.00 63.19 191 SER A C 1
ATOM 1464 O O . SER A 1 191 ? -45.164 -26.089 6.669 1.00 66.90 191 SER A O 1
ATOM 1467 N N . SER A 1 192 ? -43.646 -26.141 5.007 1.00 47.22 192 SER A N 1
ATOM 1468 C CA . SER A 1 192 ? -43.994 -27.487 4.547 1.00 43.88 192 SER A CA 1
ATOM 1469 C C . SER A 1 192 ? -42.930 -27.951 3.556 1.00 51.71 192 SER A C 1
ATOM 1470 O O . SER A 1 192 ? -41.932 -27.261 3.320 1.00 35.57 192 SER A O 1
ATOM 1473 N N . GLU A 1 193 ? -43.169 -29.115 2.947 1.00 46.79 193 GLU A N 1
ATOM 1474 C CA . GLU A 1 193 ? -42.140 -29.848 2.220 1.00 49.21 193 GLU A CA 1
ATOM 1475 C C . GLU A 1 193 ? -41.676 -29.165 0.936 1.00 50.85 193 GLU A C 1
ATOM 1476 O O . GLU A 1 193 ? -40.635 -29.558 0.397 1.00 48.90 193 GLU A O 1
ATOM 1482 N N . ALA A 1 194 ? -42.403 -28.169 0.424 1.00 37.08 194 ALA A N 1
ATOM 1483 C CA . ALA A 1 194 ? -42.074 -27.555 -0.859 1.00 31.16 194 ALA A CA 1
ATOM 1484 C C . ALA A 1 194 ? -41.461 -26.169 -0.710 1.00 20.12 194 ALA A C 1
ATOM 1485 O O . ALA A 1 194 ? -41.267 -25.475 -1.711 1.00 26.60 194 ALA A O 1
ATOM 1487 N N . ASP A 1 195 ? -41.179 -25.751 0.521 1.00 26.84 195 ASP A N 1
ATOM 1488 C CA . ASP A 1 195 ? -40.553 -24.460 0.771 1.00 31.70 195 ASP A CA 1
ATOM 1489 C C . ASP A 1 195 ? -39.239 -24.336 0.008 1.00 28.65 195 ASP A C 1
ATOM 1490 O O . ASP A 1 195 ? -38.967 -23.309 -0.622 1.00 26.87 195 ASP A O 1
ATOM 1495 N N . GLY A 1 196 ? -38.414 -25.383 0.051 1.00 32.11 196 GLY A N 1
ATOM 1496 C CA . GLY A 1 196 ? -37.099 -25.310 -0.567 1.00 23.51 196 GLY A CA 1
ATOM 1497 C C . GLY A 1 196 ? -37.164 -25.250 -2.077 1.00 29.79 196 GLY A C 1
ATOM 1498 O O . GLY A 1 196 ? -36.419 -24.498 -2.709 1.00 26.47 196 GLY A O 1
ATOM 1499 N N . GLU A 1 197 ? -38.063 -26.035 -2.674 1.00 22.73 197 GLU A N 1
ATOM 1500 C CA . GLU A 1 197 ? -38.243 -26.017 -4.118 1.00 26.80 197 GLU A CA 1
ATOM 1501 C C . GLU A 1 197 ? -38.688 -24.643 -4.599 1.00 19.87 197 GLU A C 1
ATOM 1502 O O . GLU A 1 197 ? -38.253 -24.171 -5.660 1.00 20.29 197 GLU A O 1
ATOM 1508 N N . GLN A 1 198 ? -39.561 -23.981 -3.838 1.00 21.22 198 GLN A N 1
ATOM 1509 C CA . GLN A 1 198 ? -39.979 -22.635 -4.219 1.00 21.16 198 GLN A CA 1
ATOM 1510 C C . GLN A 1 198 ? -38.846 -21.634 -4.022 1.00 20.15 198 GLN A C 1
ATOM 1511 O O . GLN A 1 198 ? -38.651 -20.736 -4.846 1.00 21.51 198 GLN A O 1
ATOM 1517 N N . ALA A 1 199 ? -38.091 -21.777 -2.933 1.00 23.42 199 ALA A N 1
ATOM 1518 C CA . ALA A 1 199 ? -36.890 -20.970 -2.767 1.00 23.77 199 ALA A CA 1
ATOM 1519 C C . ALA A 1 199 ? -35.962 -21.118 -3.966 1.00 18.84 199 ALA A C 1
ATOM 1520 O O . ALA A 1 199 ? -35.444 -20.120 -4.475 1.00 21.48 199 ALA A O 1
ATOM 1522 N N . ALA A 1 200 ? -35.755 -22.356 -4.440 1.00 23.57 200 ALA A N 1
ATOM 1523 C CA . ALA A 1 200 ? -34.883 -22.592 -5.598 1.00 22.26 200 ALA A CA 1
ATOM 1524 C C . ALA A 1 200 ? -35.419 -21.921 -6.848 1.00 24.95 200 ALA A C 1
ATOM 1525 O O . ALA A 1 200 ? -34.655 -21.335 -7.622 1.00 22.01 200 ALA A O 1
ATOM 1527 N N . ALA A 1 201 ? -36.730 -22.019 -7.084 1.00 21.34 201 ALA A N 1
ATOM 1528 C CA . ALA A 1 201 ? -37.297 -21.366 -8.255 1.00 22.62 201 ALA A CA 1
ATOM 1529 C C . ALA A 1 201 ? -37.026 -19.870 -8.218 1.00 20.48 201 ALA A C 1
ATOM 1530 O O . ALA A 1 201 ? -36.630 -19.280 -9.229 1.00 19.95 201 ALA A O 1
ATOM 1532 N N . GLU A 1 202 ? -37.196 -19.247 -7.046 1.00 17.28 202 GLU A N 1
ATOM 1533 C CA . GLU A 1 202 ? -36.944 -17.812 -6.934 1.00 21.87 202 GLU A CA 1
ATOM 1534 C C . GLU A 1 202 ? -35.465 -17.492 -7.141 1.00 16.81 202 GLU A C 1
ATOM 1535 O O . GLU A 1 202 ? -35.122 -16.521 -7.832 1.00 21.07 202 GLU A O 1
ATOM 1541 N N . MET A 1 203 ? -34.588 -18.299 -6.561 1.00 22.11 203 MET A N 1
ATOM 1542 C CA . MET A 1 203 ? -33.164 -18.022 -6.693 1.00 18.60 203 MET A CA 1
ATOM 1543 C C . MET A 1 203 ? -32.689 -18.236 -8.128 1.00 19.39 203 MET A C 1
ATOM 1544 O O . MET A 1 203 ? -31.865 -17.465 -8.624 1.00 21.05 203 MET A O 1
ATOM 1549 N N . PHE A 1 204 ? -33.219 -19.257 -8.819 1.00 18.92 204 PHE A N 1
ATOM 1550 C CA . PHE A 1 204 ? -32.886 -19.462 -10.236 1.00 26.59 204 PHE A CA 1
ATOM 1551 C C . PHE A 1 204 ? -33.271 -18.265 -11.084 1.00 26.15 204 PHE A C 1
ATOM 1552 O O . PHE A 1 204 ? -32.513 -17.848 -11.968 1.00 21.41 204 PHE A O 1
ATOM 1560 N N . ALA A 1 205 ? -34.462 -17.717 -10.860 1.00 22.31 205 ALA A N 1
ATOM 1561 C CA . ALA A 1 205 ? -34.855 -16.529 -11.600 1.00 19.68 205 ALA A CA 1
ATOM 1562 C C . ALA A 1 205 ? -33.926 -15.363 -11.298 1.00 17.46 205 ALA A C 1
ATOM 1563 O O . ALA A 1 205 ? -33.521 -14.626 -12.206 1.00 21.41 205 ALA A O 1
ATOM 1565 N N . TYR A 1 206 ? -33.568 -15.186 -10.023 1.00 19.53 206 TYR A N 1
ATOM 1566 C CA . TYR A 1 206 ? -32.644 -14.120 -9.656 1.00 25.58 206 TYR A CA 1
ATOM 1567 C C . TYR A 1 206 ? -31.265 -14.342 -10.275 1.00 23.06 206 TYR A C 1
ATOM 1568 O O . TYR A 1 206 ? -30.643 -13.398 -10.779 1.00 20.16 206 TYR A O 1
ATOM 1577 N N . ALA A 1 207 ? -30.769 -15.583 -10.227 1.00 17.86 207 ALA A N 1
ATOM 1578 C CA . ALA A 1 207 ? -29.450 -15.884 -10.775 1.00 19.19 207 ALA A CA 1
ATOM 1579 C C . ALA A 1 207 ? -29.406 -15.627 -12.274 1.00 24.17 207 ALA A C 1
ATOM 1580 O O . ALA A 1 207 ? -28.414 -15.105 -12.791 1.00 21.68 207 ALA A O 1
ATOM 1582 N N . GLN A 1 208 ? -30.473 -15.991 -12.989 1.00 19.42 208 GLN A N 1
ATOM 1583 C CA . GLN A 1 208 ? -30.504 -15.771 -14.431 1.00 18.19 208 GLN A CA 1
ATOM 1584 C C . GLN A 1 208 ? -30.524 -14.285 -14.774 1.00 22.97 208 GLN A C 1
ATOM 1585 O O . GLN A 1 208 ? -29.885 -13.859 -15.741 1.00 23.05 208 GLN A O 1
ATOM 1591 N N . GLU A 1 209 ? -31.240 -13.473 -13.996 1.00 19.36 209 GLU A N 1
ATOM 1592 C CA . GLU A 1 209 ? -31.189 -12.030 -14.217 1.00 28.29 209 GLU A CA 1
ATOM 1593 C C . GLU A 1 209 ? -29.769 -11.489 -14.038 1.00 28.37 209 GLU A C 1
ATOM 1594 O O . GLU A 1 209 ? -29.300 -10.674 -14.845 1.00 26.28 209 GLU A O 1
ATOM 1600 N N . LEU A 1 210 ? -29.065 -11.939 -12.990 1.00 24.05 210 LEU A N 1
ATOM 1601 C CA . LEU A 1 210 ? -27.692 -11.484 -12.768 1.00 23.35 210 LEU A CA 1
ATOM 1602 C C . LEU A 1 210 ? -26.769 -11.957 -13.881 1.00 19.08 210 LEU A C 1
ATOM 1603 O O . LEU A 1 210 ? -25.954 -11.176 -14.384 1.00 21.47 210 LEU A O 1
ATOM 1608 N N . ALA A 1 211 ? -26.889 -13.228 -14.287 1.00 17.83 211 ALA A N 1
ATOM 1609 C CA . ALA A 1 211 ? -26.054 -13.753 -15.375 1.00 19.21 211 ALA A CA 1
ATOM 1610 C C . ALA A 1 211 ? -26.230 -12.951 -16.665 1.00 19.93 211 ALA A C 1
ATOM 1611 O O . ALA A 1 211 ? -25.244 -12.600 -17.329 1.00 23.12 211 ALA A O 1
ATOM 1613 N N . ALA A 1 212 ? -27.483 -12.657 -17.042 1.00 21.88 212 ALA A N 1
ATOM 1614 C CA . ALA A 1 212 ? -27.737 -11.863 -18.242 1.00 28.07 212 ALA A CA 1
ATOM 1615 C C . ALA A 1 212 ? -27.065 -10.502 -18.151 1.00 29.14 212 ALA A C 1
ATOM 1616 O O . ALA A 1 212 ? -26.447 -10.034 -19.116 1.00 21.20 212 ALA A O 1
ATOM 1618 N N . GLU A 1 213 ? -27.145 -9.868 -16.982 1.00 26.37 213 GLU A N 1
ATOM 1619 C CA . GLU A 1 213 ? -26.545 -8.554 -16.815 1.00 26.11 213 GLU A CA 1
ATOM 1620 C C . GLU A 1 213 ? -25.023 -8.611 -16.917 1.00 23.22 213 GLU A C 1
ATOM 1621 O O . GLU A 1 213 ? -24.414 -7.748 -17.563 1.00 27.49 213 GLU A O 1
ATOM 1627 N N . ARG A 1 214 ? -24.382 -9.614 -16.301 1.00 21.24 214 ARG A N 1
ATOM 1628 C CA . ARG A 1 214 ? -22.921 -9.669 -16.360 1.00 17.57 214 ARG A CA 1
ATOM 1629 C C . ARG A 1 214 ? -22.412 -10.132 -17.723 1.00 18.83 214 ARG A C 1
ATOM 1630 O O . ARG A 1 214 ? -21.285 -9.796 -18.095 1.00 21.69 214 ARG A O 1
ATOM 1638 N N . ARG A 1 215 ? -23.195 -10.926 -18.463 1.00 19.29 215 ARG A N 1
ATOM 1639 C CA . ARG A 1 215 ? -22.806 -11.221 -19.847 1.00 22.04 215 ARG A CA 1
ATOM 1640 C C . ARG A 1 215 ? -22.699 -9.940 -20.664 1.00 28.91 215 ARG A C 1
ATOM 1641 O O . ARG A 1 215 ? -21.765 -9.764 -21.461 1.00 24.04 215 ARG A O 1
ATOM 1649 N N . LYS A 1 216 ? -23.647 -9.028 -20.471 1.00 24.83 216 LYS A N 1
ATOM 1650 C CA . LYS A 1 216 ? -23.632 -7.759 -21.185 1.00 28.29 216 LYS A CA 1
ATOM 1651 C C . LYS A 1 216 ? -22.597 -6.810 -20.598 1.00 30.23 216 LYS A C 1
ATOM 1652 O O . LYS A 1 216 ? -21.825 -6.192 -21.342 1.00 29.77 216 LYS A O 1
ATOM 1658 N N . ASN A 1 217 ? -22.534 -6.709 -19.269 1.00 24.73 217 ASN A N 1
ATOM 1659 C CA . ASN A 1 217 ? -21.675 -5.728 -18.604 1.00 24.63 217 ASN A CA 1
ATOM 1660 C C . ASN A 1 217 ? -20.858 -6.400 -17.512 1.00 27.48 217 ASN A C 1
ATOM 1661 O O . ASN A 1 217 ? -21.274 -6.448 -16.349 1.00 24.97 217 ASN A O 1
ATOM 1666 N N . PRO A 1 218 ? -19.684 -6.915 -17.846 1.00 23.61 218 PRO A N 1
ATOM 1667 C CA . PRO A 1 218 ? -18.937 -7.731 -16.886 1.00 25.58 218 PRO A CA 1
ATOM 1668 C C . PRO A 1 218 ? -18.446 -6.913 -15.694 1.00 33.58 218 PRO A C 1
ATOM 1669 O O . PRO A 1 218 ? -18.202 -5.706 -15.788 1.00 35.11 218 PRO A O 1
ATOM 1673 N N . ARG A 1 219 ? -18.319 -7.590 -14.555 1.00 25.40 219 ARG A N 1
ATOM 1674 C CA . ARG A 1 219 ? -17.845 -6.979 -13.320 1.00 24.92 219 ARG A CA 1
ATOM 1675 C C . ARG A 1 219 ? -16.853 -7.924 -12.658 1.00 32.91 219 ARG A C 1
ATOM 1676 O O . ARG A 1 219 ? -16.651 -9.054 -13.096 1.00 33.29 219 ARG A O 1
ATOM 1684 N N . ASP A 1 220 ? -16.235 -7.463 -11.574 1.00 30.18 220 ASP A N 1
ATOM 1685 C CA . ASP A 1 220 ? -15.289 -8.302 -10.846 1.00 26.63 220 ASP A CA 1
ATOM 1686 C C . ASP A 1 220 ? -16.045 -9.046 -9.751 1.00 33.07 220 ASP A C 1
ATOM 1687 O O . ASP A 1 220 ? -16.041 -8.669 -8.579 1.00 36.31 220 ASP A O 1
ATOM 1692 N N . ASP A 1 221 ? -16.714 -10.125 -10.149 1.00 23.26 221 ASP A N 1
ATOM 1693 C CA . ASP A 1 221 ? -17.459 -10.946 -9.205 1.00 19.51 221 ASP A CA 1
ATOM 1694 C C . ASP A 1 221 ? -17.527 -12.364 -9.758 1.00 25.02 221 ASP A C 1
ATOM 1695 O O . ASP A 1 221 ? -17.096 -12.634 -10.883 1.00 23.15 221 ASP A O 1
ATOM 1700 N N . ILE A 1 222 ? -18.089 -13.271 -8.959 1.00 22.80 222 ILE A N 1
ATOM 1701 C CA . ILE A 1 222 ? -18.099 -14.673 -9.366 1.00 23.01 222 ILE A CA 1
ATOM 1702 C C . ILE A 1 222 ? -19.092 -14.913 -10.500 1.00 20.13 222 ILE A C 1
ATOM 1703 O O . ILE A 1 222 ? -18.858 -15.765 -11.354 1.00 20.00 222 ILE A O 1
ATOM 1708 N N . VAL A 1 223 ? -20.218 -14.195 -10.526 1.00 20.84 223 VAL A N 1
ATOM 1709 C CA . VAL A 1 223 ? -21.170 -14.384 -11.623 1.00 18.19 223 VAL A CA 1
ATOM 1710 C C . VAL A 1 223 ? -20.489 -14.132 -12.961 1.00 18.07 223 VAL A C 1
ATOM 1711 O O . VAL A 1 223 ? -20.619 -14.926 -13.899 1.00 20.28 223 VAL A O 1
ATOM 1715 N N . THR A 1 224 ? -19.722 -13.043 -13.055 1.00 21.12 224 THR A N 1
ATOM 1716 C CA . THR A 1 224 ? -18.979 -12.761 -14.275 1.00 17.68 224 THR A CA 1
ATOM 1717 C C . THR A 1 224 ? -17.967 -13.861 -14.578 1.00 22.83 224 THR A C 1
ATOM 1718 O O . THR A 1 224 ? -17.876 -14.339 -15.722 1.00 20.94 224 THR A O 1
ATOM 1722 N N . ALA A 1 225 ? -17.184 -14.265 -13.567 1.00 18.90 225 ALA A N 1
ATOM 1723 C CA . ALA A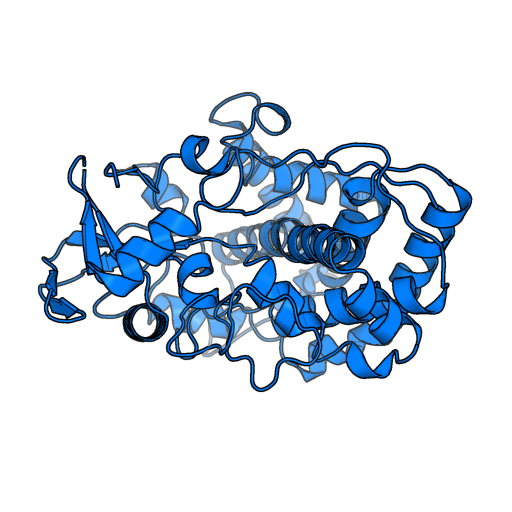 1 225 ? -16.237 -15.360 -13.766 1.00 25.15 225 ALA A CA 1
ATOM 1724 C C . ALA A 1 225 ? -16.936 -16.604 -14.302 1.00 26.39 225 ALA A C 1
ATOM 1725 O O . ALA A 1 225 ? -16.423 -17.283 -15.203 1.00 23.05 225 ALA A O 1
ATOM 1727 N N . LEU A 1 226 ? -18.127 -16.896 -13.777 1.00 17.21 226 LEU A N 1
ATOM 1728 C CA . LEU A 1 226 ? -18.838 -18.103 -14.178 1.00 14.74 226 LEU A CA 1
ATOM 1729 C C . LEU A 1 226 ? -19.367 -18.001 -15.604 1.00 17.78 226 LEU A C 1
ATOM 1730 O O . LEU A 1 226 ? -19.262 -18.965 -16.378 1.00 19.29 226 LEU A O 1
ATOM 1735 N N . VAL A 1 227 ? -19.950 -16.855 -15.968 1.00 15.31 227 VAL A N 1
ATOM 1736 C CA . VAL A 1 227 ? -20.508 -16.756 -17.322 1.00 16.17 227 VAL A CA 1
ATOM 1737 C C . VAL A 1 227 ? -19.399 -16.743 -18.373 1.00 20.83 227 VAL A C 1
ATOM 1738 O O . VAL A 1 227 ? -19.618 -17.184 -19.507 1.00 20.05 227 VAL A O 1
ATOM 1742 N N . GLN A 1 228 ? -18.197 -16.271 -18.023 1.00 18.90 228 GLN A N 1
ATOM 1743 C CA . GLN A 1 228 ? -17.067 -16.237 -18.955 1.00 19.07 228 GLN A CA 1
ATOM 1744 C C . GLN A 1 228 ? -16.270 -17.539 -19.007 1.00 20.65 228 GLN A C 1
ATOM 1745 O O . GLN A 1 228 ? -15.547 -17.771 -19.993 1.00 23.24 228 GLN A O 1
ATOM 1751 N N . ALA A 1 229 ? -16.402 -18.394 -17.995 1.00 18.16 229 ALA A N 1
ATOM 1752 C CA . ALA A 1 229 ? -15.568 -19.583 -17.866 1.00 20.85 229 ALA A CA 1
ATOM 1753 C C . ALA A 1 229 ? -15.652 -20.462 -19.109 1.00 25.80 229 ALA A C 1
ATOM 1754 O O . ALA A 1 229 ? -16.728 -20.669 -19.668 1.00 18.50 229 ALA A O 1
ATOM 1756 N N . GLU A 1 230 ? -14.505 -20.993 -19.534 1.00 18.72 230 GLU A N 1
ATOM 1757 C CA . GLU A 1 230 ? -14.459 -21.938 -20.642 1.00 16.90 230 GLU A CA 1
ATOM 1758 C C . GLU A 1 230 ? -13.310 -22.909 -20.410 1.00 22.58 230 GLU A C 1
ATOM 1759 O O . GLU A 1 230 ? -12.168 -22.480 -20.210 1.00 29.73 230 GLU A O 1
ATOM 1765 N N . VAL A 1 231 ? -13.608 -24.204 -20.432 1.00 19.68 231 VAL A N 1
ATOM 1766 C CA . VAL A 1 231 ? -12.587 -25.234 -20.265 1.00 22.85 231 VAL A CA 1
ATOM 1767 C C . VAL A 1 231 ? -12.841 -26.341 -21.278 1.00 26.79 231 VAL A C 1
ATOM 1768 O O . VAL A 1 231 ? -13.956 -26.876 -21.356 1.00 22.46 231 VAL A O 1
ATOM 1772 N N . ASP A 1 232 ? -11.809 -26.686 -22.056 1.00 21.36 232 ASP A N 1
ATOM 1773 C CA . ASP A 1 232 ? -11.891 -27.791 -23.012 1.00 24.78 232 ASP A CA 1
ATOM 1774 C C . ASP A 1 232 ? -13.042 -27.587 -23.998 1.00 24.35 232 ASP A C 1
ATOM 1775 O O . ASP A 1 232 ? -13.746 -28.534 -24.373 1.00 20.40 232 ASP A O 1
ATOM 1780 N N . GLY A 1 233 ? -13.243 -26.338 -24.414 1.00 24.65 233 GLY A N 1
ATOM 1781 C CA . GLY A 1 233 ? -14.293 -26.026 -25.358 1.00 20.34 233 GLY A CA 1
ATOM 1782 C C . GLY A 1 233 ? -15.689 -26.037 -24.789 1.00 27.04 233 GLY A C 1
ATOM 1783 O O . GLY A 1 233 ? -16.663 -26.054 -25.562 1.00 26.41 233 GLY A O 1
ATOM 1784 N N . GLN A 1 234 ? -15.831 -26.046 -23.471 1.00 21.37 234 GLN A N 1
ATOM 1785 C CA . GLN A 1 234 ? -17.140 -26.121 -22.845 1.00 21.57 234 GLN A CA 1
ATOM 1786 C C . GLN A 1 234 ? -17.379 -24.914 -21.949 1.00 20.49 234 GLN A C 1
ATOM 1787 O O . GLN A 1 234 ? -16.451 -24.354 -21.362 1.00 17.50 234 GLN A O 1
ATOM 1793 N N . LYS A 1 235 ? -18.646 -24.511 -21.866 1.00 18.32 235 LYS A N 1
ATOM 1794 C CA . LYS A 1 235 ? -19.058 -23.427 -20.998 1.00 18.33 235 LYS A CA 1
ATOM 1795 C C . LYS A 1 235 ? -20.253 -23.892 -20.170 1.00 18.89 235 LYS A C 1
ATOM 1796 O O . LYS A 1 235 ? -20.881 -24.912 -20.469 1.00 16.71 235 LYS A O 1
ATOM 1802 N N . LEU A 1 236 ? -20.560 -23.139 -19.121 1.00 17.86 236 LEU A N 1
ATOM 1803 C CA . LEU A 1 236 ? -21.662 -23.519 -18.245 1.00 15.68 236 LEU A CA 1
ATOM 1804 C C . LEU A 1 236 ? -23.010 -23.398 -18.958 1.00 18.17 236 LEU A C 1
ATOM 1805 O O . LEU A 1 236 ? -23.334 -22.359 -19.546 1.00 19.21 236 LEU A O 1
ATOM 1810 N N . SER A 1 237 ? -23.817 -24.446 -18.864 1.00 14.72 237 SER A N 1
ATOM 1811 C CA . SER A 1 237 ? -25.199 -24.344 -19.323 1.00 18.39 237 SER A CA 1
ATOM 1812 C C . SER A 1 237 ? -26.030 -23.537 -18.317 1.00 19.87 237 SER A C 1
ATOM 1813 O O . SER A 1 237 ? -25.559 -23.169 -17.247 1.00 17.28 237 SER A O 1
ATOM 1816 N N . ASP A 1 238 ? -27.280 -23.241 -18.681 1.00 17.96 238 ASP A N 1
ATOM 1817 C CA . ASP A 1 238 ? -28.157 -22.482 -17.785 1.00 23.41 238 ASP A CA 1
ATOM 1818 C C . ASP A 1 238 ? -28.374 -23.209 -16.469 1.00 16.71 238 ASP A C 1
ATOM 1819 O O . ASP A 1 238 ? -28.298 -22.602 -15.389 1.00 18.57 238 ASP A O 1
ATOM 1824 N N . LEU A 1 239 ? -28.702 -24.502 -16.538 1.00 18.13 239 LEU A N 1
ATOM 1825 C CA . LEU A 1 239 ? -29.012 -25.241 -15.322 1.00 23.00 239 LEU A CA 1
ATOM 1826 C C . LEU A 1 239 ? -27.759 -25.445 -14.493 1.00 23.01 239 LEU A C 1
ATOM 1827 O O . LEU A 1 239 ? -27.804 -25.357 -13.262 1.00 16.65 239 LEU A O 1
ATOM 1832 N N . GLU A 1 240 ? -26.635 -25.718 -15.158 1.00 17.65 240 GLU A N 1
ATOM 1833 C CA . GLU A 1 240 ? -25.353 -25.832 -14.458 1.00 21.50 240 GLU A CA 1
ATOM 1834 C C . GLU A 1 240 ? -25.039 -24.559 -13.685 1.00 16.33 240 GLU A C 1
ATOM 1835 O O . GLU A 1 240 ? -24.655 -24.608 -12.506 1.00 17.21 240 GLU A O 1
ATOM 1841 N N . PHE A 1 241 ? -25.185 -23.406 -14.339 1.00 13.80 241 PHE A N 1
ATOM 1842 C CA . PHE A 1 241 ? -24.962 -22.132 -13.664 1.00 18.07 241 PHE A CA 1
ATOM 1843 C C . PHE A 1 241 ? -25.910 -21.952 -12.483 1.00 18.46 241 PHE A C 1
ATOM 1844 O O . PHE A 1 241 ? -25.484 -21.597 -11.380 1.00 16.25 241 PHE A O 1
ATOM 1852 N N . ASN A 1 242 ? -27.212 -22.157 -12.707 1.00 14.65 242 ASN A N 1
ATOM 1853 C CA . ASN A 1 242 ? -28.195 -21.948 -11.640 1.00 15.09 242 ASN A CA 1
ATOM 1854 C C . ASN A 1 242 ? -27.935 -22.856 -10.442 1.00 16.32 242 ASN A C 1
ATOM 1855 O O . ASN A 1 242 ? -28.019 -22.422 -9.285 1.00 16.56 242 ASN A O 1
ATOM 1860 N N . MET A 1 243 ? -27.659 -24.136 -10.690 1.00 16.38 243 MET A N 1
ATOM 1861 C CA . MET A 1 243 ? -27.425 -25.057 -9.579 1.00 18.71 243 MET A CA 1
ATOM 1862 C C . MET A 1 243 ? -26.128 -24.752 -8.843 1.00 18.44 243 MET A C 1
ATOM 1863 O O . MET A 1 243 ? -26.034 -25.017 -7.640 1.00 19.10 243 MET A O 1
ATOM 1868 N N . PHE A 1 244 ? -25.117 -24.207 -9.529 1.00 16.39 244 PHE A N 1
ATOM 1869 C CA . PHE A 1 244 ? -23.906 -23.852 -8.800 1.00 17.32 244 PHE A CA 1
ATOM 1870 C C . PHE A 1 244 ? -24.100 -22.562 -8.012 1.00 17.18 244 PHE A C 1
ATOM 1871 O O . PHE A 1 244 ? -23.574 -22.428 -6.905 1.00 16.27 244 PHE A O 1
ATOM 1879 N N . PHE A 1 245 ? -24.835 -21.592 -8.575 1.00 16.74 245 PHE A N 1
ATOM 1880 C CA . PHE A 1 245 ? -25.219 -20.403 -7.813 1.00 17.95 245 PHE A CA 1
ATOM 1881 C C . PHE A 1 245 ? -25.931 -20.813 -6.527 1.00 18.72 245 PHE A C 1
ATOM 1882 O O . PHE A 1 245 ? -25.609 -20.332 -5.430 1.00 19.17 245 PHE A O 1
ATOM 1890 N N . LEU A 1 246 ? -26.890 -21.732 -6.646 1.00 16.49 246 LEU A N 1
ATOM 1891 C CA . LEU A 1 246 ? -27.623 -22.206 -5.475 1.00 20.22 246 LEU A CA 1
ATOM 1892 C C . LEU A 1 246 ? -26.691 -22.851 -4.450 1.00 18.93 246 LEU A C 1
ATOM 1893 O O . LEU A 1 246 ? -26.800 -22.591 -3.241 1.00 18.58 246 LEU A O 1
ATOM 1898 N N . LEU A 1 247 ? -25.786 -23.716 -4.903 1.00 16.46 247 LEU A N 1
ATOM 1899 C CA . LEU A 1 247 ? -24.889 -24.381 -3.955 1.00 15.81 247 LEU A CA 1
ATOM 1900 C C . LEU A 1 247 ? -23.968 -23.378 -3.264 1.00 20.06 247 LEU A C 1
ATOM 1901 O O . LEU A 1 247 ? -23.718 -23.478 -2.052 1.00 20.23 247 LEU A O 1
ATOM 1906 N N A LEU A 1 248 ? -23.421 -22.419 -4.019 0.66 20.44 248 LEU A N 1
ATOM 1907 N N B LEU A 1 248 ? -23.483 -22.389 -4.020 0.34 20.49 248 LEU A N 1
ATOM 1908 C CA A LEU A 1 248 ? -22.585 -21.384 -3.412 0.66 18.79 248 LEU A CA 1
ATOM 1909 C CA B LEU A 1 248 ? -22.592 -21.365 -3.481 0.34 18.89 248 LEU A CA 1
ATOM 1910 C C A LEU A 1 248 ? -23.340 -20.624 -2.331 0.66 23.39 248 LEU A C 1
ATOM 1911 C C B LEU A 1 248 ? -23.290 -20.501 -2.431 0.34 23.22 248 LEU A C 1
ATOM 1912 O O A LEU A 1 248 ? -22.806 -20.368 -1.245 0.66 24.14 248 LEU A O 1
ATOM 1913 O O B LEU A 1 248 ? -22.667 -20.075 -1.451 0.34 23.41 248 LEU A O 1
ATOM 1922 N N . VAL A 1 249 ? -24.583 -20.227 -2.621 1.00 19.45 249 VAL A N 1
ATOM 1923 C CA . VAL A 1 249 ? -25.335 -19.423 -1.662 1.00 20.35 249 VAL A CA 1
ATOM 1924 C C . VAL A 1 249 ? -25.628 -20.227 -0.402 1.00 25.27 249 VAL A C 1
ATOM 1925 O O . VAL A 1 249 ? -25.490 -19.725 0.724 1.00 21.53 249 VAL A O 1
ATOM 1929 N N . VAL A 1 250 ? -26.026 -21.488 -0.564 1.00 18.00 250 VAL A N 1
ATOM 1930 C CA . VAL A 1 250 ? -26.315 -22.312 0.605 1.00 16.56 250 VAL A CA 1
ATOM 1931 C C . VAL A 1 250 ? -25.029 -22.662 1.355 1.00 18.66 250 VAL A C 1
ATOM 1932 O O . VAL A 1 250 ? -24.972 -22.580 2.589 1.00 19.70 250 VAL A O 1
ATOM 1936 N N . ALA A 1 251 ? -23.981 -23.071 0.635 1.00 19.78 251 ALA A N 1
ATOM 1937 C CA . ALA A 1 251 ? -22.723 -23.361 1.321 1.00 17.42 251 ALA A CA 1
ATOM 1938 C C . ALA A 1 251 ? -22.173 -22.113 1.992 1.00 19.62 251 ALA A C 1
ATOM 1939 O O . ALA A 1 251 ? -21.719 -22.162 3.143 1.00 25.49 251 ALA A O 1
ATOM 1941 N N . GLY A 1 252 ? -22.242 -20.973 1.305 1.00 16.08 252 GLY A N 1
ATOM 1942 C CA . GLY A 1 252 ? -21.749 -19.738 1.897 1.00 22.67 252 GLY A CA 1
ATOM 1943 C C . GLY A 1 252 ? -22.460 -19.354 3.184 1.00 26.44 252 GLY A C 1
ATOM 1944 O O . GLY A 1 252 ? -21.875 -18.696 4.052 1.00 25.52 252 GLY A O 1
ATOM 1945 N N . ASN A 1 253 ? -23.721 -19.760 3.337 1.00 19.82 253 ASN A N 1
ATOM 1946 C CA . ASN A 1 253 ? -24.542 -19.254 4.430 1.00 23.04 253 ASN A CA 1
ATOM 1947 C C . ASN A 1 253 ? -24.890 -20.268 5.512 1.00 24.45 253 ASN A C 1
ATOM 1948 O O . ASN A 1 253 ? -25.488 -19.873 6.517 1.00 24.44 253 ASN A O 1
ATOM 1953 N N . GLU A 1 254 ? -24.570 -21.556 5.343 1.00 15.72 254 GLU A N 1
ATOM 1954 C CA . GLU A 1 254 ? -25.021 -22.552 6.310 1.00 17.69 254 GLU A CA 1
ATOM 1955 C C . GLU A 1 254 ? -23.887 -23.401 6.864 1.00 23.57 254 GLU A C 1
ATOM 1956 O O . GLU A 1 254 ? -24.146 -24.463 7.450 1.00 22.11 254 GLU A O 1
ATOM 1962 N N . THR A 1 255 ? -22.645 -22.993 6.665 1.00 22.58 255 THR A N 1
ATOM 1963 C CA . THR A 1 255 ? -21.540 -23.807 7.143 1.00 18.66 255 THR A CA 1
ATOM 1964 C C . THR A 1 255 ? -20.658 -22.914 7.994 1.00 17.96 255 THR A C 1
ATOM 1965 O O . THR A 1 255 ? -20.538 -23.130 9.207 1.00 18.34 255 THR A O 1
ATOM 1969 N N . THR A 1 256 ? -20.078 -21.886 7.364 1.00 16.19 256 THR A N 1
ATOM 1970 C CA . THR A 1 256 ? -19.135 -21.008 8.056 1.00 18.46 256 THR A CA 1
ATOM 1971 C C . THR A 1 256 ? -19.753 -20.377 9.304 1.00 17.99 256 THR A C 1
ATOM 1972 O O . THR A 1 256 ? -19.092 -20.262 10.339 1.00 17.15 256 THR A O 1
ATOM 1976 N N . ARG A 1 257 ? -21.015 -19.960 9.232 1.00 17.11 257 ARG A N 1
ATOM 1977 C CA . ARG A 1 257 ? -21.622 -19.333 10.401 1.00 16.64 257 ARG A CA 1
ATOM 1978 C C . ARG A 1 257 ? -21.747 -20.300 11.569 1.00 19.01 257 ARG A C 1
ATOM 1979 O O . ARG A 1 257 ? -21.679 -19.876 12.723 1.00 17.61 257 ARG A O 1
ATOM 1987 N N . ASN A 1 258 ? -21.916 -21.593 11.299 1.00 19.74 258 ASN A N 1
ATOM 1988 C CA . ASN A 1 258 ? -21.985 -22.567 12.381 1.00 16.82 258 ASN A CA 1
ATOM 1989 C C . ASN A 1 258 ? -20.609 -22.914 12.939 1.00 19.83 258 ASN A C 1
ATOM 1990 O O . ASN A 1 258 ? -20.492 -23.242 14.134 1.00 17.78 258 ASN A O 1
ATOM 1995 N N . ALA A 1 259 ? -19.565 -22.870 12.102 1.00 18.37 259 ALA A N 1
ATOM 1996 C CA . ALA A 1 259 ? -18.206 -22.913 12.636 1.00 17.48 259 ALA A CA 1
ATOM 1997 C C . ALA A 1 259 ? -17.953 -21.744 13.575 1.00 17.45 259 ALA A C 1
ATOM 1998 O O . ALA A 1 259 ? -17.346 -21.908 14.639 1.00 19.09 259 ALA A O 1
ATOM 2000 N N . ILE A 1 260 ? -18.388 -20.545 13.193 1.00 17.41 260 ILE A N 1
ATOM 2001 C CA . ILE A 1 260 ? -18.139 -19.387 14.045 1.00 17.75 260 ILE A CA 1
ATOM 2002 C C . ILE A 1 260 ? -18.951 -19.476 15.342 1.00 19.69 260 ILE A C 1
ATOM 2003 O O . ILE A 1 260 ? -18.437 -19.189 16.431 1.00 16.58 260 ILE A O 1
ATOM 2008 N N . SER A 1 261 ? -20.209 -19.919 15.264 1.00 15.76 261 SER A N 1
ATOM 2009 C CA . SER A 1 261 ? -21.025 -19.995 16.479 1.00 14.53 261 SER A CA 1
ATOM 2010 C C . SER A 1 261 ? -20.500 -21.051 17.437 1.00 15.76 261 SER A C 1
ATOM 2011 O O . SER A 1 261 ? -20.327 -20.787 18.631 1.00 18.63 261 SER A O 1
ATOM 2014 N N . HIS A 1 262 ? -20.247 -22.262 16.933 1.00 13.78 262 HIS A N 1
ATOM 2015 C CA . HIS A 1 262 ? -19.706 -23.308 17.788 1.00 15.24 262 HIS A CA 1
ATOM 2016 C C . HIS A 1 262 ? -18.300 -22.971 18.270 1.00 17.64 262 HIS A C 1
ATOM 2017 O O . HIS A 1 262 ? -17.910 -23.373 19.379 1.00 16.76 262 HIS A O 1
ATOM 2024 N N . GLY A 1 263 ? -17.539 -22.248 17.448 1.00 19.21 263 GLY A N 1
ATOM 2025 C CA . GLY A 1 263 ? -16.206 -21.824 17.849 1.00 15.82 263 GLY A CA 1
ATOM 2026 C C . GLY A 1 263 ? -16.251 -20.820 18.987 1.00 20.05 263 GLY A C 1
ATOM 2027 O O . GLY A 1 263 ? -15.479 -20.914 19.943 1.00 15.69 263 GLY A O 1
ATOM 2028 N N . MET A 1 264 ? -17.143 -19.834 18.893 1.00 14.88 264 MET A N 1
ATOM 2029 C CA . MET A 1 264 ? -17.294 -18.899 19.996 1.00 16.29 264 MET A CA 1
ATOM 2030 C C . MET A 1 264 ? -17.722 -19.635 21.259 1.00 16.70 264 MET A C 1
ATOM 2031 O O . MET A 1 264 ? -17.154 -19.411 22.333 1.00 16.46 264 MET A O 1
ATOM 2036 N N . LEU A 1 265 ? -18.705 -20.542 21.140 1.00 14.95 265 LEU A N 1
ATOM 2037 C CA . LEU A 1 265 ? -19.168 -21.299 22.303 1.00 16.85 265 LEU A CA 1
ATOM 2038 C C . LEU A 1 265 ? -18.037 -22.116 22.914 1.00 21.91 265 LEU A C 1
ATOM 2039 O O . LEU A 1 265 ? -17.886 -22.164 24.145 1.00 17.34 265 LEU A O 1
ATOM 2044 N N . ALA A 1 266 ? -17.245 -22.781 22.069 1.00 18.37 266 ALA A N 1
ATOM 2045 C CA . ALA A 1 266 ? -16.101 -23.541 22.561 1.00 14.82 266 ALA A CA 1
ATOM 2046 C C . ALA A 1 266 ? -15.106 -22.635 23.270 1.00 14.86 266 ALA A C 1
ATOM 2047 O O . ALA A 1 266 ? -14.543 -23.006 24.308 1.00 18.29 266 ALA A O 1
ATOM 2049 N N . LEU A 1 267 ? -14.871 -21.444 22.725 1.00 16.91 267 LEU A N 1
ATOM 2050 C CA . LEU A 1 267 ? -13.911 -20.547 23.358 1.00 19.51 267 LEU A CA 1
ATOM 2051 C C . LEU A 1 267 ? -14.407 -20.074 24.725 1.00 22.86 267 LEU A C 1
ATOM 2052 O O . LEU A 1 267 ? -13.627 -20.014 25.676 1.00 19.20 267 LEU A O 1
ATOM 2057 N N . LEU A 1 268 ? -15.695 -19.738 24.848 1.00 17.47 268 LEU A N 1
ATOM 2058 C CA . LEU A 1 268 ? -16.237 -19.308 26.146 1.00 17.22 268 LEU A CA 1
ATOM 2059 C C . LEU A 1 268 ? -16.255 -20.446 27.163 1.00 19.14 268 LEU A C 1
ATOM 2060 O O . LEU A 1 268 ? -16.049 -20.223 28.367 1.00 22.02 268 LEU A O 1
ATOM 2065 N N . GLU A 1 269 ? -16.512 -21.671 26.712 1.00 16.12 269 GLU A N 1
ATOM 2066 C CA . GLU A 1 269 ? -16.596 -22.831 27.590 1.00 20.83 269 GLU A CA 1
ATOM 2067 C C . GLU A 1 269 ? -15.248 -23.479 27.875 1.00 25.53 269 GLU A C 1
ATOM 2068 O O . GLU A 1 269 ? -15.173 -24.381 28.719 1.00 21.35 269 GLU A O 1
ATOM 2074 N N . HIS A 1 270 ? -14.191 -23.030 27.207 1.00 17.63 270 HIS A N 1
ATOM 2075 C CA . HIS A 1 270 ? -12.811 -23.418 27.492 1.00 18.14 270 HIS A CA 1
ATOM 2076 C C . HIS A 1 270 ? -12.018 -22.129 27.658 1.00 20.16 270 HIS A C 1
ATOM 2077 O O . HIS A 1 270 ? -11.153 -21.800 26.835 1.00 17.65 270 HIS A O 1
ATOM 2084 N N . PRO A 1 271 ? -12.305 -21.365 28.718 1.00 21.23 271 PRO A N 1
ATOM 2085 C CA . PRO A 1 271 ? -11.858 -19.962 28.775 1.00 17.36 271 PRO A CA 1
ATOM 2086 C C . PRO A 1 271 ? -10.358 -19.768 28.711 1.00 19.45 271 PRO A C 1
ATOM 2087 O O . PRO A 1 271 ? -9.917 -18.710 28.256 1.00 20.18 271 PRO A O 1
ATOM 2091 N N . ASP A 1 272 ? -9.564 -20.738 29.167 1.00 18.22 272 ASP A N 1
ATOM 2092 C CA . ASP A 1 272 ? -8.113 -20.659 28.998 1.00 19.24 272 ASP A CA 1
ATOM 2093 C C . ASP A 1 272 ? -7.728 -20.489 27.530 1.00 24.89 272 ASP A C 1
ATOM 2094 O O . ASP A 1 272 ? -6.802 -19.737 27.210 1.00 19.67 272 ASP A O 1
ATOM 2099 N N . GLN A 1 273 ? -8.432 -21.177 26.623 1.00 16.59 273 GLN A N 1
ATOM 2100 C CA . GLN A 1 273 ? -8.109 -21.069 25.199 1.00 18.39 273 GLN A CA 1
ATOM 2101 C C . GLN A 1 273 ? -8.422 -19.676 24.681 1.00 17.88 273 GLN A C 1
ATOM 2102 O O . GLN A 1 273 ? -7.626 -19.086 23.940 1.00 18.08 273 GLN A O 1
ATOM 2108 N N . TRP A 1 274 ? -9.567 -19.123 25.095 1.00 16.86 274 TRP A N 1
ATOM 2109 C CA . TRP A 1 274 ? -9.931 -17.761 24.715 1.00 21.68 274 TRP A CA 1
ATOM 2110 C C . TRP A 1 274 ? -8.906 -16.757 25.223 1.00 21.82 274 TRP A C 1
ATOM 2111 O O . TRP A 1 274 ? -8.512 -15.845 24.487 1.00 20.57 274 TRP A O 1
ATOM 2122 N N . GLU A 1 275 ? -8.442 -16.923 26.471 1.00 19.82 275 GLU A N 1
ATOM 2123 C CA . GLU A 1 275 ? -7.407 -16.033 26.996 1.00 17.51 275 GLU A CA 1
ATOM 2124 C C . GLU A 1 275 ? -6.166 -16.072 26.113 1.00 17.02 275 GLU A C 1
ATOM 2125 O O . GLU A 1 275 ? -5.599 -15.026 25.765 1.00 19.03 275 GLU A O 1
ATOM 2131 N N . ARG A 1 276 ? -5.733 -17.278 25.738 1.00 22.05 276 ARG A N 1
ATOM 2132 C CA . ARG A 1 276 ? -4.537 -17.413 24.911 1.00 18.02 276 ARG A CA 1
ATOM 2133 C C . ARG A 1 276 ? -4.701 -16.689 23.584 1.00 18.76 276 ARG A C 1
ATOM 2134 O O . ARG A 1 276 ? -3.791 -15.977 23.139 1.00 17.48 276 ARG A O 1
ATOM 2142 N N . LEU A 1 277 ? -5.864 -16.853 22.942 1.00 17.99 277 LEU A N 1
ATOM 2143 C CA . LEU A 1 277 ? -6.098 -16.220 21.649 1.00 21.46 277 LEU A CA 1
ATOM 2144 C C . LEU A 1 277 ? -6.143 -14.703 21.786 1.00 19.02 277 LEU A C 1
ATOM 2145 O O . LEU A 1 277 ? -5.611 -13.980 20.936 1.00 20.20 277 LEU A O 1
ATOM 2150 N N . ARG A 1 278 ? -6.783 -14.204 22.850 1.00 16.42 278 ARG A N 1
ATOM 2151 C CA . ARG A 1 278 ? -6.815 -12.768 23.067 1.00 21.17 278 ARG A CA 1
ATOM 2152 C C . ARG A 1 278 ? -5.412 -12.224 23.294 1.00 30.63 278 ARG A C 1
ATOM 2153 O O . ARG A 1 278 ? -5.075 -11.151 22.786 1.00 33.03 278 ARG A O 1
ATOM 2161 N N . ALA A 1 279 ? -4.570 -12.967 24.013 1.00 25.39 279 ALA A N 1
ATOM 2162 C CA . ALA A 1 279 ? -3.207 -12.491 24.256 1.00 27.66 279 ALA A CA 1
ATOM 2163 C C . ALA A 1 279 ? -2.328 -12.588 23.019 1.00 31.11 279 ALA A C 1
ATOM 2164 O O . ALA A 1 279 ? -1.438 -11.748 22.830 1.00 30.20 279 ALA A O 1
ATOM 2166 N N . ASP A 1 280 ? -2.546 -13.598 22.175 1.00 25.12 280 ASP A N 1
ATOM 2167 C CA . ASP A 1 280 ? -1.653 -13.913 21.060 1.00 20.96 280 ASP A CA 1
ATOM 2168 C C . ASP A 1 280 ? -2.484 -14.121 19.801 1.00 26.95 280 ASP A C 1
ATOM 2169 O O . ASP A 1 280 ? -2.852 -15.258 19.471 1.00 22.37 280 ASP A O 1
ATOM 2174 N N . PRO A 1 281 ? -2.780 -13.046 19.064 1.00 31.11 281 PRO A N 1
ATOM 2175 C CA . PRO A 1 281 ? -3.545 -13.188 17.814 1.00 35.88 281 PRO A CA 1
ATOM 2176 C C . PRO A 1 281 ? -2.884 -14.071 16.775 1.00 27.80 281 PRO A C 1
ATOM 2177 O O . PRO A 1 281 ? -3.569 -14.518 15.848 1.00 31.78 281 PRO A O 1
ATOM 2181 N N . SER A 1 282 ? -1.585 -14.340 16.887 1.00 24.27 282 SER A N 1
ATOM 2182 C CA . SER A 1 282 ? -0.920 -15.204 15.922 1.00 25.99 282 SER A CA 1
ATOM 2183 C C . SER A 1 282 ? -1.346 -16.658 16.054 1.00 25.05 282 SER A C 1
ATOM 2184 O O . SER A 1 282 ? -1.008 -17.463 15.183 1.00 24.51 282 SER A O 1
ATOM 2187 N N . LEU A 1 283 ? -2.076 -17.013 17.114 1.00 23.83 283 LEU A N 1
ATOM 2188 C CA . LEU A 1 283 ? -2.605 -18.359 17.263 1.00 18.78 283 LEU A CA 1
ATOM 2189 C C . LEU A 1 283 ? -3.818 -18.619 16.367 1.00 23.66 283 LEU A C 1
ATOM 2190 O O . LEU A 1 283 ? -4.252 -19.770 16.250 1.00 18.29 283 LEU A O 1
ATOM 2195 N N . ALA A 1 284 ? -4.350 -17.592 15.708 1.00 20.70 284 ALA A N 1
ATOM 2196 C CA . ALA A 1 284 ? -5.621 -17.746 14.996 1.00 24.19 284 ALA A CA 1
ATOM 2197 C C . ALA A 1 284 ? -5.602 -18.789 13.876 1.00 18.74 284 ALA A C 1
ATOM 2198 O O . ALA A 1 284 ? -6.576 -19.558 13.782 1.00 22.84 284 ALA A O 1
ATOM 2200 N N . PRO A 1 285 ? -4.580 -18.882 13.008 1.00 22.85 285 PRO A N 1
ATOM 2201 C CA . PRO A 1 285 ? -4.642 -19.913 11.950 1.00 27.08 285 PRO A CA 1
ATOM 2202 C C . PRO A 1 285 ? -4.821 -21.324 12.481 1.00 26.96 285 PRO A C 1
ATOM 2203 O O . PRO A 1 285 ? -5.658 -22.073 11.958 1.00 23.41 285 PRO A O 1
ATOM 2207 N N A THR A 1 286 ? -4.055 -21.731 13.508 0.62 19.39 286 THR A N 1
ATOM 2208 N N B THR A 1 286 ? -4.079 -21.698 13.521 0.38 19.53 286 THR A N 1
ATOM 2209 C CA A THR A 1 286 ? -4.288 -23.058 14.081 0.62 18.40 286 THR A CA 1
ATOM 2210 C CA B THR A 1 286 ? -4.245 -23.025 14.096 0.38 18.51 286 THR A CA 1
ATOM 2211 C C A THR A 1 286 ? -5.619 -23.126 14.807 0.62 23.15 286 THR A C 1
ATOM 2212 C C B THR A 1 286 ? -5.549 -23.138 14.880 0.38 23.00 286 THR A C 1
ATOM 2213 O O A THR A 1 286 ? -6.263 -24.184 14.817 0.62 23.81 286 THR A O 1
ATOM 2214 O O B THR A 1 286 ? -6.126 -24.230 14.968 0.38 23.81 286 THR A O 1
ATOM 2221 N N . ALA A 1 287 ? -6.046 -22.022 15.426 1.00 15.93 287 ALA A N 1
ATOM 2222 C CA . ALA A 1 287 ? -7.334 -22.031 16.103 1.00 16.31 287 ALA A CA 1
ATOM 2223 C C . ALA A 1 287 ? -8.476 -22.297 15.119 1.00 16.71 287 ALA A C 1
ATOM 2224 O O . ALA A 1 287 ? -9.471 -22.934 15.480 1.00 17.31 287 ALA A O 1
ATOM 2226 N N . VAL A 1 288 ? -8.342 -21.834 13.876 1.00 17.41 288 VAL A N 1
ATOM 2227 C CA . VAL A 1 288 ? -9.400 -22.059 12.884 1.00 15.51 288 VAL A CA 1
ATOM 2228 C C . VAL A 1 288 ? -9.584 -23.549 12.629 1.00 18.92 288 VAL A C 1
ATOM 2229 O O . VAL A 1 288 ? -10.715 -24.054 12.542 1.00 16.25 288 VAL A O 1
ATOM 2233 N N . ASP A 1 289 ? -8.483 -24.275 12.486 1.00 18.97 289 ASP A N 1
ATOM 2234 C CA . ASP A 1 289 ? -8.601 -25.701 12.219 1.00 17.07 289 ASP A CA 1
ATOM 2235 C C . ASP A 1 289 ? -9.145 -26.458 13.423 1.00 16.37 289 ASP A C 1
ATOM 2236 O O . ASP A 1 289 ? -9.873 -27.446 13.256 1.00 13.16 289 ASP A O 1
ATOM 2241 N N . GLU A 1 290 ? -8.777 -26.045 14.650 1.00 14.56 290 GLU A N 1
ATOM 2242 C CA . GLU A 1 290 ? -9.358 -26.715 15.810 1.00 14.57 290 GLU A CA 1
ATOM 2243 C C . GLU A 1 290 ? -10.847 -26.406 15.938 1.00 15.56 290 GLU A C 1
ATOM 2244 O O . GLU A 1 290 ? -11.637 -27.274 16.325 1.00 19.23 290 GLU A O 1
ATOM 2250 N N . ILE A 1 291 ? -11.254 -25.182 15.610 1.00 17.13 291 ILE A N 1
ATOM 2251 C CA . ILE A 1 291 ? -12.685 -24.876 15.582 1.00 15.44 291 ILE A CA 1
ATOM 2252 C C . ILE A 1 291 ? -13.408 -25.757 14.553 1.00 15.64 291 ILE A C 1
ATOM 2253 O O . ILE A 1 291 ? -14.507 -26.271 14.811 1.00 15.47 291 ILE A O 1
ATOM 2258 N N . LEU A 1 292 ? -12.799 -25.963 13.383 1.00 16.90 292 LEU A N 1
ATOM 2259 C CA . LEU A 1 292 ? -13.432 -26.796 12.357 1.00 13.46 292 LEU A CA 1
ATOM 2260 C C . LEU A 1 292 ? -13.517 -28.262 12.783 1.00 17.07 292 LEU A C 1
ATOM 2261 O O . LEU A 1 292 ? -14.562 -28.910 12.613 1.00 14.13 292 LEU A O 1
ATOM 2266 N N . ARG A 1 293 ? -12.424 -28.816 13.316 1.00 17.91 293 ARG A N 1
ATOM 2267 C CA . ARG A 1 293 ? -12.472 -30.180 13.849 1.00 12.92 293 ARG A CA 1
ATOM 2268 C C . ARG A 1 293 ? -13.515 -30.297 14.950 1.00 15.21 293 ARG A C 1
ATOM 2269 O O . ARG A 1 293 ? -14.260 -31.289 15.016 1.00 15.02 293 ARG A O 1
ATOM 2277 N N . TRP A 1 294 ? -13.578 -29.289 15.821 1.00 13.98 294 TRP A N 1
ATOM 2278 C CA . TRP A 1 294 ? -14.478 -29.316 16.975 1.00 18.86 294 TRP A CA 1
ATOM 2279 C C . TRP A 1 294 ? -15.940 -29.268 16.546 1.00 17.72 294 TRP A C 1
ATOM 2280 O O . TRP A 1 294 ? -16.750 -30.098 16.976 1.00 18.74 294 TRP A O 1
ATOM 2291 N N . ALA A 1 295 ? -16.287 -28.286 15.709 1.00 17.57 295 ALA A N 1
ATOM 2292 C CA . ALA A 1 295 ? -17.673 -28.059 15.304 1.00 13.56 295 ALA A CA 1
ATOM 2293 C C . ALA A 1 295 ? -18.161 -29.072 14.279 1.00 19.04 295 ALA A C 1
ATOM 2294 O O . ALA A 1 295 ? -19.348 -29.418 14.287 1.00 19.60 295 ALA A O 1
ATOM 2296 N N . SER A 1 296 ? -17.274 -29.536 13.384 1.00 14.10 296 SER A N 1
ATOM 2297 C CA . SER A 1 296 ? -17.638 -30.388 12.255 1.00 13.26 296 SER A CA 1
ATOM 2298 C C . SER A 1 296 ? -19.008 -29.979 11.702 1.00 19.43 296 SER A C 1
ATOM 2299 O O . SER A 1 296 ? -19.982 -30.740 11.845 1.00 15.64 296 SER A O 1
ATOM 2302 N N . PRO A 1 297 ? -19.133 -28.785 11.103 1.00 17.31 297 PRO A N 1
ATOM 2303 C CA . PRO A 1 297 ? -20.478 -28.264 10.793 1.00 18.50 297 PRO A CA 1
ATOM 2304 C C . PRO A 1 297 ? -21.240 -29.129 9.824 1.00 15.08 297 PRO A C 1
ATOM 2305 O O . PRO A 1 297 ? -22.472 -29.194 9.917 1.00 17.64 297 PRO A O 1
ATOM 2309 N N . VAL A 1 298 ? -20.562 -29.772 8.877 1.00 13.49 298 VAL A N 1
ATOM 2310 C CA . VAL A 1 298 ? -21.218 -30.762 8.023 1.00 17.56 298 VAL A CA 1
ATOM 2311 C C . VAL A 1 298 ? -20.945 -32.109 8.676 1.00 16.03 298 VAL A C 1
ATOM 2312 O O . VAL A 1 298 ? -19.796 -32.545 8.743 1.00 17.09 298 VAL A O 1
ATOM 2316 N N . MET A 1 299 ? -21.992 -32.730 9.227 1.00 14.04 299 MET A N 1
ATOM 2317 C CA . MET A 1 299 ? -21.785 -33.902 10.073 1.00 17.26 299 MET A CA 1
ATOM 2318 C C . MET A 1 299 ? -21.545 -35.173 9.273 1.00 18.75 299 MET A C 1
ATOM 2319 O O . MET A 1 299 ? -20.768 -36.033 9.718 1.00 18.39 299 MET A O 1
ATOM 2324 N N . SER A 1 300 ? -22.175 -35.308 8.105 1.00 20.61 300 SER A N 1
ATOM 2325 C CA . SER A 1 300 ? -22.074 -36.533 7.327 1.00 18.31 300 SER A CA 1
ATOM 2326 C C . SER A 1 300 ? -22.480 -36.278 5.883 1.00 18.33 300 SER A C 1
ATOM 2327 O O . SER A 1 300 ? -23.194 -35.320 5.573 1.00 19.54 300 SER A O 1
ATOM 2330 N N . PHE A 1 301 ? -22.032 -37.179 5.008 1.00 16.33 301 PHE A N 1
ATOM 2331 C CA . PHE A 1 301 ? -22.523 -37.277 3.644 1.00 15.82 301 PHE A CA 1
ATOM 2332 C C . PHE A 1 301 ? -22.628 -38.750 3.280 1.00 15.71 301 PHE A C 1
ATOM 2333 O O . PHE A 1 301 ? -21.943 -39.608 3.840 1.00 19.36 301 PHE A O 1
ATOM 2341 N N . ARG A 1 302 ? -23.467 -39.038 2.305 1.00 19.24 302 ARG A N 1
ATOM 2342 C CA . ARG A 1 302 ? -23.720 -40.412 1.926 1.00 16.00 302 ARG A CA 1
ATOM 2343 C C . ARG A 1 302 ? -23.094 -40.723 0.570 1.00 14.32 302 ARG A C 1
ATOM 2344 O O . ARG A 1 302 ? -22.854 -39.825 -0.245 1.00 16.44 302 ARG A O 1
ATOM 2352 N N . ARG A 1 303 ? -22.790 -42.006 0.364 1.00 17.18 303 ARG A N 1
ATOM 2353 C CA . ARG A 1 303 ? -22.405 -42.587 -0.918 1.00 19.31 303 ARG A CA 1
ATOM 2354 C C . ARG A 1 303 ? -23.229 -43.853 -1.137 1.00 21.48 303 ARG A C 1
ATOM 2355 O O . ARG A 1 303 ? -23.892 -44.346 -0.229 1.00 20.91 303 ARG A O 1
ATOM 2363 N N . THR A 1 304 ? -23.138 -44.413 -2.337 1.00 19.40 304 THR A N 1
ATOM 2364 C CA . THR A 1 304 ? -23.778 -45.679 -2.673 1.00 19.45 304 THR A CA 1
ATOM 2365 C C . THR A 1 304 ? -22.749 -46.556 -3.370 1.00 18.83 304 THR A C 1
ATOM 2366 O O . THR A 1 304 ? -22.062 -46.098 -4.287 1.00 22.58 304 THR A O 1
ATOM 2370 N N . ALA A 1 305 ? -22.655 -47.813 -2.954 1.00 19.78 305 ALA A N 1
ATOM 2371 C CA . ALA A 1 305 ? -21.710 -48.729 -3.587 1.00 18.60 305 ALA A CA 1
ATOM 2372 C C . ALA A 1 305 ? -22.195 -49.101 -4.997 1.00 18.90 305 ALA A C 1
ATOM 2373 O O . ALA A 1 305 ? -23.356 -49.475 -5.183 1.00 24.15 305 ALA A O 1
ATOM 2375 N N . THR A 1 306 ? -21.311 -48.991 -5.982 1.00 22.83 306 THR A N 1
ATOM 2376 C CA . THR A 1 306 ? -21.640 -49.338 -7.370 1.00 22.15 306 THR A CA 1
ATOM 2377 C C . THR A 1 306 ? -21.388 -50.800 -7.699 1.00 33.13 306 THR A C 1
ATOM 2378 O O . THR A 1 306 ? -21.749 -51.248 -8.794 1.00 29.83 306 THR A O 1
ATOM 2382 N N . ARG A 1 307 ? -20.740 -51.531 -6.801 1.00 29.66 307 ARG A N 1
ATOM 2383 C CA . ARG A 1 307 ? -20.414 -52.935 -6.988 1.00 29.32 307 ARG A CA 1
ATOM 2384 C C . ARG A 1 307 ? -20.045 -53.492 -5.626 1.00 33.78 307 ARG A C 1
ATOM 2385 O O . ARG A 1 307 ? -19.854 -52.744 -4.665 1.00 30.48 307 ARG A O 1
ATOM 2393 N N . ASP A 1 308 ? -19.960 -54.819 -5.555 1.00 32.41 308 ASP A N 1
ATOM 2394 C CA . ASP A 1 308 ? -19.543 -55.486 -4.330 1.00 32.71 308 ASP A CA 1
ATOM 2395 C C . ASP A 1 308 ? -18.127 -55.062 -3.960 1.00 33.66 308 ASP A C 1
ATOM 2396 O O . ASP A 1 308 ? -17.243 -54.974 -4.818 1.00 34.81 308 ASP A O 1
ATOM 2401 N N . THR A 1 309 ? -17.900 -54.798 -2.675 1.00 31.04 309 THR A N 1
ATOM 2402 C CA . THR A 1 309 ? -16.573 -54.354 -2.271 1.00 25.28 309 THR A CA 1
ATOM 2403 C C . THR A 1 309 ? -16.358 -54.671 -0.796 1.00 28.89 309 THR A C 1
ATOM 2404 O O . THR A 1 309 ? -17.290 -55.026 -0.068 1.00 29.01 309 THR A O 1
ATOM 2408 N N . GLU A 1 310 ? -15.105 -54.549 -0.370 1.00 29.69 310 GLU A N 1
ATOM 2409 C CA . GLU A 1 310 ? -14.719 -54.756 1.020 1.00 26.17 310 GLU A CA 1
ATOM 2410 C C . GLU A 1 310 ? -14.213 -53.444 1.607 1.00 26.42 310 GLU A C 1
ATOM 2411 O O . GLU A 1 310 ? -13.356 -52.786 1.011 1.00 28.77 310 GLU A O 1
ATOM 2417 N N . LEU A 1 311 ? -14.745 -53.069 2.772 1.00 27.91 311 LEU A N 1
ATOM 2418 C CA . LEU A 1 311 ? -14.310 -51.874 3.492 1.00 25.48 311 LEU A CA 1
ATOM 2419 C C . LEU A 1 311 ? -14.094 -52.251 4.948 1.00 25.02 311 LEU A C 1
ATOM 2420 O O . LEU A 1 311 ? -15.029 -52.702 5.615 1.00 24.36 311 LEU A O 1
ATOM 2425 N N . GLY A 1 312 ? -12.868 -52.080 5.432 1.00 32.91 312 GLY A N 1
ATOM 2426 C CA . GLY A 1 312 ? -12.565 -52.412 6.815 1.00 36.79 312 GLY A CA 1
ATOM 2427 C C . GLY A 1 312 ? -12.940 -53.829 7.188 1.00 38.16 312 GLY A C 1
ATOM 2428 O O . GLY A 1 312 ? -13.491 -54.060 8.274 1.00 35.13 312 GLY A O 1
ATOM 2429 N N . GLY A 1 313 ? -12.671 -54.786 6.299 1.00 40.41 313 GLY A N 1
ATOM 2430 C CA . GLY A 1 313 ? -13.042 -56.166 6.522 1.00 46.66 313 GLY A CA 1
ATOM 2431 C C . GLY A 1 313 ? -14.523 -56.463 6.433 1.00 45.77 313 GLY A C 1
ATOM 2432 O O . GLY A 1 313 ? -14.912 -57.619 6.617 1.00 41.69 313 GLY A O 1
ATOM 2433 N N . GLN A 1 314 ? -15.361 -55.467 6.158 1.00 31.62 314 GLN A N 1
ATOM 2434 C CA . GLN A 1 314 ? -16.792 -55.661 6.011 1.00 24.76 314 GLN A CA 1
ATOM 2435 C C . GLN A 1 314 ? -17.170 -55.732 4.537 1.00 28.16 314 GLN A C 1
ATOM 2436 O O . GLN A 1 314 ? -16.593 -55.050 3.686 1.00 28.09 314 GLN A O 1
ATOM 2442 N N . GLN A 1 315 ? -18.172 -56.540 4.257 1.00 33.24 315 GLN A N 1
ATOM 2443 C CA . GLN A 1 315 ? -18.579 -56.853 2.896 1.00 33.57 315 GLN A CA 1
ATOM 2444 C C . GLN A 1 315 ? -19.767 -55.976 2.510 1.00 26.86 315 GLN A C 1
ATOM 2445 O O . GLN A 1 315 ? -20.887 -56.178 2.994 1.00 32.59 315 GLN A O 1
ATOM 2451 N N . ILE A 1 316 ? -19.523 -55.011 1.638 1.00 24.51 316 ILE A N 1
ATOM 2452 C CA . ILE A 1 316 ? -20.534 -54.049 1.225 1.00 24.36 316 ILE A CA 1
ATOM 2453 C C . ILE A 1 316 ? -21.044 -54.477 -0.145 1.00 21.63 316 ILE A C 1
ATOM 2454 O O . ILE A 1 316 ? -20.246 -54.717 -1.060 1.00 27.33 316 ILE A O 1
ATOM 2459 N N . LYS A 1 317 ? -22.362 -54.590 -0.281 1.00 29.76 317 LYS A N 1
ATOM 2460 C CA . LYS A 1 317 ? -22.986 -55.102 -1.494 1.00 28.87 317 LYS A CA 1
ATOM 2461 C C . LYS A 1 317 ? -23.408 -53.957 -2.406 1.00 32.84 317 LYS A C 1
ATOM 2462 O O . LYS A 1 317 ? -23.786 -52.879 -1.939 1.00 27.17 317 LYS A O 1
ATOM 2468 N N . ALA A 1 318 ? -23.364 -54.219 -3.716 1.00 27.38 318 ALA A N 1
ATOM 2469 C CA . ALA A 1 318 ? -23.786 -53.238 -4.709 1.00 30.73 318 ALA A CA 1
ATOM 2470 C C . ALA A 1 318 ? -25.150 -52.667 -4.354 1.00 26.98 318 ALA A C 1
ATOM 2471 O O . ALA A 1 318 ? -26.048 -53.385 -3.904 1.00 35.02 318 ALA A O 1
ATOM 2473 N N . GLY A 1 319 ? -25.292 -51.352 -4.515 1.00 28.36 319 GLY A N 1
ATOM 2474 C CA . GLY A 1 319 ? -26.517 -50.677 -4.140 1.00 24.76 319 GLY A CA 1
ATOM 2475 C C . GLY A 1 319 ? -26.607 -50.248 -2.687 1.00 24.96 319 GLY A C 1
ATOM 2476 O O . GLY A 1 319 ? -27.529 -49.499 -2.342 1.00 24.94 319 GLY A O 1
ATOM 2477 N N . ASP A 1 320 ? -25.678 -50.675 -1.828 1.00 30.21 320 ASP A N 1
ATOM 2478 C CA . ASP A 1 320 ? -25.778 -50.357 -0.403 1.00 26.80 320 ASP A CA 1
ATOM 2479 C C . ASP A 1 320 ? -25.486 -48.883 -0.143 1.00 21.48 320 ASP A C 1
ATOM 2480 O O . ASP A 1 320 ? -24.580 -48.297 -0.741 1.00 23.10 320 ASP A O 1
ATOM 2485 N N . LYS A 1 321 ? -26.253 -48.298 0.771 1.00 22.04 321 LYS A N 1
ATOM 2486 C CA . LYS A 1 321 ? -26.017 -46.939 1.243 1.00 21.34 321 LYS A CA 1
ATOM 2487 C C . LYS A 1 321 ? -24.872 -46.920 2.255 1.00 18.77 321 LYS A C 1
ATOM 2488 O O . LYS A 1 321 ? -24.828 -47.745 3.172 1.00 20.38 321 LYS A O 1
ATOM 2494 N N . VAL A 1 322 ? -23.961 -45.955 2.105 1.00 21.27 322 VAL A N 1
ATOM 2495 C CA . VAL A 1 322 ? -22.777 -45.817 2.961 1.00 15.30 322 VAL A CA 1
ATOM 2496 C C . VAL A 1 322 ? -22.718 -44.374 3.458 1.00 16.55 322 VAL A C 1
ATOM 2497 O O . VAL A 1 322 ? -22.749 -43.439 2.649 1.00 22.20 322 VAL A O 1
ATOM 2501 N N . VAL A 1 323 ? -22.634 -44.184 4.778 1.00 16.73 323 VAL A N 1
ATOM 2502 C CA . VAL A 1 323 ? -22.711 -42.850 5.369 1.00 16.67 323 VAL A CA 1
ATOM 2503 C C . VAL A 1 323 ? -21.409 -42.551 6.095 1.00 15.16 323 VAL A C 1
ATOM 2504 O O . VAL A 1 323 ? -21.030 -43.284 7.013 1.00 18.37 323 VAL A O 1
ATOM 2508 N N . MET A 1 324 ? -20.729 -41.485 5.670 1.00 17.69 324 MET A N 1
ATOM 2509 C CA . MET A 1 324 ? -19.460 -41.058 6.258 1.00 17.32 324 MET A CA 1
ATOM 2510 C C . MET A 1 324 ? -19.730 -40.041 7.360 1.00 17.54 324 MET A C 1
ATOM 2511 O O . MET A 1 324 ? -20.286 -38.977 7.093 1.00 18.77 324 MET A O 1
ATOM 2516 N N . PHE A 1 325 ? -19.294 -40.329 8.582 1.00 14.01 325 PHE A N 1
ATOM 2517 C CA . PHE A 1 325 ? -19.556 -39.428 9.703 1.00 13.48 325 PHE A CA 1
ATOM 2518 C C . PHE A 1 325 ? -18.276 -38.658 9.984 1.00 18.17 325 PHE A C 1
ATOM 2519 O O . PHE A 1 325 ? -17.389 -39.147 10.688 1.00 15.09 325 PHE A O 1
ATOM 2527 N N . TYR A 1 326 ? -18.197 -37.451 9.418 1.00 17.53 326 TYR A N 1
ATOM 2528 C CA . TYR A 1 326 ? -17.046 -36.577 9.635 1.00 14.97 326 TYR A CA 1
ATOM 2529 C C . TYR A 1 326 ? -16.899 -36.183 11.099 1.00 15.21 326 TYR A C 1
ATOM 2530 O O . TYR A 1 326 ? -15.779 -36.020 11.579 1.00 15.73 326 TYR A O 1
ATOM 2539 N N . ALA A 1 327 ? -18.014 -35.987 11.818 1.00 15.33 327 ALA A N 1
ATOM 2540 C CA . ALA A 1 327 ? -17.910 -35.648 13.244 1.00 16.19 327 ALA A CA 1
ATOM 2541 C C . ALA A 1 327 ? -17.223 -36.753 14.032 1.00 20.42 327 ALA A C 1
ATOM 2542 O O . ALA A 1 327 ? -16.395 -36.480 14.916 1.00 19.47 327 ALA A O 1
ATOM 2544 N N . SER A 1 328 ? -17.516 -38.010 13.701 1.00 13.86 328 SER A N 1
ATOM 2545 C CA . SER A 1 328 ? -16.827 -39.116 14.374 1.00 12.83 328 SER A CA 1
ATOM 2546 C C . SER A 1 328 ? -15.361 -39.201 13.953 1.00 14.74 328 SER A C 1
ATOM 2547 O O . SER A 1 328 ? -14.478 -39.436 14.789 1.00 17.53 328 SER A O 1
ATOM 2550 N N . ALA A 1 329 ? -15.079 -39.034 12.655 1.00 14.26 329 ALA A N 1
ATOM 2551 C CA . ALA A 1 329 ? -13.694 -39.038 12.194 1.00 13.24 329 ALA A CA 1
ATOM 2552 C C . ALA A 1 329 ? -12.872 -37.976 12.908 1.00 16.48 329 ALA A C 1
ATOM 2553 O O . ALA A 1 329 ? -11.682 -38.181 13.175 1.00 17.85 329 ALA A O 1
ATOM 2555 N N . ASN A 1 330 ? -13.493 -36.838 13.225 1.00 14.85 330 ASN A N 1
ATOM 2556 C CA . ASN A 1 330 ? -12.834 -35.730 13.887 1.00 13.29 330 ASN A CA 1
ATOM 2557 C C . ASN A 1 330 ? -12.727 -35.928 15.391 1.00 14.44 330 ASN A C 1
ATOM 2558 O O . ASN A 1 330 ? -12.315 -34.995 16.083 1.00 15.39 330 ASN A O 1
ATOM 2563 N N . ARG A 1 331 ? -13.044 -37.124 15.889 1.00 11.95 331 ARG A N 1
ATOM 2564 C CA . ARG A 1 331 ? -12.692 -37.515 17.258 1.00 18.19 331 ARG A CA 1
ATOM 2565 C C . ARG A 1 331 ? -11.886 -38.813 17.275 1.00 18.33 331 ARG A C 1
ATOM 2566 O O . ARG A 1 331 ? -11.751 -39.442 18.324 1.00 16.77 331 ARG A O 1
ATOM 2574 N N . ASP A 1 332 ? -11.340 -39.231 16.132 1.00 16.76 332 ASP A N 1
ATOM 2575 C CA . ASP A 1 332 ? -10.695 -40.538 16.025 1.00 14.76 332 ASP A CA 1
ATOM 2576 C C . ASP A 1 332 ? -9.418 -40.573 16.859 1.00 18.12 332 ASP A C 1
ATOM 2577 O O . ASP A 1 332 ? -8.460 -39.858 16.560 1.00 17.08 332 ASP A O 1
ATOM 2582 N N . GLU A 1 333 ? -9.411 -41.429 17.889 1.00 16.49 333 GLU A N 1
ATOM 2583 C CA . GLU A 1 333 ? -8.275 -41.547 18.810 1.00 22.28 333 GLU A CA 1
ATOM 2584 C C . GLU A 1 333 ? -6.980 -42.005 18.130 1.00 27.44 333 GLU A C 1
ATOM 2585 O O . GLU A 1 333 ? -5.888 -41.776 18.674 1.00 25.70 333 GLU A O 1
ATOM 2591 N N . GLU A 1 334 ? -7.065 -42.655 16.968 1.00 21.12 334 GLU A N 1
ATOM 2592 C CA . GLU A 1 334 ? -5.860 -43.046 16.247 1.00 22.57 334 GLU A CA 1
ATOM 2593 C C . GLU A 1 334 ? -5.194 -41.872 15.546 1.00 26.32 334 GLU A C 1
ATOM 2594 O O . GLU A 1 334 ? -4.005 -41.946 15.222 1.00 25.50 334 GLU A O 1
ATOM 2600 N N . VAL A 1 335 ? -5.934 -40.800 15.296 1.00 19.10 335 VAL A N 1
ATOM 2601 C CA . VAL A 1 335 ? -5.429 -39.647 14.579 1.00 19.62 335 VAL A CA 1
ATOM 2602 C C . VAL A 1 335 ? -5.144 -38.476 15.513 1.00 19.90 335 VAL A C 1
ATOM 2603 O O . VAL A 1 335 ? -4.102 -37.827 15.395 1.00 19.90 335 VAL A O 1
ATOM 2607 N N . PHE A 1 336 ? -6.041 -38.203 16.464 1.00 19.39 336 PHE A N 1
ATOM 2608 C CA . PHE A 1 336 ? -5.926 -37.051 17.356 1.00 16.31 336 PHE A CA 1
ATOM 2609 C C . PHE A 1 336 ? -5.687 -37.539 18.779 1.00 23.01 336 PHE A C 1
ATOM 2610 O O . PHE A 1 336 ? -6.484 -38.320 19.316 1.00 22.17 336 PHE A O 1
ATOM 2618 N N . ASP A 1 337 ? -4.601 -37.069 19.390 1.00 20.51 337 ASP A N 1
ATOM 2619 C CA . ASP A 1 337 ? -4.374 -37.304 20.813 1.00 18.34 337 ASP A CA 1
ATOM 2620 C C . ASP A 1 337 ? -5.363 -36.487 21.649 1.00 22.97 337 ASP A C 1
ATOM 2621 O O . ASP A 1 337 ? -5.570 -35.296 21.394 1.00 24.26 337 ASP A O 1
ATOM 2626 N N . ASP A 1 338 ? -5.960 -37.109 22.662 1.00 19.80 338 ASP A N 1
ATOM 2627 C CA . ASP A 1 338 ? -6.885 -36.418 23.555 1.00 20.33 338 ASP A CA 1
ATOM 2628 C C . ASP A 1 338 ? -7.980 -35.712 22.738 1.00 20.80 338 ASP A C 1
ATOM 2629 O O . ASP A 1 338 ? -8.108 -34.487 22.795 1.00 16.53 338 ASP A O 1
ATOM 2634 N N . PRO A 1 339 ? -8.740 -36.459 21.935 1.00 18.16 339 PRO A N 1
ATOM 2635 C CA . PRO A 1 339 ? -9.601 -35.815 20.933 1.00 19.20 339 PRO A CA 1
ATOM 2636 C C . PRO A 1 339 ? -10.735 -34.995 21.528 1.00 20.19 339 PRO A C 1
ATOM 2637 O O . PRO A 1 339 ? -11.297 -34.151 20.817 1.00 16.36 339 PRO A O 1
ATOM 2641 N N . TYR A 1 340 ? -11.100 -35.211 22.802 1.00 16.00 340 TYR A N 1
ATOM 2642 C CA . TYR A 1 340 ? -12.194 -34.449 23.395 1.00 20.13 340 TYR A CA 1
ATOM 2643 C C . TYR A 1 340 ? -11.729 -33.160 24.059 1.00 19.53 340 TYR A C 1
ATOM 2644 O O . TYR A 1 340 ? -12.565 -32.454 24.643 1.00 25.27 340 TYR A O 1
ATOM 2653 N N A THR A 1 341 ? -10.438 -32.822 23.956 0.60 18.29 341 THR A N 1
ATOM 2654 N N B THR A 1 341 ? -10.430 -32.851 24.006 0.40 18.36 341 THR A N 1
ATOM 2655 C CA A THR A 1 341 ? -9.922 -31.531 24.405 0.60 24.18 341 THR A CA 1
ATOM 2656 C CA B THR A 1 341 ? -9.961 -31.518 24.357 0.40 24.02 341 THR A CA 1
ATOM 2657 C C A THR A 1 341 ? -9.954 -30.515 23.272 0.60 21.35 341 THR A C 1
ATOM 2658 C C B THR A 1 341 ? -10.184 -30.557 23.205 0.40 21.53 341 THR A C 1
ATOM 2659 O O A THR A 1 341 ? -9.476 -30.806 22.169 0.60 19.24 341 THR A O 1
ATOM 26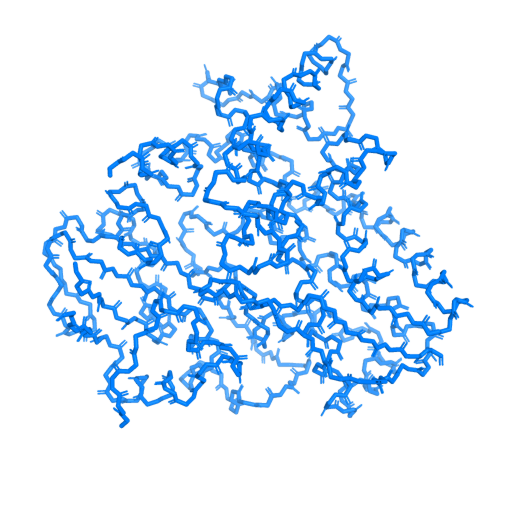60 O O B THR A 1 341 ? -10.069 -30.919 22.030 0.40 18.90 341 THR A O 1
ATOM 2667 N N . PHE A 1 342 ? -10.472 -29.314 23.554 1.00 16.75 342 PHE A N 1
ATOM 2668 C CA . PHE A 1 342 ? -10.447 -28.203 22.594 1.00 17.14 342 PHE A CA 1
ATOM 2669 C C . PHE A 1 342 ? -9.128 -27.465 22.799 1.00 18.98 342 PHE A C 1
ATOM 2670 O O . PHE A 1 342 ? -8.947 -26.786 23.815 1.00 18.02 342 PHE A O 1
ATOM 2678 N N . ASP A 1 343 ? -8.206 -27.618 21.847 1.00 18.01 343 ASP A N 1
ATOM 2679 C CA . ASP A 1 343 ? -6.838 -27.111 21.964 1.00 18.02 343 ASP A CA 1
ATOM 2680 C C . ASP A 1 343 ? -6.506 -26.298 20.715 1.00 18.62 343 ASP A C 1
ATOM 2681 O O . ASP A 1 343 ? -6.166 -26.876 19.685 1.00 19.11 343 ASP A O 1
ATOM 2686 N N . ILE A 1 344 ? -6.518 -24.969 20.818 1.00 17.97 344 ILE A N 1
ATOM 2687 C CA . ILE A 1 344 ? -6.381 -24.140 19.619 1.00 14.08 344 ILE A CA 1
ATOM 2688 C C . ILE A 1 344 ? -4.968 -24.155 19.040 1.00 18.06 344 ILE A C 1
ATOM 2689 O O . ILE A 1 344 ? -4.743 -23.593 17.963 1.00 20.71 344 ILE A O 1
ATOM 2694 N N . THR A 1 345 ? -4.020 -24.806 19.722 1.00 16.69 345 THR A N 1
ATOM 2695 C CA . THR A 1 345 ? -2.687 -24.986 19.170 1.00 21.62 345 THR A CA 1
ATOM 2696 C C . THR A 1 345 ? -2.465 -26.384 18.616 1.00 23.04 345 THR A C 1
ATOM 2697 O O . THR A 1 345 ? -1.333 -26.721 18.287 1.00 22.38 345 THR A O 1
ATOM 2701 N N . ARG A 1 346 ? -3.519 -27.196 18.491 1.00 18.41 346 ARG A N 1
ATOM 2702 C CA . ARG A 1 346 ? -3.366 -28.578 18.049 1.00 19.87 346 ARG A CA 1
ATOM 2703 C C . ARG A 1 346 ? -2.703 -28.637 16.675 1.00 20.58 346 ARG A C 1
ATOM 2704 O O . ARG A 1 346 ? -3.166 -28.018 15.709 1.00 20.38 346 ARG A O 1
ATOM 2712 N N . SER A 1 347 ? -1.608 -29.378 16.588 1.00 24.02 347 SER A N 1
ATOM 2713 C CA . SER A 1 347 ? -0.871 -29.431 15.341 1.00 21.42 347 SER A CA 1
ATOM 2714 C C . SER A 1 347 ? -0.014 -30.688 15.314 1.00 27.49 347 SER A C 1
ATOM 2715 O O . SER A 1 347 ? 0.619 -31.016 16.322 1.00 26.01 347 SER A O 1
ATOM 2718 N N . PRO A 1 348 ? 0.005 -31.443 14.204 1.00 24.00 348 PRO A N 1
ATOM 2719 C CA . PRO A 1 348 ? -0.881 -31.212 13.060 1.00 22.50 348 PRO A CA 1
ATOM 2720 C C . PRO A 1 348 ? -2.343 -31.510 13.379 1.00 17.68 348 PRO A C 1
ATOM 2721 O O . PRO A 1 348 ? -2.693 -32.009 14.442 1.00 20.77 348 PRO A O 1
ATOM 2725 N N . ASN A 1 349 ? -3.213 -31.188 12.430 1.00 19.15 349 ASN A N 1
ATOM 2726 C CA . ASN A 1 349 ? -4.654 -31.279 12.656 1.00 16.89 349 ASN A CA 1
ATOM 2727 C C . ASN A 1 349 ? -5.337 -31.656 11.350 1.00 16.54 349 ASN A C 1
ATOM 2728 O O . ASN A 1 349 ? -6.004 -30.832 10.720 1.00 18.64 349 ASN A O 1
ATOM 2733 N N . PRO A 1 350 ? -5.198 -32.931 10.915 1.00 16.32 350 PRO A N 1
ATOM 2734 C CA . PRO A 1 350 ? -5.784 -33.397 9.642 1.00 15.85 350 PRO A CA 1
ATOM 2735 C C . PRO A 1 350 ? -7.272 -33.718 9.768 1.00 16.49 350 PRO A C 1
ATOM 2736 O O . PRO A 1 350 ? -7.721 -34.836 9.502 1.00 17.72 350 PRO A O 1
ATOM 2740 N N . HIS A 1 351 ? -8.048 -32.724 10.179 1.00 15.75 351 HIS A N 1
ATOM 2741 C CA . HIS A 1 351 ? -9.479 -32.941 10.347 1.00 15.17 351 HIS A CA 1
ATOM 2742 C C . HIS A 1 351 ? -10.159 -33.104 8.983 1.00 16.24 351 HIS A C 1
ATOM 2743 O O . HIS A 1 351 ? -9.634 -32.688 7.937 1.00 15.22 351 HIS A O 1
ATOM 2750 N N . LEU A 1 352 ? -11.359 -33.713 9.011 1.00 12.46 352 LEU A N 1
ATOM 2751 C CA . LEU A 1 352 ? -12.142 -34.013 7.809 1.00 10.76 352 LEU A CA 1
ATOM 2752 C C . LEU A 1 352 ? -13.382 -33.128 7.689 1.00 14.72 352 LEU A C 1
ATOM 2753 O O . LEU A 1 352 ? -14.370 -33.515 7.052 1.00 15.63 352 LEU A O 1
ATOM 2758 N N . ALA A 1 353 ? -13.340 -31.928 8.274 1.00 13.83 353 ALA A N 1
ATOM 2759 C CA . ALA A 1 353 ? -14.521 -31.070 8.257 1.00 13.70 353 ALA A CA 1
ATOM 2760 C C . ALA A 1 353 ? -14.893 -30.658 6.835 1.00 14.41 353 ALA A C 1
ATOM 2761 O O . ALA A 1 353 ? -16.065 -30.405 6.544 1.00 17.82 353 ALA A O 1
ATOM 2763 N N . PHE A 1 354 ? -13.907 -30.586 5.946 1.00 13.44 354 PHE A N 1
ATOM 2764 C CA . PHE A 1 354 ? -14.107 -30.227 4.558 1.00 16.04 354 PHE A CA 1
ATOM 2765 C C . PHE A 1 354 ? -14.223 -31.458 3.654 1.00 16.57 354 PHE A C 1
ATOM 2766 O O . PHE A 1 354 ? -14.230 -31.312 2.431 1.00 16.01 354 PHE A O 1
ATOM 2774 N N . GLY A 1 355 ? -14.290 -32.658 4.220 1.00 15.35 355 GLY A N 1
ATOM 2775 C CA . GLY A 1 355 ? -14.259 -33.885 3.449 1.00 16.91 355 GLY A CA 1
ATOM 2776 C C . GLY A 1 355 ? -12.949 -34.640 3.635 1.00 20.84 355 GLY A C 1
ATOM 2777 O O . GLY A 1 355 ? -11.983 -34.148 4.217 1.00 16.76 355 GLY A O 1
ATOM 2778 N N . GLY A 1 356 ? -12.944 -35.879 3.156 1.00 17.06 356 GLY A N 1
ATOM 2779 C CA . GLY A 1 356 ? -11.729 -36.683 3.210 1.00 17.74 356 GLY A CA 1
ATOM 2780 C C . GLY A 1 356 ? -10.704 -36.187 2.204 1.00 26.85 356 GLY A C 1
ATOM 2781 O O . GLY A 1 356 ? -11.025 -35.950 1.034 1.00 24.82 356 GLY A O 1
ATOM 2782 N N . GLY A 1 357 ? -9.463 -36.021 2.652 1.00 24.70 357 GLY A N 1
ATOM 2783 C CA . GLY A 1 357 ? -8.452 -35.533 1.740 1.00 22.32 357 GLY A CA 1
ATOM 2784 C C . GLY A 1 357 ? -8.267 -36.502 0.595 1.00 21.98 357 GLY A C 1
ATOM 2785 O O . GLY A 1 357 ? -8.201 -37.716 0.808 1.00 24.95 357 GLY A O 1
ATOM 2786 N N . GLY A 1 358 ? -8.221 -35.992 -0.621 1.00 21.93 358 GLY A N 1
ATOM 2787 C CA . GLY A 1 358 ? -8.131 -36.848 -1.783 1.00 22.44 358 GLY A CA 1
ATOM 2788 C C . GLY A 1 358 ? -9.451 -37.104 -2.483 1.00 31.99 358 GLY A C 1
ATOM 2789 O O . GLY A 1 358 ? -9.447 -37.610 -3.607 1.00 26.96 358 GLY A O 1
ATOM 2790 N N . GLY A 1 359 ? -10.578 -36.802 -1.853 1.00 25.25 359 GLY A N 1
ATOM 2791 C CA . GLY A 1 359 ? -11.849 -36.965 -2.522 1.00 20.89 359 GLY A CA 1
ATOM 2792 C C . GLY A 1 359 ? -12.016 -35.896 -3.580 1.00 25.35 359 GLY A C 1
ATOM 2793 O O . GLY A 1 359 ? -11.604 -34.752 -3.381 1.00 20.74 359 GLY A O 1
ATOM 2794 N N . PRO A 1 360 ? -12.633 -36.235 -4.723 1.00 19.29 360 PRO A N 1
ATOM 2795 C CA . PRO A 1 360 ? -12.798 -35.234 -5.793 1.00 23.40 360 PRO A CA 1
ATOM 2796 C C . PRO A 1 360 ? -13.762 -34.097 -5.451 1.00 19.52 360 PRO A C 1
ATOM 2797 O O . PRO A 1 360 ? -13.666 -33.023 -6.064 1.00 19.25 360 PRO A O 1
ATOM 2801 N N . HIS A 1 361 ? -14.663 -34.286 -4.491 1.00 16.01 361 HIS A N 1
ATOM 2802 C CA . HIS A 1 361 ? -15.615 -33.272 -4.062 1.00 14.23 361 HIS A CA 1
ATOM 2803 C C . HIS A 1 361 ? -15.116 -32.432 -2.877 1.00 15.96 361 HIS A C 1
ATOM 2804 O O . HIS A 1 361 ? -15.897 -31.657 -2.304 1.00 16.70 361 HIS A O 1
ATOM 2811 N N . TYR A 1 362 ? -13.851 -32.583 -2.473 1.00 13.99 362 TYR A N 1
ATOM 2812 C CA . TYR A 1 362 ? -13.356 -31.850 -1.314 1.00 16.39 362 TYR A CA 1
ATOM 2813 C C . TYR A 1 362 ? -13.718 -30.372 -1.428 1.00 12.39 362 TYR A C 1
ATOM 2814 O O . TYR A 1 362 ? -13.562 -29.763 -2.487 1.00 17.25 362 TYR A O 1
ATOM 2823 N N . CYS A 1 363 ? -14.185 -29.798 -0.318 1.00 17.77 363 CYS A N 1
ATOM 2824 C CA . CYS A 1 363 ? -14.800 -28.473 -0.298 1.00 13.48 363 CYS A CA 1
ATOM 2825 C C . CYS A 1 363 ? -14.083 -27.462 -1.185 1.00 17.76 363 CYS A C 1
ATOM 2826 O O . CYS A 1 363 ? -12.908 -27.152 -0.976 1.00 17.34 363 CYS A O 1
ATOM 2829 N N . LEU A 1 364 ? -14.809 -26.932 -2.177 1.00 15.83 364 LEU A N 1
ATOM 2830 C CA . LEU A 1 364 ? -14.262 -25.920 -3.079 1.00 14.98 364 LEU A CA 1
ATOM 2831 C C . LEU A 1 364 ? -14.030 -24.595 -2.372 1.00 16.79 364 LEU A C 1
ATOM 2832 O O . LEU A 1 364 ? -13.169 -23.809 -2.791 1.00 17.43 364 LEU A O 1
ATOM 2837 N N . GLY A 1 365 ? -14.783 -24.332 -1.305 1.00 18.93 365 GLY A N 1
ATOM 2838 C CA . GLY A 1 365 ? -14.679 -23.091 -0.567 1.00 20.21 365 GLY A CA 1
ATOM 2839 C C . GLY A 1 365 ? -13.810 -23.137 0.678 1.00 16.46 365 GLY A C 1
ATOM 2840 O O . GLY A 1 365 ? -13.879 -22.216 1.496 1.00 16.64 365 GLY A O 1
ATOM 2841 N N . ALA A 1 366 ? -12.971 -24.167 0.832 1.00 17.18 366 ALA A N 1
ATOM 2842 C CA . ALA A 1 366 ? -12.241 -24.327 2.087 1.00 17.62 366 ALA A CA 1
ATOM 2843 C C . ALA A 1 366 ? -11.333 -23.129 2.374 1.00 27.20 366 ALA A C 1
ATOM 2844 O O . ALA A 1 366 ? -11.189 -22.714 3.534 1.00 19.46 366 ALA A O 1
ATOM 2846 N N . ASN A 1 367 ? -10.697 -22.575 1.333 1.00 22.45 367 ASN A N 1
ATOM 2847 C CA . ASN A 1 367 ? -9.846 -21.395 1.502 1.00 24.92 367 ASN A CA 1
ATOM 2848 C C . ASN A 1 367 ? -10.655 -20.195 1.973 1.00 20.80 367 ASN A C 1
ATOM 2849 O O . ASN A 1 367 ? -10.248 -19.472 2.891 1.00 18.35 367 ASN A O 1
ATOM 2854 N N . LEU A 1 368 ? -11.814 -19.973 1.354 1.00 20.38 368 LEU A N 1
ATOM 2855 C CA . LEU A 1 368 ? -12.680 -18.875 1.768 1.00 19.23 368 LEU A CA 1
ATOM 2856 C C . LEU A 1 368 ? -13.210 -19.074 3.185 1.00 22.51 368 LEU A C 1
ATOM 2857 O O . LEU A 1 368 ? -13.235 -18.127 3.981 1.00 18.60 368 LEU A O 1
ATOM 2862 N N . ALA A 1 369 ? -13.665 -20.294 3.512 1.00 15.81 369 ALA A N 1
ATOM 2863 C CA . ALA A 1 369 ? -14.171 -20.564 4.852 1.00 15.19 369 ALA A CA 1
ATOM 2864 C C . ALA A 1 369 ? -13.095 -20.283 5.906 1.00 16.23 369 ALA A C 1
ATOM 2865 O O . ALA A 1 369 ? -13.347 -19.612 6.912 1.00 17.80 369 ALA A O 1
ATOM 2867 N N . ARG A 1 370 ? -11.883 -20.788 5.682 1.00 17.99 370 ARG A N 1
ATOM 2868 C CA . ARG A 1 370 ? -10.805 -20.563 6.651 1.00 19.51 370 ARG A CA 1
ATOM 2869 C C . ARG A 1 370 ? -10.508 -19.076 6.832 1.00 23.31 370 ARG A C 1
ATOM 2870 O O . ARG A 1 370 ? -10.266 -18.612 7.959 1.00 19.54 370 ARG A O 1
ATOM 2878 N N . LEU A 1 371 ? -10.510 -18.316 5.733 1.00 19.80 371 LEU A N 1
ATOM 2879 C CA . LEU A 1 371 ? -10.243 -16.879 5.802 1.00 19.57 371 LEU A CA 1
ATOM 2880 C C . LEU A 1 371 ? -11.333 -16.154 6.583 1.00 20.96 371 LEU A C 1
ATOM 2881 O O . LEU A 1 371 ? -11.037 -15.316 7.447 1.00 18.25 371 LEU A O 1
ATOM 2886 N N . GLU A 1 372 ? -12.602 -16.453 6.291 1.00 16.48 372 GLU A N 1
ATOM 2887 C CA . GLU A 1 372 ? -13.694 -15.837 7.038 1.00 17.29 372 GLU A CA 1
ATOM 2888 C C . GLU A 1 372 ? -13.572 -16.130 8.530 1.00 19.45 372 GLU A C 1
ATOM 2889 O O . GLU A 1 372 ? -13.701 -15.227 9.364 1.00 18.99 372 GLU A O 1
ATOM 2895 N N . ILE A 1 373 ? -13.360 -17.396 8.886 1.00 17.69 373 ILE A N 1
ATOM 2896 C CA . ILE A 1 373 ? -13.275 -17.739 10.301 1.00 18.28 373 ILE A CA 1
ATOM 2897 C C . ILE A 1 373 ? -12.057 -17.078 10.943 1.00 20.20 373 ILE A C 1
ATOM 2898 O O . ILE A 1 373 ? -12.145 -16.533 12.050 1.00 19.24 373 ILE A O 1
ATOM 2903 N N . ARG A 1 374 ? -10.908 -17.117 10.267 1.00 22.01 374 ARG A N 1
ATOM 2904 C CA . ARG A 1 374 ? -9.696 -16.508 10.819 1.00 21.00 374 ARG A CA 1
ATOM 2905 C C . ARG A 1 374 ? -9.894 -15.019 11.087 1.00 20.85 374 ARG A C 1
ATOM 2906 O O . ARG A 1 374 ? -9.658 -14.532 12.200 1.00 24.47 374 ARG A O 1
ATOM 2914 N N . VAL A 1 375 ? -10.353 -14.281 10.080 1.00 20.20 375 VAL A N 1
ATOM 2915 C CA . VAL A 1 375 ? -10.506 -12.836 10.221 1.00 18.12 375 VAL A CA 1
ATOM 2916 C C . VAL A 1 375 ? -11.507 -12.498 11.321 1.00 21.66 375 VAL A C 1
ATOM 2917 O O . VAL A 1 375 ? -11.282 -11.578 12.121 1.00 21.54 375 VAL A O 1
ATOM 2921 N N . MET A 1 376 ? -12.621 -13.239 11.395 1.00 19.43 376 MET A N 1
ATOM 2922 C CA . MET A 1 376 ? -13.638 -12.923 12.392 1.00 18.85 376 MET A CA 1
ATOM 2923 C C . MET A 1 376 ? -13.106 -13.110 13.810 1.00 20.91 376 MET A C 1
ATOM 2924 O O . MET A 1 376 ? -13.324 -12.258 14.677 1.00 21.61 376 MET A O 1
ATOM 2929 N N . PHE A 1 377 ? -12.386 -14.204 14.065 1.00 17.42 377 PHE A N 1
ATOM 2930 C CA . PHE A 1 377 ? -11.908 -14.415 15.427 1.00 19.27 377 PHE A CA 1
ATOM 2931 C C . PHE A 1 377 ? -10.714 -13.526 15.753 1.00 19.59 377 PHE A C 1
ATOM 2932 O O . PHE A 1 377 ? -10.544 -13.142 16.912 1.00 23.16 377 PHE A O 1
ATOM 2940 N N . GLU A 1 378 ? -9.901 -13.165 14.758 1.00 17.89 378 GLU A N 1
ATOM 2941 C CA . GLU A 1 378 ? -8.890 -12.129 14.983 1.00 27.08 378 GLU A CA 1
ATOM 2942 C C . GLU A 1 378 ? -9.544 -10.834 15.447 1.00 27.36 378 GLU A C 1
ATOM 2943 O O . GLU A 1 378 ? -9.097 -10.213 16.418 1.00 22.17 378 GLU A O 1
ATOM 2949 N N . GLU A 1 379 ? -10.641 -10.437 14.797 1.00 22.26 379 GLU A N 1
ATOM 2950 C CA . GLU A 1 379 ? -11.299 -9.182 15.143 1.00 26.03 379 GLU A CA 1
ATOM 2951 C C . GLU A 1 379 ? -12.016 -9.269 16.481 1.00 27.92 379 GLU A C 1
ATOM 2952 O O . GLU A 1 379 ? -12.016 -8.298 17.249 1.00 31.89 379 GLU A O 1
ATOM 2958 N N . LEU A 1 380 ? -12.666 -10.401 16.775 1.00 24.66 380 LEU A N 1
ATOM 2959 C CA . LEU A 1 380 ? -13.299 -10.540 18.085 1.00 24.22 380 LEU A CA 1
ATOM 2960 C C . LEU A 1 380 ? -12.254 -10.540 19.195 1.00 27.38 380 LEU A C 1
ATOM 2961 O O . LEU A 1 380 ? -12.469 -9.968 20.271 1.00 28.57 380 LEU A O 1
ATOM 2966 N N . ALA A 1 381 ? -11.111 -11.172 18.946 1.00 20.08 381 ALA A N 1
ATOM 2967 C CA . ALA A 1 381 ? -10.083 -11.252 19.982 1.00 23.31 381 ALA A CA 1
ATOM 2968 C C . ALA A 1 381 ? -9.386 -9.913 20.206 1.00 36.81 381 ALA A C 1
ATOM 2969 O O . ALA A 1 381 ? -8.993 -9.608 21.338 1.00 38.89 381 ALA A O 1
ATOM 2971 N N . GLU A 1 382 ? -9.229 -9.103 19.155 1.00 26.42 382 GLU A N 1
ATOM 2972 C CA . GLU A 1 382 ? -8.458 -7.866 19.270 1.00 30.43 382 GLU A CA 1
ATOM 2973 C C . GLU A 1 382 ? -9.246 -6.757 19.959 1.00 41.05 382 GLU A C 1
ATOM 2974 O O . GLU A 1 382 ? -8.675 -5.972 20.722 1.00 38.52 382 GLU A O 1
ATOM 2980 N N . ILE A 1 383 ? -10.552 -6.657 19.705 1.00 46.15 383 ILE A N 1
ATOM 2981 C CA . ILE A 1 383 ? -11.318 -5.591 20.332 1.00 48.75 383 ILE A CA 1
ATOM 2982 C C . ILE A 1 383 ? -11.356 -5.807 21.849 1.00 61.32 383 ILE A C 1
ATOM 2983 O O . ILE A 1 383 ? -11.584 -4.869 22.622 1.00 48.98 383 ILE A O 1
ATOM 2988 N N . MET A 1 384 ? -11.061 -7.015 22.285 1.00 62.07 384 MET A N 1
ATOM 2989 C CA . MET A 1 384 ? -11.030 -7.468 23.670 1.00 59.74 384 MET A CA 1
ATOM 2990 C C . MET A 1 384 ? -12.319 -7.211 24.433 1.00 69.97 384 MET A C 1
ATOM 2991 O O . MET A 1 384 ? -12.267 -6.793 25.597 1.00 64.74 384 MET A O 1
ATOM 2996 N N . PRO A 1 385 ? -13.499 -7.448 23.857 1.00 54.12 385 PRO A N 1
ATOM 2997 C CA . PRO A 1 385 ? -14.716 -7.288 24.649 1.00 51.37 385 PRO A CA 1
ATOM 2998 C C . PRO A 1 385 ? -14.896 -8.476 25.575 1.00 46.24 385 PRO A C 1
ATOM 2999 O O . PRO A 1 385 ? -14.414 -9.583 25.326 1.00 47.71 385 PRO A O 1
ATOM 3003 N N . ASP A 1 386 ? -15.587 -8.235 26.683 1.00 47.06 386 ASP A N 1
ATOM 3004 C CA . ASP A 1 386 ? -16.023 -9.347 27.513 1.00 46.96 386 ASP A CA 1
ATOM 3005 C C . ASP A 1 386 ? -17.331 -9.862 26.929 1.00 43.74 386 ASP A C 1
ATOM 3006 O O . ASP A 1 386 ? -18.349 -9.165 26.960 1.00 46.23 386 ASP A O 1
ATOM 3011 N N . ILE A 1 387 ? -17.295 -11.064 26.358 1.00 47.98 387 ILE A N 1
ATOM 3012 C CA . ILE A 1 387 ? -18.482 -11.713 25.811 1.00 43.47 387 ILE A CA 1
ATOM 3013 C C . ILE A 1 387 ? -18.972 -12.738 26.815 1.00 36.20 387 ILE A C 1
ATOM 3014 O O . ILE A 1 387 ? -18.175 -13.517 27.354 1.00 41.32 387 ILE A O 1
ATOM 3019 N N . GLU A 1 388 ? -20.280 -12.758 27.063 1.00 29.12 388 GLU A N 1
ATOM 3020 C CA . GLU A 1 388 ? -20.846 -13.780 27.923 1.00 38.02 388 GLU A CA 1
ATOM 3021 C C . GLU A 1 388 ? -22.196 -14.244 27.400 1.00 44.35 388 GLU A C 1
ATOM 3022 O O . GLU A 1 388 ? -22.933 -13.486 26.763 1.00 34.48 388 GLU A O 1
ATOM 3028 N N . LEU A 1 389 ? -22.504 -15.508 27.686 1.00 37.79 389 LEU A N 1
ATOM 3029 C CA . LEU A 1 389 ? -23.796 -16.073 27.338 1.00 35.78 389 LEU A CA 1
ATOM 3030 C C . LEU A 1 389 ? -24.860 -15.555 28.287 1.00 45.80 389 LEU A C 1
ATOM 3031 O O . LEU A 1 389 ? -24.657 -15.523 29.502 1.00 42.99 389 LEU A O 1
ATOM 3036 N N . THR A 1 390 ? -26.002 -15.160 27.734 1.00 39.64 390 THR A N 1
ATOM 3037 C CA . THR A 1 390 ? -27.144 -14.768 28.547 1.00 48.08 390 THR A CA 1
ATOM 3038 C C . THR A 1 390 ? -28.275 -15.784 28.458 1.00 48.99 390 THR A C 1
ATOM 3039 O O . THR A 1 390 ? -29.429 -15.454 28.745 1.00 54.36 390 THR A O 1
ATOM 3043 N N . GLY A 1 391 ? -27.963 -17.014 28.066 1.00 47.97 391 GLY A N 1
ATOM 3044 C CA . GLY A 1 391 ? -28.958 -18.033 27.845 1.00 45.31 391 GLY A CA 1
ATOM 3045 C C . GLY A 1 391 ? -28.408 -19.121 26.951 1.00 46.22 391 GLY A C 1
ATOM 3046 O O . GLY A 1 391 ? -27.350 -18.966 26.336 1.00 36.41 391 GLY A O 1
ATOM 3047 N N . PRO A 1 392 ? -29.108 -20.246 26.861 1.00 43.17 392 PRO A N 1
ATOM 3048 C CA . PRO A 1 392 ? -28.582 -21.387 26.113 1.00 43.14 392 PRO A CA 1
ATOM 3049 C C . PRO A 1 392 ? -28.744 -21.181 24.618 1.00 39.52 392 PRO A C 1
ATOM 3050 O O . PRO A 1 392 ? -29.743 -20.609 24.158 1.00 45.12 392 PRO A O 1
ATOM 3054 N N . PRO A 1 393 ? -27.770 -21.607 23.825 1.00 30.97 393 PRO A N 1
ATOM 3055 C CA . PRO A 1 393 ? -27.955 -21.592 22.373 1.00 37.19 393 PRO A CA 1
ATOM 3056 C C . PRO A 1 393 ? -29.047 -22.565 21.957 1.00 33.82 393 PRO A C 1
ATOM 3057 O O . PRO A 1 393 ? -29.291 -23.576 22.616 1.00 34.65 393 PRO A O 1
ATOM 3061 N N . GLU A 1 394 ? -29.713 -22.242 20.846 1.00 33.10 394 GLU A N 1
ATOM 3062 C CA . GLU A 1 394 ? -30.766 -23.079 20.278 1.00 35.71 394 GLU A CA 1
ATOM 3063 C C . GLU A 1 394 ? -30.236 -23.753 19.019 1.00 25.28 394 GLU A C 1
ATOM 3064 O O . GLU A 1 394 ? -29.847 -23.064 18.075 1.00 26.59 394 GLU A O 1
ATOM 3070 N N . ARG A 1 395 ? -30.236 -25.089 19.009 1.00 22.79 395 ARG A N 1
ATOM 3071 C CA . ARG A 1 395 ? -29.711 -25.875 17.894 1.00 25.83 395 ARG A CA 1
ATOM 3072 C C . ARG A 1 395 ? -30.684 -25.912 16.717 1.00 30.73 395 ARG A C 1
ATOM 3073 O O . ARG A 1 395 ? -31.905 -25.903 16.888 1.00 26.88 395 ARG A O 1
ATOM 3081 N N . LEU A 1 396 ? -30.131 -25.992 15.511 1.00 23.51 396 LEU A N 1
ATOM 3082 C CA . LEU A 1 396 ? -30.946 -26.337 14.356 1.00 22.97 396 LEU A CA 1
ATOM 3083 C C . LEU A 1 396 ? -31.327 -27.807 14.446 1.00 26.38 396 LEU A C 1
ATOM 3084 O O . LEU A 1 396 ? -30.485 -28.649 14.766 1.00 24.46 396 LEU A O 1
ATOM 3089 N N . ARG A 1 397 ? -32.597 -28.125 14.201 1.00 21.50 397 ARG A N 1
ATOM 3090 C CA . ARG A 1 397 ? -32.988 -29.525 14.065 1.00 21.70 397 ARG A CA 1
ATOM 3091 C C . ARG A 1 397 ? -32.561 -30.010 12.685 1.00 24.05 397 ARG A C 1
ATOM 3092 O O . ARG A 1 397 ? -33.063 -29.510 11.666 1.00 23.51 397 ARG A O 1
ATOM 3100 N N . SER A 1 398 ? -31.635 -30.973 12.644 1.00 21.26 398 SER A N 1
ATOM 3101 C CA . SER A 1 398 ? -31.063 -31.425 11.377 1.00 22.05 398 SER A CA 1
ATOM 3102 C C . SER A 1 398 ? -30.374 -32.765 11.595 1.00 20.90 398 SER A C 1
ATOM 3103 O O . SER A 1 398 ? -29.921 -33.063 12.695 1.00 21.39 398 SER A O 1
ATOM 3106 N N . ASN A 1 399 ? -30.289 -33.575 10.540 1.00 18.24 399 ASN A N 1
ATOM 3107 C CA . ASN A 1 399 ? -29.465 -34.774 10.596 1.00 20.20 399 ASN A CA 1
ATOM 3108 C C . ASN A 1 399 ? -28.197 -34.610 9.771 1.00 19.39 399 ASN A C 1
ATOM 3109 O O . ASN A 1 399 ? -27.494 -35.593 9.527 1.00 22.30 399 ASN A O 1
ATOM 3114 N N . PHE A 1 400 ? -27.884 -33.376 9.377 1.00 17.33 400 PHE A N 1
ATOM 3115 C CA . PHE A 1 400 ? -26.866 -33.063 8.385 1.00 21.82 400 PHE A CA 1
ATOM 3116 C C . PHE A 1 400 ? -25.934 -31.949 8.864 1.00 23.30 400 PHE A C 1
ATOM 3117 O O . PHE A 1 400 ? -24.705 -32.094 8.831 1.00 22.56 400 PHE A O 1
ATOM 3125 N N . ILE A 1 401 ? -26.507 -30.836 9.304 1.00 17.00 401 ILE A N 1
ATOM 3126 C CA . ILE A 1 401 ? -25.755 -29.659 9.732 1.00 16.65 401 ILE A CA 1
ATOM 3127 C C . ILE A 1 401 ? -25.729 -29.627 11.254 1.00 20.22 401 ILE A C 1
ATOM 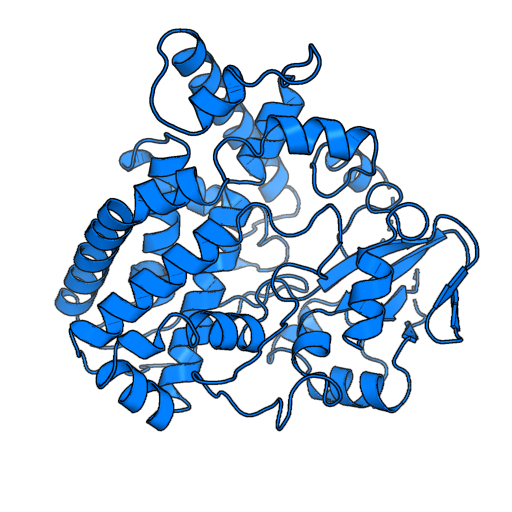3128 O O . ILE A 1 401 ? -26.767 -29.807 11.905 1.00 20.38 401 ILE A O 1
ATOM 3133 N N . ASN A 1 402 ? -24.550 -29.386 11.828 1.00 16.26 402 ASN A N 1
ATOM 3134 C CA . ASN A 1 402 ? -24.436 -29.144 13.276 1.00 17.11 402 ASN A CA 1
ATOM 3135 C C . ASN A 1 402 ? -24.526 -27.638 13.482 1.00 19.42 402 ASN A C 1
ATOM 3136 O O . ASN A 1 402 ? -23.533 -26.915 13.422 1.00 22.08 402 ASN A O 1
ATOM 3141 N N . GLY A 1 403 ? -25.741 -27.132 13.657 1.00 23.77 403 GLY A N 1
ATOM 3142 C CA . GLY A 1 403 ? -26.013 -25.713 13.494 1.00 23.42 403 GLY A CA 1
ATOM 3143 C C . GLY A 1 403 ? -26.576 -25.068 14.739 1.00 19.95 403 GLY A C 1
ATOM 3144 O O . GLY A 1 403 ? -27.266 -25.701 15.527 1.00 27.40 403 GLY A O 1
ATOM 3145 N N . ILE A 1 404 ? -26.317 -23.778 14.882 1.00 24.95 404 ILE A N 1
ATOM 3146 C CA . ILE A 1 404 ? -26.873 -22.979 15.960 1.00 21.78 404 ILE A CA 1
ATOM 3147 C C . ILE A 1 404 ? -27.769 -21.911 15.338 1.00 21.97 404 ILE A C 1
ATOM 3148 O O . ILE A 1 404 ? -27.337 -21.162 14.445 1.00 20.92 404 ILE A O 1
ATOM 3153 N N . LYS A 1 405 ? -29.034 -21.874 15.777 1.00 22.40 405 LYS A N 1
ATOM 3154 C CA . LYS A 1 405 ? -29.997 -20.913 15.233 1.00 24.79 405 LYS A CA 1
ATOM 3155 C C . LYS A 1 405 ? -29.928 -19.577 15.963 1.00 23.90 405 LYS A C 1
ATOM 3156 O O . LYS A 1 405 ? -30.056 -18.515 15.338 1.00 26.19 405 LYS A O 1
ATOM 3162 N N . HIS A 1 406 ? -29.765 -19.616 17.281 1.00 24.64 406 HIS A N 1
ATOM 3163 C CA . HIS A 1 406 ? -29.716 -18.410 18.094 1.00 29.47 406 HIS A CA 1
ATOM 3164 C C . HIS A 1 406 ? -28.778 -18.648 19.264 1.00 21.80 406 HIS A C 1
ATOM 3165 O O . HIS A 1 406 ? -28.661 -19.767 19.767 1.00 26.77 406 HIS A O 1
ATOM 3172 N N . MET A 1 407 ? -28.133 -17.580 19.704 1.00 24.42 407 MET A N 1
ATOM 3173 C CA . MET A 1 407 ? -27.216 -17.686 20.828 1.00 26.77 407 MET A CA 1
ATOM 3174 C C . MET A 1 407 ? -27.092 -16.330 21.508 1.00 28.52 407 MET A C 1
ATOM 3175 O O . MET A 1 407 ? -26.261 -15.497 21.118 1.00 27.73 407 MET A O 1
ATOM 3180 N N . PRO A 1 408 ? -27.905 -16.076 22.529 1.00 28.96 408 PRO A N 1
ATOM 3181 C CA . PRO A 1 408 ? -27.931 -14.742 23.145 1.00 32.57 408 PRO A CA 1
ATOM 3182 C C . PRO A 1 408 ? -26.654 -14.478 23.922 1.00 24.67 408 PRO A C 1
ATOM 3183 O O . PRO A 1 408 ? -26.195 -15.321 24.700 1.00 27.04 408 PRO A O 1
ATOM 3187 N N . VAL A 1 409 ? -26.059 -13.311 23.677 1.00 28.27 409 VAL A N 1
ATOM 3188 C CA . VAL A 1 409 ? -24.827 -12.909 24.345 1.00 29.39 409 VAL A CA 1
ATOM 3189 C C . VAL A 1 409 ? -24.918 -11.441 24.735 1.00 33.51 409 VAL A C 1
ATOM 3190 O O . VAL A 1 409 ? -25.733 -10.680 24.209 1.00 27.74 409 VAL A O 1
ATOM 3194 N N . ARG A 1 410 ? -24.056 -11.055 25.670 1.00 27.37 410 ARG A N 1
ATOM 3195 C CA . ARG A 1 410 ? -23.900 -9.666 26.083 1.00 32.56 410 ARG A CA 1
ATOM 3196 C C . ARG A 1 410 ? -22.437 -9.265 25.960 1.00 33.20 410 ARG A C 1
ATOM 3197 O O . ARG A 1 410 ? -21.546 -10.026 26.347 1.00 31.39 410 ARG A O 1
ATOM 3205 N N . PHE A 1 411 ? -22.198 -8.075 25.416 1.00 39.83 411 PHE A N 1
ATOM 3206 C CA . PHE A 1 411 ? -20.863 -7.487 25.334 1.00 31.03 411 PHE A CA 1
ATOM 3207 C C . PHE A 1 411 ? -20.659 -6.444 26.427 1.00 45.04 411 PHE A C 1
ATOM 3208 O O . PHE A 1 411 ? -20.222 -6.757 27.538 1.00 53.62 411 PHE A O 1
#

Sequence (393 aa):
PTEIDLTDPDVYNRGVPHEQFAWLRRNEPVYWHPEEGYWAVTRHADVVAVSRDPEIFSSQQGGTMMIQDPEELEKQRMMMMLNMDPPQHTRLRKLVSSKGFTPRMIAKLEDKIRERAKQIVDEAIEKGEECDFVADIAAELPLQVIAELIGVVPQEDRQRLFDWSNRMMIGYDDPEYHSSEADGEQAAAEMFAYAQELAAERRKNPRDDIVTALVQAEVDGQKLSDLEFNMFFLLLLVVAGNETTRNAISHGMLALLEHPDQWERLRADPSLAPTTAVDEILRWASPVMSFRRTATRDTELGGQQIKAGDKVVMFYASANRDEEVFDDPYTTFDITRSPNPHLAFGGGGGPHYCLGANLARLEIRVMFEELAEIMPDIELTGPPERLRSNFINGIKHMPVRF

B-factor: mean 29.6, std 13.55, range [10.76, 97.46]

Radius of gyration: 20.56 Å; Cα contacts (8 Å, |Δi|>4): 676; chains: 1; bounding box: 43×56×54 Å